Protein AF-A0A7X7Y2Z8-F1 (afdb_monomer)

pLDDT: mean 96.84, std 2.65, range [80.06, 98.94]

Radius of gyration: 20.53 Å; Cα contacts (8 Å, |Δi|>4): 1031; chains: 1; bounding box: 58×46×58 Å

Nearest PDB structures (foldseek):
  6z03-assembly1_B  TM=3.316E-01  e=2.674E-01  Candidatus Caldarchaeum subterraneum
  2e7m-assembly1_A  TM=4.910E-01  e=2.285E+00  Homo sapiens
  6j1c-assembly1_A  TM=3.605E-01  e=3.267E+00  Olindias
  4s3n-assembly1_A  TM=3.400E-01  e=6.680E+00  Homo sapiens

Sequence (410 aa):
MKINISKAPKGVIGICGHIGVGHTHSHSGFVQDDGAGLAVAATILKGALPLDTTIIRAEADIANSLITIETKDGGVGEAWVRRGITPWEGEMIKKAEGMDTIYAQQIVLKTFGSIYGQGAMEVAVSLQAAVALALVDTFKQKYPGDITLVDEDIPSNIGKILGTAVDIDGIPVSMMLTVNASRGGVGPVEDLEGNVILGQKGKLMEDLGLDKIPSIIIESKNYVPGVCDSLSADTFLIRANRDSDNTVVAKALMDSAAELGIRFNHNFDTLERDTDDFVKASTALGERIVSYGEQFKKAETSQEKVRIISELASLVREDAGGVTFMSNSLQKSVGSAGMVKGTSAVLSLQVPTDYIEHYKIPFIVEADIDDYIEIIYNAIPKLHKELDAANQELTNRFEFDRVEYTDLLK

Solvent-accessible surface area (backbone atoms only — not comparable to full-atom values): 19589 Å² total; per-residue (Å²): 136,55,52,32,71,32,90,50,72,41,25,69,37,28,40,25,12,23,24,42,27,28,39,29,30,20,46,82,70,25,30,24,18,32,40,37,7,29,29,40,48,50,52,58,45,34,60,44,54,78,74,53,49,36,24,72,40,37,48,52,45,54,92,78,15,32,34,42,27,32,25,69,50,63,6,58,8,71,22,46,26,69,89,51,48,52,74,67,55,35,60,35,48,39,66,43,40,73,40,52,29,61,38,27,62,42,46,29,34,76,48,69,70,53,72,29,10,62,50,66,29,21,62,43,20,14,48,27,36,6,29,47,42,13,42,59,32,22,51,37,63,68,35,60,90,69,39,48,74,45,62,40,55,42,76,63,38,72,17,38,34,38,39,41,31,31,22,51,75,87,40,41,29,17,40,37,37,31,40,26,21,28,60,28,9,36,8,36,48,34,72,66,31,52,61,39,63,48,70,55,53,24,53,54,26,53,68,26,36,52,78,78,31,39,26,42,32,37,42,31,35,29,37,39,71,83,73,25,68,79,42,92,50,73,30,32,38,36,34,29,21,74,86,42,26,10,56,51,47,37,47,21,41,49,56,20,25,59,74,71,67,51,60,66,49,75,44,48,92,41,71,68,54,79,56,62,60,64,56,48,51,44,48,54,52,50,52,52,54,52,50,43,53,56,52,48,74,70,43,86,49,71,67,55,40,50,52,44,51,52,53,50,50,50,44,47,35,25,38,38,43,60,50,52,30,47,52,66,76,54,35,24,58,24,14,95,60,24,41,42,27,3,29,27,17,36,43,28,36,35,38,18,53,72,54,46,71,71,63,69,53,50,58,71,49,72,71,55,40,52,53,54,47,51,27,51,61,57,10,50,68,48,33,62,74,43,39,70,61,27,47,50,39,20,69,75,37,55,56,83,66,56,76,84,53,53,74,65,56,106

Structure (mmCIF, N/CA/C/O backbone):
data_AF-A0A7X7Y2Z8-F1
#
_entry.id   AF-A0A7X7Y2Z8-F1
#
loop_
_atom_site.group_PDB
_atom_site.id
_atom_site.type_symbol
_atom_site.label_atom_id
_atom_site.label_alt_id
_atom_site.label_comp_id
_atom_site.label_asym_id
_atom_site.label_entity_id
_atom_site.label_seq_id
_atom_site.pdbx_PDB_ins_code
_atom_site.Cartn_x
_atom_site.Cartn_y
_atom_site.Cartn_z
_atom_site.occupancy
_atom_site.B_iso_or_equiv
_atom_site.auth_seq_id
_atom_site.auth_comp_id
_atom_site.auth_asym_id
_atom_site.auth_atom_id
_atom_site.pdbx_PDB_model_num
ATOM 1 N N . MET A 1 1 ? -21.552 -8.340 12.265 1.00 80.06 1 MET A N 1
ATOM 2 C CA . MET A 1 1 ? -21.085 -7.066 12.843 1.00 80.06 1 MET A CA 1
ATOM 3 C C . MET A 1 1 ? -21.888 -5.930 12.226 1.00 80.06 1 MET A C 1
ATOM 5 O O . MET A 1 1 ? -22.162 -5.992 11.031 1.00 80.06 1 MET A O 1
ATOM 9 N N . LYS A 1 2 ? -22.347 -4.955 13.015 1.00 90.25 2 LYS A N 1
ATOM 10 C CA . LYS A 1 2 ? -23.058 -3.769 12.524 1.00 90.25 2 LYS A CA 1
ATOM 11 C C . LYS A 1 2 ? -22.053 -2.631 12.358 1.00 90.25 2 LYS A C 1
ATOM 13 O O . LYS A 1 2 ? -21.350 -2.292 13.301 1.00 90.25 2 LYS A O 1
ATOM 18 N N . ILE A 1 3 ? -22.038 -2.013 11.183 1.00 96.50 3 ILE A N 1
ATOM 19 C CA . ILE A 1 3 ? -21.154 -0.893 10.859 1.00 96.50 3 ILE A CA 1
ATOM 20 C C . ILE A 1 3 ? -21.976 0.273 10.298 1.00 96.50 3 ILE A C 1
ATOM 22 O O . ILE A 1 3 ? -22.918 0.055 9.540 1.00 96.50 3 ILE A O 1
ATOM 26 N N . ASN A 1 4 ? -21.702 1.501 10.743 1.00 96.31 4 ASN A N 1
ATOM 27 C CA . ASN A 1 4 ? -22.373 2.727 10.283 1.00 96.31 4 ASN A CA 1
ATOM 28 C C . ASN A 1 4 ? -21.392 3.901 10.330 1.00 96.31 4 ASN A C 1
ATOM 30 O O . ASN A 1 4 ? -20.332 3.795 10.938 1.00 96.31 4 ASN A O 1
ATOM 34 N N . ILE A 1 5 ? -21.770 5.051 9.776 1.00 96.56 5 ILE A N 1
ATOM 35 C CA . ILE A 1 5 ? -21.055 6.299 10.062 1.00 96.56 5 ILE A CA 1
ATOM 36 C C . ILE A 1 5 ? -21.105 6.614 11.558 1.00 96.56 5 ILE A C 1
ATOM 38 O O . ILE A 1 5 ? -22.156 6.513 12.204 1.00 96.56 5 ILE A O 1
ATOM 42 N N . SER A 1 6 ? -19.950 6.992 12.104 1.00 94.75 6 SER A N 1
ATOM 43 C CA . SER A 1 6 ? -19.826 7.366 13.505 1.00 94.75 6 SER A CA 1
ATOM 44 C C . SER A 1 6 ? -20.503 8.706 13.770 1.00 94.75 6 SER A C 1
ATOM 46 O O . SER A 1 6 ? -20.376 9.660 13.007 1.00 94.75 6 SER A O 1
ATOM 48 N N . LYS A 1 7 ? -21.177 8.817 14.918 1.00 93.06 7 LYS A N 1
ATOM 49 C CA . LYS A 1 7 ? -21.600 10.124 15.452 1.00 93.06 7 LYS A CA 1
ATOM 50 C C . LYS A 1 7 ? -20.449 10.871 16.124 1.00 93.06 7 LYS A C 1
ATOM 52 O O . LYS A 1 7 ? -20.527 12.086 16.288 1.00 93.06 7 LYS A O 1
ATOM 57 N N . ALA A 1 8 ? -19.425 10.145 16.570 1.00 93.62 8 ALA A N 1
ATOM 58 C CA . ALA A 1 8 ? -18.212 10.729 17.110 1.00 93.62 8 ALA A CA 1
ATOM 59 C C . ALA A 1 8 ? -17.274 11.092 15.947 1.00 93.62 8 ALA A C 1
ATOM 61 O O . ALA A 1 8 ? -17.007 10.231 15.109 1.00 93.62 8 ALA A O 1
ATOM 62 N N . PRO A 1 9 ? -16.736 12.322 15.904 1.00 91.31 9 PRO A N 1
ATOM 63 C CA . PRO A 1 9 ? -15.854 12.749 14.816 1.00 91.31 9 PRO A CA 1
ATOM 64 C C . PRO A 1 9 ? -14.492 12.037 14.831 1.00 91.31 9 PRO A C 1
ATOM 66 O O . PRO A 1 9 ? -13.753 12.112 13.857 1.00 91.31 9 PRO A O 1
ATOM 69 N N . LYS A 1 10 ? -14.152 11.375 15.944 1.00 96.88 10 LYS A N 1
ATOM 70 C CA . LYS A 1 10 ? -12.896 10.657 16.161 1.00 96.88 10 LYS A CA 1
ATOM 71 C C . LYS A 1 10 ? -13.187 9.267 16.710 1.00 96.88 10 LYS A C 1
ATOM 73 O O . LYS A 1 10 ? -14.096 9.099 17.529 1.00 96.88 10 LYS A O 1
ATOM 78 N N . GLY A 1 11 ? -12.399 8.301 16.267 1.00 97.38 11 GLY A N 1
ATOM 79 C CA . GLY A 1 11 ? -12.349 6.954 16.803 1.00 97.38 11 GLY A CA 1
ATOM 80 C C . GLY A 1 11 ? -11.520 6.853 18.078 1.00 97.38 11 GLY A C 1
ATOM 81 O O . GLY A 1 11 ? -10.782 7.766 18.446 1.00 97.38 11 GLY A O 1
ATOM 82 N N . VAL A 1 12 ? -11.640 5.705 18.736 1.00 98.38 12 VAL A N 1
ATOM 83 C CA . VAL A 1 12 ? -10.763 5.274 19.837 1.00 98.38 12 VAL A CA 1
ATOM 84 C C . VAL A 1 12 ? -9.780 4.185 19.397 1.00 98.38 12 VAL A C 1
ATOM 86 O O . VAL A 1 12 ? -8.826 3.894 20.108 1.00 98.38 12 VAL A O 1
ATOM 89 N N . ILE A 1 13 ? -10.008 3.603 18.218 1.00 98.56 13 ILE A N 1
ATOM 90 C CA . ILE A 1 13 ? -9.133 2.657 17.519 1.00 98.56 13 ILE A CA 1
ATOM 91 C C . ILE A 1 13 ? -8.988 3.143 16.073 1.00 98.56 13 ILE A C 1
ATOM 93 O O . ILE A 1 13 ? -9.940 3.678 15.502 1.00 98.56 13 ILE A O 1
ATOM 97 N N . GLY A 1 14 ? -7.810 2.968 15.484 1.00 98.56 14 GLY A N 1
ATOM 98 C CA . GLY A 1 14 ? -7.541 3.251 14.079 1.00 98.56 14 GLY A CA 1
ATOM 99 C C . GLY A 1 14 ? -7.507 2.000 13.201 1.00 98.56 14 GLY A C 1
ATOM 100 O O . GLY A 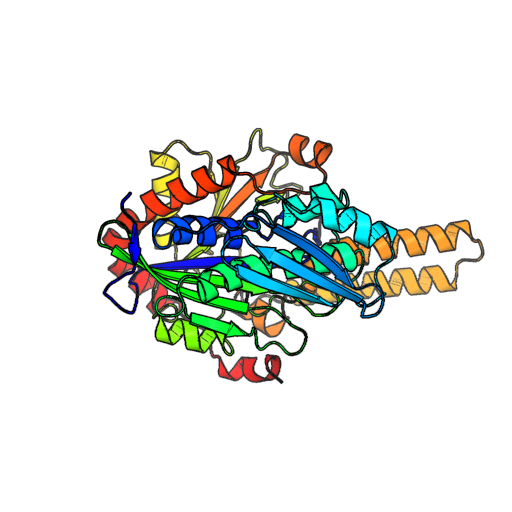1 14 ? -7.072 0.938 13.642 1.00 98.56 14 GLY A O 1
ATOM 101 N N . ILE A 1 15 ? -7.903 2.139 11.940 1.00 98.75 15 ILE A N 1
ATOM 102 C CA . ILE A 1 15 ? -7.623 1.175 10.870 1.00 98.75 15 ILE A CA 1
ATOM 103 C C . ILE A 1 15 ? -6.994 1.945 9.714 1.00 98.75 15 ILE A C 1
ATOM 105 O O . ILE A 1 15 ? -7.618 2.857 9.169 1.00 98.75 15 ILE A O 1
ATOM 109 N N . CYS A 1 16 ? -5.778 1.567 9.334 1.00 98.62 16 CYS A N 1
ATOM 110 C CA . CYS A 1 16 ? -5.071 2.160 8.208 1.00 98.62 16 CYS A CA 1
ATOM 111 C C . CYS A 1 16 ? -4.775 1.085 7.163 1.00 98.62 16 CYS A C 1
ATOM 113 O O . CYS A 1 16 ? -4.241 0.028 7.493 1.00 98.62 16 CYS A O 1
ATOM 115 N N . GLY A 1 17 ? -5.102 1.374 5.909 1.00 98.25 17 GLY A N 1
ATOM 116 C CA . GLY A 1 17 ? -4.714 0.565 4.760 1.00 98.25 17 GLY A CA 1
ATOM 117 C C . GLY A 1 17 ? -4.162 1.452 3.654 1.00 98.25 17 GLY A C 1
ATOM 118 O O . GLY A 1 17 ? -4.556 2.618 3.534 1.00 98.25 17 GLY A O 1
ATOM 119 N N . HIS A 1 18 ? -3.256 0.918 2.843 1.00 98.25 18 HIS A N 1
ATOM 120 C CA . HIS A 1 18 ? -2.697 1.652 1.714 1.00 98.25 18 HIS A CA 1
ATOM 121 C C . HIS A 1 18 ? -2.560 0.790 0.458 1.00 98.25 18 HIS A C 1
ATOM 123 O O . HIS A 1 18 ? -2.914 -0.392 0.445 1.00 98.25 18 HIS A O 1
ATOM 129 N N . ILE A 1 19 ? -2.125 1.444 -0.613 1.00 98.25 19 ILE A N 1
ATOM 130 C CA . ILE A 1 19 ? -1.572 0.815 -1.803 1.00 98.25 19 ILE A CA 1
ATOM 131 C C . ILE A 1 19 ? -0.320 1.579 -2.229 1.00 98.25 19 ILE A C 1
ATOM 133 O O . ILE A 1 19 ? -0.396 2.775 -2.527 1.00 98.25 19 ILE A O 1
ATOM 137 N N . GLY A 1 20 ? 0.798 0.874 -2.326 1.00 97.75 20 GLY A N 1
ATOM 138 C CA . GLY A 1 20 ? 1.986 1.280 -3.055 1.00 97.75 20 GLY A CA 1
ATOM 139 C C . GLY A 1 20 ? 1.844 0.978 -4.531 1.00 97.75 20 GLY A C 1
ATOM 140 O O . GLY A 1 20 ? 2.036 -0.149 -4.996 1.00 97.75 20 GLY A O 1
ATOM 141 N N . VAL A 1 21 ? 1.487 1.988 -5.322 1.00 98.06 21 VAL A N 1
ATOM 142 C CA . VAL A 1 21 ? 1.275 1.787 -6.755 1.00 98.06 21 VAL A CA 1
ATOM 143 C C . VAL A 1 21 ? 2.597 1.438 -7.447 1.00 98.06 21 VAL A C 1
ATOM 145 O O . VAL A 1 21 ? 3.536 2.234 -7.504 1.00 98.06 21 VAL A O 1
ATOM 148 N N . GLY A 1 22 ? 2.645 0.230 -8.012 1.00 96.94 22 GLY A N 1
ATOM 149 C CA . GLY A 1 22 ? 3.822 -0.383 -8.619 1.00 96.94 22 GLY A CA 1
ATOM 150 C C . GLY A 1 22 ? 4.736 -1.133 -7.645 1.00 96.94 22 GLY A C 1
ATOM 151 O O . GLY A 1 22 ? 5.723 -1.714 -8.104 1.00 96.94 22 GLY A O 1
ATOM 152 N N . HIS A 1 23 ? 4.432 -1.174 -6.341 1.00 96.69 23 HIS A N 1
ATOM 153 C CA . HIS A 1 23 ? 5.263 -1.842 -5.333 1.00 96.69 23 HIS A CA 1
ATOM 154 C C . HIS A 1 23 ? 5.044 -3.356 -5.277 1.00 96.69 23 HIS A C 1
ATOM 156 O O . HIS A 1 23 ? 4.568 -3.927 -4.302 1.00 96.69 23 HIS A O 1
ATOM 162 N N . THR A 1 24 ? 5.409 -4.043 -6.349 1.00 95.38 24 THR A N 1
ATOM 163 C CA . THR A 1 24 ? 5.161 -5.485 -6.458 1.00 95.38 24 THR A CA 1
ATOM 164 C C . THR A 1 24 ? 6.344 -6.328 -5.996 1.00 95.38 24 THR A C 1
ATOM 166 O O . THR A 1 24 ? 6.154 -7.464 -5.582 1.00 95.38 24 THR A O 1
ATOM 169 N N . HIS A 1 25 ? 7.565 -5.803 -6.076 1.00 95.19 25 HIS A N 1
ATOM 170 C CA . HIS A 1 25 ? 8.789 -6.544 -5.776 1.00 95.19 25 HIS A CA 1
ATOM 171 C C . HIS A 1 25 ? 9.674 -5.759 -4.816 1.00 95.19 25 HIS A C 1
ATOM 173 O O . HIS A 1 25 ? 9.651 -4.530 -4.803 1.00 95.19 25 HIS A O 1
ATOM 179 N N . SER A 1 26 ? 10.474 -6.488 -4.048 1.00 90.19 26 SER A N 1
ATOM 180 C CA . SER A 1 26 ? 11.502 -5.944 -3.170 1.00 90.19 26 SER A CA 1
ATOM 181 C C . SER A 1 26 ? 12.730 -6.859 -3.184 1.00 90.19 26 SER A C 1
ATOM 183 O O . SER A 1 26 ? 12.720 -7.953 -3.756 1.00 90.19 26 SER A O 1
ATOM 185 N N . HIS A 1 27 ? 13.816 -6.395 -2.570 1.00 83.62 27 HIS A N 1
ATOM 186 C CA . HIS A 1 27 ? 15.066 -7.136 -2.441 1.00 83.62 27 HIS A CA 1
ATOM 187 C C . HIS A 1 27 ? 14.871 -8.560 -1.888 1.00 83.62 27 HIS A C 1
ATOM 189 O O . HIS A 1 27 ? 13.943 -8.850 -1.135 1.00 83.62 27 HIS A O 1
ATOM 195 N N . SER A 1 28 ? 15.797 -9.455 -2.239 1.00 82.94 28 SER A N 1
ATOM 196 C CA . SER A 1 28 ? 15.801 -10.862 -1.796 1.00 82.94 28 SER A CA 1
ATOM 197 C C . SER A 1 28 ? 14.622 -11.700 -2.315 1.00 82.94 28 SER A C 1
ATOM 199 O O . SER A 1 28 ? 14.283 -12.714 -1.711 1.00 82.94 28 SER A O 1
ATOM 201 N N . GLY A 1 29 ? 14.017 -11.309 -3.442 1.00 87.75 29 GLY A N 1
ATOM 202 C CA . GLY A 1 29 ? 12.946 -12.071 -4.096 1.00 87.75 29 GLY A CA 1
ATOM 203 C C . GLY A 1 29 ? 11.582 -11.960 -3.412 1.00 87.75 29 GLY A C 1
ATOM 204 O O . GLY A 1 29 ? 10.713 -12.795 -3.653 1.00 87.75 29 GLY A O 1
ATOM 205 N N . PHE A 1 30 ? 11.400 -10.955 -2.556 1.00 94.50 30 PHE A N 1
ATOM 206 C CA . PHE A 1 30 ? 10.106 -10.606 -1.986 1.00 94.50 30 PHE A CA 1
ATOM 207 C C . PHE A 1 30 ? 9.156 -10.123 -3.093 1.00 94.50 30 PHE A C 1
ATOM 209 O O . PHE A 1 30 ? 9.531 -9.269 -3.901 1.00 94.50 30 PHE A O 1
ATOM 216 N N . VAL A 1 31 ? 7.926 -10.644 -3.115 1.00 97.25 31 VAL A N 1
ATOM 217 C CA . VAL A 1 31 ? 6.888 -10.266 -4.091 1.00 97.25 31 VAL A CA 1
ATOM 218 C C . VAL A 1 31 ? 5.545 -10.101 -3.389 1.00 97.25 31 VAL A C 1
ATOM 220 O O . VAL A 1 31 ? 5.207 -10.914 -2.530 1.00 97.25 31 VAL A O 1
ATOM 223 N N . GLN A 1 32 ? 4.757 -9.092 -3.760 1.00 97.25 32 GLN A N 1
ATOM 224 C CA . GLN A 1 32 ? 3.515 -8.766 -3.066 1.00 97.25 32 GLN A CA 1
ATOM 225 C C . GLN A 1 32 ? 2.405 -8.166 -3.937 1.00 97.25 32 GLN A C 1
ATOM 227 O O . GLN A 1 32 ? 2.644 -7.600 -5.003 1.00 97.25 32 GLN A O 1
ATOM 232 N N . ASP A 1 33 ? 1.177 -8.271 -3.431 1.00 98.12 33 ASP A N 1
ATOM 233 C CA . ASP A 1 33 ? 0.097 -7.316 -3.666 1.00 98.12 33 ASP A CA 1
ATOM 234 C C . ASP A 1 33 ? 0.028 -6.341 -2.505 1.00 98.12 33 ASP A C 1
ATOM 236 O O . ASP A 1 33 ? -0.539 -6.634 -1.448 1.00 98.12 33 ASP A O 1
ATOM 240 N N . ASP A 1 34 ? 0.627 -5.183 -2.734 1.00 96.81 34 ASP A N 1
ATOM 241 C CA . ASP A 1 34 ? 0.676 -4.082 -1.785 1.00 96.81 34 ASP A CA 1
ATOM 242 C C . ASP A 1 34 ? -0.669 -3.340 -1.668 1.00 96.81 34 ASP A C 1
ATOM 244 O O . ASP A 1 34 ? -0.900 -2.574 -0.744 1.00 96.81 34 ASP A O 1
ATOM 248 N N . GLY A 1 35 ? -1.624 -3.615 -2.567 1.00 97.38 35 GLY A N 1
ATOM 249 C CA . GLY A 1 35 ? -2.967 -3.035 -2.526 1.00 97.38 35 GLY A CA 1
ATOM 250 C C . GLY A 1 35 ? -3.933 -3.707 -1.550 1.00 97.38 35 GLY A C 1
ATOM 251 O O . GLY A 1 35 ? -5.081 -3.267 -1.445 1.00 97.38 35 GLY A O 1
ATOM 252 N N . ALA A 1 36 ? -3.503 -4.756 -0.840 1.00 97.81 36 ALA A N 1
ATOM 253 C CA . ALA A 1 36 ? -4.340 -5.487 0.113 1.00 97.81 36 ALA A CA 1
ATOM 254 C C . ALA A 1 36 ? -4.931 -4.566 1.192 1.00 97.81 36 ALA A C 1
ATOM 256 O O . ALA A 1 36 ? -6.128 -4.635 1.480 1.00 97.81 36 ALA A O 1
ATOM 257 N N . GLY A 1 37 ? -4.111 -3.667 1.748 1.00 98.19 37 GLY A N 1
ATOM 258 C CA . GLY A 1 37 ? -4.530 -2.744 2.797 1.00 98.19 37 GLY A CA 1
ATOM 259 C C . GLY A 1 37 ? -5.670 -1.835 2.350 1.00 98.19 37 GLY A C 1
ATOM 260 O O . GLY A 1 37 ? -6.697 -1.737 3.028 1.00 98.19 37 GLY A O 1
ATOM 261 N N . LEU A 1 38 ? -5.524 -1.213 1.177 1.00 98.69 38 LEU A N 1
ATOM 262 C CA . LEU A 1 38 ? -6.560 -0.378 0.579 1.00 98.69 38 LEU A CA 1
ATOM 263 C C . LEU A 1 38 ? -7.836 -1.183 0.306 1.00 98.69 38 LEU A C 1
ATOM 265 O O . LEU A 1 38 ? -8.924 -0.713 0.636 1.00 98.69 38 LEU A O 1
ATOM 269 N N . ALA A 1 39 ? -7.712 -2.384 -0.264 1.00 98.81 39 ALA A N 1
ATOM 270 C CA . ALA A 1 39 ? -8.848 -3.230 -0.621 1.00 98.81 39 ALA A CA 1
ATOM 271 C C . ALA A 1 39 ? -9.690 -3.617 0.607 1.00 98.81 39 ALA A C 1
ATOM 273 O O . ALA A 1 39 ? -10.918 -3.473 0.601 1.00 98.81 39 ALA A O 1
ATOM 274 N N . VAL A 1 40 ? -9.034 -4.044 1.689 1.00 98.81 40 VAL A N 1
ATOM 275 C CA . VAL A 1 40 ? -9.696 -4.417 2.947 1.00 98.81 40 VAL A CA 1
ATOM 276 C C . VAL A 1 40 ? -10.331 -3.196 3.607 1.00 98.81 40 VAL A C 1
ATOM 278 O O . VAL A 1 40 ? -11.518 -3.223 3.937 1.00 98.81 40 VAL A O 1
ATOM 281 N N . ALA A 1 41 ? -9.585 -2.098 3.766 1.00 98.62 41 ALA A N 1
ATOM 282 C CA . ALA A 1 41 ? -10.100 -0.891 4.407 1.00 98.62 41 ALA A CA 1
ATOM 283 C C . ALA A 1 41 ? -11.278 -0.281 3.622 1.00 98.62 41 ALA A C 1
ATOM 285 O O . ALA A 1 41 ? -12.276 0.130 4.217 1.00 98.62 41 ALA A O 1
ATOM 286 N N . ALA A 1 42 ? -11.222 -0.284 2.288 1.00 98.69 42 ALA A N 1
ATOM 287 C CA . ALA A 1 42 ? -12.332 0.148 1.444 1.00 98.69 42 ALA A CA 1
ATOM 288 C C . ALA A 1 42 ? -13.549 -0.774 1.573 1.00 98.69 42 ALA A C 1
ATOM 290 O O . ALA A 1 42 ? -14.676 -0.287 1.635 1.00 98.69 42 ALA A O 1
ATOM 291 N N . THR A 1 43 ? -13.349 -2.088 1.674 1.00 98.69 43 THR A N 1
ATOM 292 C CA . THR A 1 43 ? -14.453 -3.047 1.836 1.00 98.69 43 THR A CA 1
ATOM 293 C C . THR A 1 43 ? -15.129 -2.911 3.202 1.00 98.69 43 THR A C 1
ATOM 295 O O . THR A 1 43 ? -16.358 -2.880 3.271 1.00 98.69 43 THR A O 1
ATOM 298 N N . ILE A 1 44 ? -14.358 -2.700 4.277 1.00 98.56 44 ILE A N 1
ATOM 299 C CA . ILE A 1 44 ? -14.907 -2.321 5.590 1.00 98.56 44 ILE A CA 1
ATOM 300 C C . ILE A 1 44 ? -15.742 -1.043 5.451 1.00 98.56 44 ILE A C 1
ATOM 302 O O . ILE A 1 44 ? -16.885 -0.997 5.905 1.00 98.56 44 ILE A O 1
ATOM 306 N N . LEU A 1 45 ? -15.211 -0.017 4.780 1.00 98.25 45 LEU A N 1
ATOM 307 C CA . LEU A 1 45 ? -15.908 1.255 4.622 1.00 98.25 45 LEU A CA 1
ATOM 308 C C . LEU A 1 45 ? -17.194 1.133 3.784 1.00 98.25 45 LEU A C 1
ATOM 310 O O . LEU A 1 45 ? -18.192 1.762 4.138 1.00 98.25 45 LEU A O 1
ATOM 314 N N . LYS A 1 46 ? -17.232 0.274 2.751 1.00 97.88 46 LYS A N 1
ATOM 315 C CA . LYS A 1 46 ? -18.459 -0.061 1.990 1.00 97.88 46 LYS A CA 1
ATOM 316 C C . LYS A 1 46 ? -19.570 -0.603 2.894 1.00 97.88 46 LYS A C 1
ATOM 318 O O . LYS A 1 46 ? -20.744 -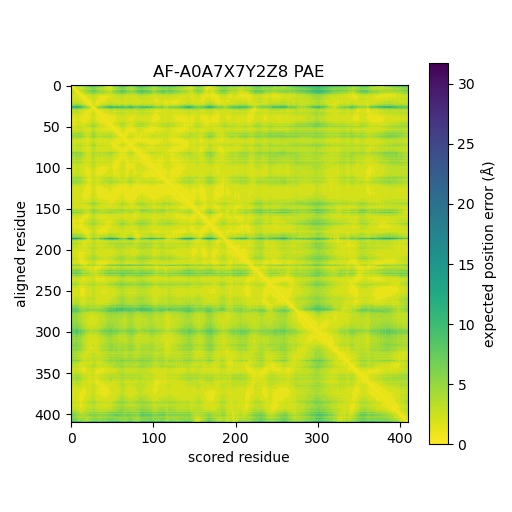0.415 2.584 1.00 97.88 46 LYS A O 1
ATOM 323 N N . GLY A 1 47 ? -19.225 -1.222 4.024 1.00 97.06 47 GLY A N 1
ATOM 324 C CA . GLY A 1 47 ? -20.191 -1.638 5.038 1.00 97.06 47 GLY A CA 1
ATOM 325 C C . GLY A 1 47 ? -20.937 -0.463 5.688 1.00 97.06 47 GLY A C 1
ATOM 326 O O . GLY A 1 47 ? -22.146 -0.554 5.893 1.00 97.06 47 GLY A O 1
ATOM 327 N N . ALA A 1 48 ? -20.247 0.648 5.984 1.00 97.00 48 ALA A N 1
ATOM 328 C CA . ALA A 1 48 ? -20.867 1.881 6.499 1.00 97.00 48 ALA A CA 1
ATOM 329 C C . ALA A 1 48 ? -21.502 2.733 5.390 1.00 97.00 48 ALA A C 1
ATOM 331 O O . ALA A 1 48 ? -22.521 3.389 5.615 1.00 97.00 48 ALA A O 1
ATOM 332 N N . LEU A 1 49 ? -20.867 2.751 4.218 1.00 97.50 49 LEU A N 1
ATOM 333 C CA . LEU A 1 49 ? -21.153 3.632 3.090 1.00 97.50 49 LEU A CA 1
ATOM 334 C C . LEU A 1 49 ? -21.309 2.811 1.796 1.00 97.50 49 LEU A C 1
ATOM 336 O O . LEU A 1 49 ? -20.379 2.749 0.987 1.00 97.50 49 LEU A O 1
ATOM 340 N N . PRO A 1 50 ? -22.468 2.159 1.579 1.00 97.56 50 PRO A N 1
ATOM 341 C CA . PRO A 1 50 ? -22.646 1.229 0.466 1.00 97.56 50 PRO A CA 1
ATOM 342 C C . PRO A 1 50 ? -22.520 1.884 -0.913 1.00 97.56 50 PRO A C 1
ATOM 344 O O . PRO A 1 50 ? -23.327 2.733 -1.305 1.00 97.56 50 PRO A O 1
ATOM 347 N N . LEU A 1 51 ? -21.556 1.429 -1.709 1.00 97.69 51 LEU A N 1
ATOM 348 C CA . LEU A 1 51 ? -21.320 1.934 -3.059 1.00 97.69 51 LEU A CA 1
ATOM 349 C C . LEU A 1 51 ? -20.903 0.853 -4.055 1.00 97.69 51 LEU A C 1
ATOM 351 O O . LEU A 1 51 ? -20.498 -0.243 -3.671 1.00 97.69 51 LEU A O 1
ATOM 355 N N . ASP A 1 52 ? -21.043 1.173 -5.335 1.00 98.44 52 ASP A N 1
ATOM 356 C CA . ASP A 1 52 ? -20.695 0.336 -6.472 1.00 98.44 52 ASP A CA 1
ATOM 357 C C . ASP A 1 52 ? -19.452 0.905 -7.171 1.00 98.44 52 ASP A C 1
ATOM 359 O O . ASP A 1 52 ? -19.489 1.924 -7.863 1.00 98.44 52 ASP A O 1
ATOM 363 N N . THR A 1 53 ? -18.338 0.213 -6.951 1.00 98.56 53 THR A N 1
ATOM 364 C CA . THR A 1 53 ? -17.002 0.505 -7.480 1.00 98.56 53 THR A CA 1
ATOM 365 C C . THR A 1 53 ? -16.711 -0.201 -8.801 1.00 98.56 53 THR A C 1
ATOM 367 O O . THR A 1 53 ? -15.564 -0.253 -9.238 1.00 98.56 53 THR A O 1
ATOM 370 N N . THR A 1 54 ? -17.731 -0.743 -9.469 1.00 98.88 54 THR A N 1
ATOM 371 C CA . THR A 1 54 ? -17.558 -1.340 -10.795 1.00 98.88 54 THR A CA 1
ATOM 372 C C . THR A 1 54 ? -17.111 -0.276 -11.794 1.00 98.88 54 THR A C 1
ATOM 374 O O . THR A 1 54 ? -17.747 0.774 -11.918 1.00 98.88 54 THR A O 1
ATOM 377 N N . ILE A 1 55 ? -16.047 -0.566 -12.539 1.00 98.94 55 ILE A N 1
ATOM 378 C CA . ILE A 1 55 ? -15.555 0.271 -13.632 1.00 98.94 55 ILE A CA 1
ATOM 379 C C . ILE A 1 55 ? -16.567 0.222 -14.777 1.00 98.94 55 ILE A C 1
ATOM 381 O O . ILE A 1 55 ? -16.817 -0.840 -15.347 1.00 98.94 55 ILE A O 1
ATOM 385 N N . ILE A 1 56 ? -17.141 1.370 -15.131 1.00 98.75 56 ILE A N 1
ATOM 386 C CA . ILE A 1 56 ? -18.064 1.500 -16.270 1.00 98.75 56 ILE A CA 1
ATOM 387 C C . ILE A 1 56 ? -17.364 1.982 -17.538 1.00 98.75 56 ILE A C 1
ATOM 389 O O . ILE A 1 56 ? -17.912 1.826 -18.627 1.00 98.75 56 ILE A O 1
ATOM 393 N N . ARG A 1 57 ? -16.173 2.570 -17.395 1.00 98.69 57 ARG A N 1
ATOM 394 C CA . ARG A 1 57 ? -15.380 3.100 -18.501 1.00 98.69 57 ARG A CA 1
ATOM 395 C C . ARG A 1 57 ? -13.900 3.024 -18.158 1.00 98.69 57 ARG A C 1
ATOM 397 O O . ARG A 1 57 ? -13.491 3.497 -17.096 1.00 98.69 57 ARG A O 1
ATOM 404 N N . ALA A 1 58 ? -13.112 2.454 -19.063 1.00 98.75 58 ALA A N 1
ATOM 405 C CA . ALA A 1 58 ? -11.657 2.454 -18.977 1.00 98.75 58 ALA A CA 1
ATOM 406 C C . ALA A 1 58 ? -11.065 2.927 -20.304 1.00 98.75 58 ALA A C 1
ATOM 408 O O . ALA A 1 58 ? -11.122 2.230 -21.319 1.00 98.75 58 ALA A O 1
ATOM 409 N N . GLU A 1 59 ? -10.495 4.128 -20.303 1.00 97.88 59 GLU A N 1
ATOM 410 C CA . GLU A 1 59 ? -10.013 4.775 -21.518 1.00 97.88 59 GLU A CA 1
ATOM 411 C C . GLU A 1 59 ? -8.550 5.177 -21.438 1.00 97.88 59 GLU A C 1
ATOM 413 O O . GLU A 1 59 ? -8.020 5.514 -20.381 1.00 97.88 59 GLU A O 1
ATOM 418 N N . ALA A 1 60 ? -7.911 5.157 -22.605 1.00 98.25 60 ALA A N 1
ATOM 419 C CA . ALA A 1 60 ? -6.576 5.680 -22.812 1.00 98.25 60 ALA A CA 1
ATOM 420 C C . ALA A 1 60 ? -6.623 6.779 -23.878 1.00 98.25 60 ALA A C 1
ATOM 422 O O . ALA A 1 60 ? -6.91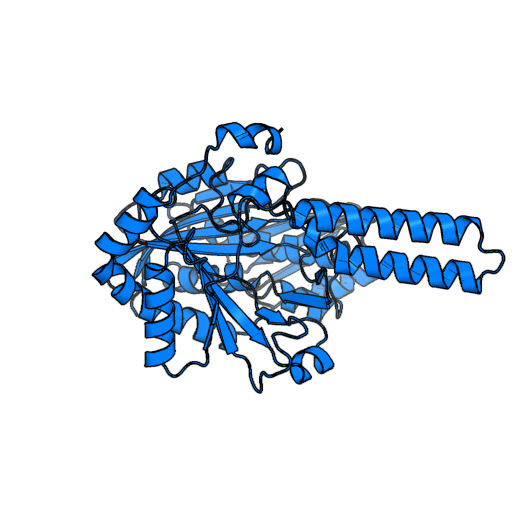6 6.514 -25.048 1.00 98.25 60 ALA A O 1
ATOM 423 N N . ASP A 1 61 ? -6.292 8.004 -23.485 1.00 98.19 61 ASP A N 1
ATOM 424 C CA . ASP A 1 61 ? -5.990 9.084 -24.412 1.00 98.19 61 ASP A CA 1
ATOM 425 C C . ASP A 1 61 ? -4.538 8.942 -24.879 1.00 98.19 61 ASP A C 1
ATOM 427 O O . ASP A 1 61 ? -3.586 9.323 -24.195 1.00 98.19 61 ASP A O 1
ATOM 431 N N . ILE A 1 62 ? -4.376 8.382 -26.075 1.00 97.69 62 ILE A N 1
ATOM 432 C CA . ILE A 1 62 ? -3.076 8.137 -26.711 1.00 97.69 62 ILE A CA 1
ATOM 433 C C . ILE A 1 62 ? -2.329 9.447 -26.994 1.00 97.69 62 ILE A C 1
ATOM 435 O O . ILE A 1 62 ? -1.103 9.482 -26.914 1.00 97.69 62 ILE A O 1
ATOM 439 N N . ALA A 1 63 ? -3.045 10.526 -27.329 1.00 97.31 63 ALA A N 1
ATOM 440 C CA . ALA A 1 63 ? -2.424 11.795 -27.695 1.00 97.31 63 ALA A CA 1
ATOM 441 C C . ALA A 1 63 ? -1.834 12.504 -26.471 1.00 97.31 63 ALA A C 1
ATOM 443 O O . ALA A 1 63 ? -0.761 13.099 -26.564 1.00 97.31 63 ALA A O 1
ATOM 444 N N . ASN A 1 64 ? -2.516 12.406 -25.328 1.00 97.81 64 ASN A N 1
ATOM 445 C CA . ASN A 1 64 ? -2.092 13.033 -24.077 1.00 97.81 64 ASN A CA 1
ATOM 446 C C . ASN A 1 64 ? -1.397 12.067 -23.103 1.00 97.81 64 ASN A C 1
ATOM 448 O O . ASN A 1 64 ? -0.900 12.502 -22.063 1.00 97.81 64 ASN A O 1
ATOM 452 N N . SER A 1 65 ? -1.300 10.780 -23.450 1.00 98.12 65 SER A N 1
ATOM 453 C CA . SER A 1 65 ? -0.709 9.731 -22.612 1.00 98.12 65 SER A CA 1
ATOM 454 C C . SER A 1 65 ? -1.388 9.624 -21.240 1.00 98.12 65 SER A C 1
ATOM 456 O O . SER A 1 65 ? -0.726 9.603 -20.200 1.00 98.12 65 SER A O 1
ATOM 458 N N . LEU A 1 66 ? -2.721 9.617 -21.234 1.00 98.69 66 LEU A N 1
ATOM 459 C CA . LEU A 1 66 ? -3.542 9.627 -20.022 1.00 98.69 66 LEU A CA 1
ATOM 460 C C . LEU A 1 66 ? -4.435 8.388 -19.970 1.00 98.69 66 LEU A C 1
ATOM 462 O O . LEU A 1 66 ? -5.069 8.047 -20.965 1.00 98.69 66 LEU A O 1
ATOM 466 N N . ILE A 1 67 ? -4.493 7.735 -18.812 1.00 98.88 67 ILE A N 1
ATOM 467 C CA . ILE A 1 67 ? -5.470 6.686 -18.507 1.00 98.88 67 ILE A CA 1
ATOM 468 C C . ILE A 1 67 ? -6.548 7.293 -17.615 1.00 98.88 67 ILE A C 1
ATOM 470 O O . ILE A 1 67 ? -6.204 7.928 -16.617 1.00 98.88 67 ILE A O 1
ATOM 474 N N . THR A 1 68 ? -7.816 7.050 -17.941 1.00 98.88 68 THR A N 1
ATOM 475 C CA . THR A 1 68 ? -8.980 7.485 -17.158 1.00 98.88 68 THR A CA 1
ATOM 476 C C . THR A 1 68 ? -9.864 6.283 -16.833 1.00 98.88 68 THR A C 1
ATOM 478 O O . THR A 1 68 ? -10.232 5.509 -17.721 1.00 98.88 68 THR A O 1
ATOM 481 N N . ILE A 1 69 ? -10.207 6.136 -15.555 1.00 98.94 69 ILE A N 1
ATOM 482 C CA . ILE A 1 69 ? -11.124 5.122 -15.029 1.00 98.94 69 ILE A CA 1
ATOM 483 C C . ILE A 1 69 ? -12.330 5.831 -14.422 1.00 98.94 69 ILE A C 1
ATOM 485 O O . ILE A 1 69 ? -12.156 6.700 -13.570 1.00 98.94 69 ILE A O 1
ATOM 489 N N . GLU A 1 70 ? -13.536 5.437 -14.829 1.00 98.88 70 GLU A N 1
ATOM 490 C CA . GLU A 1 70 ? -14.790 5.914 -14.237 1.00 98.88 70 GLU A CA 1
ATOM 491 C C . GLU A 1 70 ? -15.550 4.744 -13.601 1.00 98.88 70 GLU A C 1
ATOM 493 O O . GLU A 1 70 ? -15.720 3.684 -14.217 1.00 98.88 70 GLU A O 1
ATOM 498 N N . THR A 1 71 ? -16.029 4.935 -12.372 1.00 98.88 71 THR A N 1
ATOM 499 C CA . THR A 1 71 ? -16.847 3.950 -11.653 1.00 98.88 71 THR A CA 1
ATOM 500 C C . THR A 1 71 ? -18.336 4.257 -11.767 1.00 98.88 71 THR A C 1
ATOM 502 O O . THR A 1 71 ? -18.757 5.371 -12.086 1.00 98.88 71 THR A O 1
ATOM 505 N N . LYS A 1 72 ? -19.167 3.253 -11.487 1.00 98.69 72 LYS A N 1
ATOM 506 C CA . LYS A 1 72 ? -20.625 3.357 -11.593 1.00 98.69 72 LYS A CA 1
ATOM 507 C C . LYS A 1 72 ? -21.237 4.427 -10.689 1.00 98.69 72 LYS A C 1
ATOM 509 O O . LYS A 1 72 ? -22.187 5.088 -11.100 1.00 98.69 72 LYS A O 1
ATOM 514 N N . ASP A 1 73 ? -20.690 4.604 -9.490 1.00 98.56 73 ASP A N 1
ATOM 515 C CA . ASP A 1 73 ? -21.117 5.646 -8.551 1.00 98.56 73 ASP A CA 1
ATOM 516 C C . ASP A 1 73 ? -20.350 6.974 -8.729 1.00 98.56 73 ASP A C 1
ATOM 518 O O . ASP A 1 73 ? -20.402 7.848 -7.864 1.00 98.56 73 ASP A O 1
ATOM 522 N N . GLY A 1 74 ? -19.695 7.156 -9.881 1.00 98.00 74 GLY A N 1
ATOM 523 C CA . GLY A 1 74 ? -19.222 8.451 -10.369 1.00 98.00 74 GLY A CA 1
ATOM 524 C C . GLY A 1 74 ? -17.800 8.835 -9.974 1.00 98.00 74 GLY A C 1
ATOM 525 O O . GLY A 1 74 ? -17.405 9.963 -10.251 1.00 98.00 74 GLY A O 1
ATOM 526 N N . GLY A 1 75 ? -17.036 7.939 -9.346 1.00 98.69 75 GLY A N 1
ATOM 527 C CA . GLY A 1 75 ? -15.629 8.194 -9.051 1.00 98.69 75 GLY A CA 1
ATOM 528 C C . GLY A 1 75 ? -14.779 8.197 -10.314 1.00 98.69 75 GLY A C 1
ATOM 529 O O . GLY A 1 75 ? -14.984 7.366 -11.202 1.00 98.69 75 GLY A O 1
ATOM 530 N N . VAL A 1 76 ? -13.811 9.109 -10.378 1.00 98.81 76 VAL A N 1
ATOM 531 C CA . VAL A 1 76 ? -12.891 9.250 -11.509 1.00 98.81 76 VAL A CA 1
ATOM 532 C C . VAL A 1 76 ? -11.450 9.206 -11.022 1.00 98.81 76 VAL A C 1
ATOM 534 O O . VAL A 1 76 ? -11.057 9.923 -10.104 1.00 98.81 76 VAL A O 1
ATOM 537 N N . GLY A 1 77 ? -10.644 8.368 -11.665 1.00 98.81 77 GLY A N 1
ATOM 538 C CA . GLY A 1 77 ? -9.208 8.303 -11.439 1.00 98.81 77 GLY A CA 1
ATOM 539 C C . GLY A 1 77 ? -8.447 8.485 -12.738 1.00 98.81 77 GLY A C 1
ATOM 540 O O . GLY A 1 77 ? -8.775 7.870 -13.752 1.00 98.81 77 GLY A O 1
ATOM 541 N N . GLU A 1 78 ? -7.419 9.327 -12.698 1.00 98.69 78 GLU A N 1
ATOM 542 C CA . GLU A 1 78 ? -6.605 9.662 -13.860 1.00 98.69 78 GLU A CA 1
ATOM 543 C C . GLU A 1 78 ? -5.123 9.478 -13.556 1.00 98.69 78 GLU A C 1
ATOM 545 O O . GLU A 1 78 ? -4.633 9.885 -12.502 1.00 98.69 78 GLU A O 1
ATOM 550 N N . ALA A 1 79 ? -4.391 8.895 -14.501 1.00 98.62 79 ALA A N 1
ATOM 551 C CA . ALA A 1 79 ? -2.953 8.722 -14.376 1.00 98.62 79 ALA A CA 1
ATOM 552 C C . ALA A 1 79 ? -2.251 8.937 -15.715 1.00 98.62 79 ALA A C 1
ATOM 554 O O . ALA A 1 79 ? -2.539 8.284 -16.719 1.00 98.62 79 ALA A O 1
ATOM 555 N N . TRP A 1 80 ? -1.285 9.853 -15.717 1.00 98.44 80 TRP A N 1
ATOM 556 C CA . TRP A 1 80 ? -0.417 10.080 -16.866 1.00 98.44 80 TRP A CA 1
ATOM 557 C C . TRP A 1 80 ? 0.658 8.991 -16.959 1.00 98.44 80 TRP A C 1
ATOM 559 O O . TRP A 1 80 ? 1.193 8.551 -15.937 1.00 98.44 80 TRP A O 1
ATOM 569 N N . VAL A 1 81 ? 1.003 8.582 -18.180 1.00 98.44 81 VAL A N 1
ATOM 570 C CA . VAL A 1 81 ? 2.053 7.595 -18.468 1.00 98.44 81 VAL A CA 1
ATOM 571 C C . VAL A 1 81 ? 3.270 8.295 -19.059 1.00 98.44 81 VAL A C 1
ATOM 573 O O . VAL A 1 81 ? 3.152 9.031 -20.040 1.00 98.44 81 VAL A O 1
ATOM 576 N N . ARG A 1 82 ? 4.460 8.056 -18.495 1.00 97.56 82 ARG A N 1
ATOM 577 C CA . ARG A 1 82 ? 5.663 8.820 -18.856 1.00 97.56 82 ARG A CA 1
ATOM 578 C C . ARG A 1 82 ? 6.136 8.611 -20.294 1.00 97.56 82 ARG A C 1
ATOM 580 O O . ARG A 1 82 ? 6.543 9.579 -20.935 1.00 97.56 82 ARG A O 1
ATOM 587 N N . ARG A 1 83 ? 6.104 7.376 -20.802 1.00 96.38 83 ARG A N 1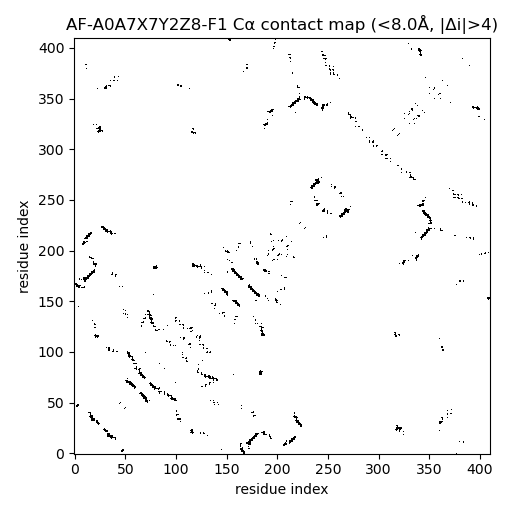
ATOM 588 C CA . ARG A 1 83 ? 6.606 7.022 -22.147 1.00 96.38 83 ARG A CA 1
ATOM 589 C C . ARG A 1 83 ? 5.535 6.875 -23.229 1.00 96.38 83 ARG A C 1
ATOM 591 O O . ARG A 1 83 ? 5.848 6.380 -24.310 1.00 96.38 83 ARG A O 1
ATOM 598 N N . GLY A 1 84 ? 4.318 7.356 -22.992 1.00 97.50 84 GLY A N 1
ATOM 599 C CA . GLY A 1 84 ? 3.228 7.205 -23.955 1.00 97.50 84 GLY A CA 1
ATOM 600 C C . GLY A 1 84 ? 2.373 5.971 -23.691 1.00 97.50 84 GLY A C 1
ATOM 601 O O . GLY A 1 84 ? 2.716 5.114 -22.877 1.00 97.50 84 GLY A O 1
ATOM 602 N N . ILE A 1 85 ? 1.271 5.885 -24.431 1.00 98.38 85 ILE A N 1
ATOM 603 C CA . ILE A 1 85 ? 0.400 4.713 -24.502 1.00 98.38 85 ILE A CA 1
ATOM 604 C C . ILE A 1 85 ? 0.226 4.381 -25.980 1.00 98.38 85 ILE A C 1
ATOM 606 O O . ILE A 1 85 ? -0.044 5.262 -26.795 1.00 98.38 85 ILE A O 1
ATOM 610 N N . THR A 1 86 ? 0.391 3.121 -26.354 1.00 98.12 86 THR A N 1
ATOM 611 C CA . THR A 1 86 ? 0.119 2.656 -27.716 1.00 98.12 86 THR A CA 1
ATOM 612 C C . THR A 1 86 ? -1.373 2.359 -27.914 1.00 98.12 86 THR A C 1
ATOM 614 O O . THR A 1 86 ? -2.083 2.071 -26.950 1.00 98.12 86 THR A O 1
ATOM 617 N N . PRO A 1 87 ? -1.879 2.339 -29.164 1.00 98.06 87 PRO A N 1
ATOM 618 C CA . PRO A 1 87 ? -3.256 1.918 -29.429 1.00 98.06 87 PRO A CA 1
ATOM 619 C C . PRO A 1 87 ? -3.601 0.531 -28.866 1.00 98.06 87 PRO A C 1
ATOM 621 O O . PRO A 1 87 ? -4.689 0.341 -28.336 1.00 98.06 87 PRO A O 1
ATOM 624 N N . TRP A 1 88 ? -2.659 -0.414 -28.921 1.00 98.19 88 TRP A N 1
ATOM 625 C CA . TRP A 1 88 ? -2.852 -1.776 -28.416 1.00 98.19 88 TRP A CA 1
ATOM 626 C C . TRP A 1 88 ? -2.930 -1.831 -26.892 1.00 98.19 88 TRP A C 1
ATOM 628 O O . TRP A 1 88 ? -3.753 -2.558 -26.346 1.00 98.19 88 TRP A O 1
ATOM 638 N N . GLU A 1 89 ? -2.115 -1.039 -26.195 1.00 98.38 89 GLU A N 1
ATOM 639 C CA . GLU A 1 89 ? -2.234 -0.885 -24.743 1.00 98.38 89 GLU A CA 1
ATOM 640 C C . GLU A 1 89 ? -3.572 -0.239 -24.369 1.00 98.38 89 GLU A C 1
ATOM 642 O O . GLU A 1 89 ? -4.221 -0.693 -23.431 1.00 98.38 89 GLU A O 1
ATOM 647 N N . GLY A 1 90 ? -4.039 0.744 -25.147 1.00 98.06 90 GLY A N 1
ATOM 648 C CA . GL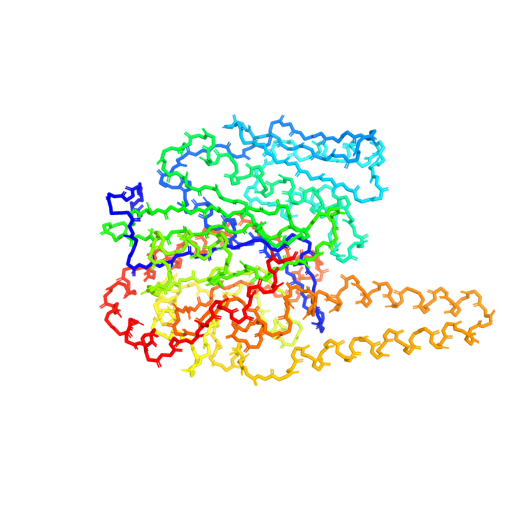Y A 1 90 ? -5.377 1.318 -24.991 1.00 98.06 90 GLY A CA 1
ATOM 649 C C . GLY A 1 90 ? -6.501 0.291 -25.169 1.00 98.06 90 GLY A C 1
ATOM 650 O O . GLY A 1 90 ? -7.461 0.288 -24.401 1.00 98.06 90 GLY A O 1
ATOM 651 N N . GLU A 1 91 ? -6.379 -0.627 -26.132 1.00 98.12 91 GLU A N 1
ATOM 652 C CA . GLU A 1 91 ? -7.315 -1.750 -26.288 1.00 98.12 91 GLU A CA 1
ATOM 653 C C . GLU A 1 91 ? -7.247 -2.742 -25.121 1.00 98.12 91 GLU A C 1
ATOM 655 O O . GLU A 1 91 ? -8.280 -3.265 -24.703 1.00 98.12 91 GLU A O 1
ATOM 660 N N . MET A 1 92 ? -6.055 -2.996 -24.570 1.00 98.50 92 MET A N 1
ATOM 661 C CA . MET A 1 92 ? -5.903 -3.839 -23.383 1.00 98.50 92 MET A CA 1
ATOM 662 C C . MET A 1 92 ? -6.579 -3.207 -22.165 1.00 98.50 92 MET A C 1
ATOM 664 O O . MET A 1 92 ? -7.328 -3.906 -21.490 1.00 98.50 92 MET A O 1
ATOM 668 N N . ILE A 1 93 ? -6.384 -1.906 -21.924 1.00 98.75 93 ILE A N 1
ATOM 669 C CA . ILE A 1 93 ? -6.952 -1.171 -20.778 1.00 98.75 93 ILE A CA 1
ATOM 670 C C . ILE A 1 93 ? -8.476 -1.314 -20.696 1.00 98.75 93 ILE A C 1
ATOM 672 O O . ILE A 1 93 ? -9.010 -1.478 -19.602 1.00 98.75 93 ILE A O 1
ATOM 676 N N . LYS A 1 94 ? -9.178 -1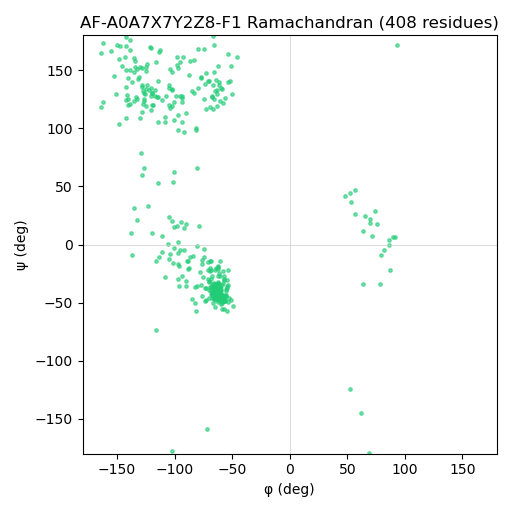.369 -21.836 1.00 98.25 94 LYS A N 1
ATOM 677 C CA . LYS A 1 94 ? -10.637 -1.588 -21.875 1.00 98.25 94 LYS A CA 1
ATOM 678 C C . LYS A 1 94 ? -11.091 -2.881 -21.201 1.00 98.25 94 LYS A C 1
ATOM 680 O O . LYS A 1 94 ? -12.234 -2.973 -20.773 1.00 98.25 94 LYS A O 1
ATOM 685 N N . LYS A 1 95 ? -10.214 -3.882 -21.063 1.00 97.44 95 LYS A N 1
ATOM 686 C CA . LYS A 1 95 ? -10.529 -5.117 -20.327 1.00 97.44 95 LYS A CA 1
ATOM 687 C C . LYS A 1 95 ? -10.826 -4.867 -18.849 1.00 97.44 95 LYS A C 1
ATOM 689 O O . LYS A 1 95 ? -11.414 -5.744 -18.231 1.00 97.44 95 LYS A O 1
ATOM 694 N N . ALA A 1 96 ? -10.427 -3.722 -18.292 1.00 98.56 96 ALA A N 1
ATOM 695 C CA . ALA A 1 96 ? -10.762 -3.343 -16.925 1.00 98.56 96 ALA A CA 1
ATOM 696 C C . ALA A 1 96 ? -12.260 -3.022 -16.743 1.00 98.56 96 ALA A C 1
ATOM 698 O O . ALA A 1 96 ? -12.753 -3.077 -15.618 1.00 98.56 96 ALA A O 1
ATOM 699 N N . GLU A 1 97 ? -13.001 -2.713 -17.816 1.00 98.75 97 GLU A N 1
ATOM 700 C CA . GLU A 1 97 ? -14.445 -2.463 -17.738 1.00 98.75 97 GLU A CA 1
ATOM 701 C C . GLU A 1 97 ? -15.194 -3.680 -17.171 1.00 98.75 97 GLU A C 1
ATOM 703 O O . GLU A 1 97 ? -14.969 -4.827 -17.561 1.00 98.75 97 GLU A O 1
ATOM 708 N N . GLY A 1 98 ? -16.098 -3.426 -16.225 1.00 98.69 98 GLY A N 1
ATOM 709 C CA . GLY A 1 98 ? -16.842 -4.451 -15.494 1.00 98.69 98 GLY A CA 1
ATOM 710 C C . GLY A 1 98 ? -16.094 -5.076 -14.312 1.00 98.69 98 GLY A C 1
ATOM 711 O O . GLY A 1 98 ? -16.690 -5.879 -13.595 1.00 98.69 98 GLY A O 1
ATOM 712 N N . MET A 1 99 ? -14.824 -4.729 -14.079 1.00 98.75 99 MET A N 1
ATOM 713 C CA . MET A 1 99 ? -14.089 -5.137 -12.876 1.00 98.75 99 MET A CA 1
ATOM 714 C C . MET A 1 99 ? -14.331 -4.154 -11.719 1.00 98.75 99 MET A C 1
ATOM 716 O O . MET A 1 99 ? -14.706 -3.004 -11.942 1.00 98.75 99 MET A O 1
ATOM 720 N N . ASP A 1 100 ? -14.123 -4.598 -10.479 1.00 98.69 100 ASP A N 1
ATOM 721 C CA . ASP A 1 100 ? -14.289 -3.770 -9.276 1.00 98.69 100 ASP A CA 1
ATOM 722 C C . ASP A 1 100 ? -12.948 -3.128 -8.878 1.00 98.69 100 ASP A C 1
ATOM 724 O O . ASP A 1 100 ? -11.956 -3.839 -8.687 1.00 98.69 100 ASP A O 1
ATOM 728 N N . THR A 1 101 ? -12.917 -1.796 -8.726 1.00 98.75 101 THR A N 1
ATOM 729 C CA . THR A 1 101 ? -11.699 -1.045 -8.371 1.00 98.75 101 THR A CA 1
ATOM 730 C C . THR A 1 101 ? -11.092 -1.433 -7.020 1.00 98.75 101 THR A C 1
ATOM 732 O O . THR A 1 101 ? -9.942 -1.084 -6.767 1.00 98.75 101 THR A O 1
ATOM 735 N N . ILE A 1 102 ? -11.815 -2.170 -6.164 1.00 98.62 102 ILE A N 1
ATOM 736 C CA . ILE A 1 102 ? -11.269 -2.783 -4.939 1.00 98.62 102 ILE A CA 1
ATOM 737 C C . ILE A 1 102 ? -10.031 -3.647 -5.241 1.00 98.62 102 ILE A C 1
ATOM 739 O O . ILE A 1 102 ? -9.084 -3.650 -4.460 1.00 98.62 102 ILE A O 1
ATOM 743 N N . TYR A 1 103 ? -9.988 -4.330 -6.391 1.00 98.62 103 TYR A N 1
ATOM 744 C CA . TYR A 1 103 ? -8.924 -5.279 -6.744 1.00 98.62 103 TYR A CA 1
ATOM 745 C C . TYR A 1 103 ? -7.896 -4.681 -7.720 1.00 98.62 103 TYR A C 1
ATOM 747 O O . TYR A 1 103 ? -7.627 -5.247 -8.784 1.00 98.62 103 TYR A O 1
ATOM 755 N N . ALA A 1 104 ? -7.320 -3.524 -7.379 1.00 98.44 104 ALA A N 1
ATOM 756 C CA . ALA A 1 104 ? -6.491 -2.727 -8.290 1.00 98.44 104 ALA A CA 1
ATOM 757 C C . ALA A 1 104 ? -5.331 -3.505 -8.947 1.00 98.44 104 ALA A C 1
ATOM 759 O O . ALA A 1 104 ? -5.197 -3.481 -10.171 1.00 98.44 104 ALA A O 1
ATOM 760 N N . GLN A 1 105 ? -4.518 -4.240 -8.176 1.00 98.50 105 GLN A N 1
ATOM 761 C CA . GLN A 1 105 ? -3.423 -5.041 -8.744 1.00 98.50 105 GLN A CA 1
ATOM 762 C C . GLN A 1 105 ? -3.947 -6.200 -9.604 1.00 98.50 105 GLN A C 1
ATOM 764 O O . GLN A 1 105 ? -3.438 -6.443 -10.699 1.00 98.50 105 GLN A O 1
ATOM 769 N N . GLN A 1 106 ? -5.008 -6.883 -9.165 1.00 98.25 106 GLN A N 1
ATOM 770 C CA . GLN A 1 106 ? -5.617 -7.974 -9.928 1.00 98.25 106 GLN A CA 1
ATOM 771 C C . GLN A 1 106 ? -6.136 -7.500 -11.296 1.00 98.25 106 GLN A C 1
ATOM 773 O O . GLN A 1 106 ? -5.973 -8.213 -12.288 1.00 98.25 106 GLN A O 1
ATOM 778 N N . ILE A 1 107 ? -6.732 -6.303 -11.370 1.00 98.75 107 ILE A N 1
ATOM 779 C CA . ILE A 1 107 ? -7.166 -5.688 -12.635 1.00 98.75 107 ILE A CA 1
ATOM 780 C C . ILE A 1 107 ? -5.978 -5.551 -13.590 1.00 98.75 107 ILE A C 1
ATOM 782 O O . ILE A 1 107 ? -6.069 -5.936 -14.759 1.00 98.75 107 ILE A O 1
ATOM 786 N N . VAL A 1 108 ? -4.839 -5.067 -13.094 1.00 98.44 108 VAL A N 1
ATOM 787 C CA . VAL A 1 108 ? -3.620 -4.920 -13.897 1.00 98.44 108 VAL A CA 1
ATOM 788 C C . VAL A 1 108 ? -3.094 -6.275 -14.363 1.00 98.44 108 VAL A C 1
ATOM 790 O O . VAL A 1 108 ? -2.803 -6.434 -15.549 1.00 98.44 108 VAL A O 1
ATOM 793 N N . LEU A 1 109 ? -3.042 -7.279 -13.484 1.00 98.38 109 LEU A N 1
ATOM 794 C CA . LEU A 1 109 ? -2.610 -8.632 -13.848 1.00 98.38 109 LEU A CA 1
ATOM 795 C C . LEU A 1 109 ? -3.538 -9.276 -14.888 1.00 98.38 109 LEU A C 1
ATOM 797 O O . LEU A 1 109 ? -3.062 -9.884 -15.842 1.00 98.38 109 LEU A O 1
ATOM 801 N N . LYS A 1 110 ? -4.859 -9.095 -14.780 1.00 98.00 110 LYS A N 1
ATOM 802 C CA . LYS A 1 110 ? -5.821 -9.568 -15.794 1.00 98.00 110 LYS A CA 1
ATOM 803 C C . LYS A 1 110 ? -5.700 -8.817 -17.123 1.00 98.00 110 LYS A C 1
ATOM 805 O O . LYS A 1 110 ? -6.025 -9.371 -18.175 1.00 98.00 110 LYS A O 1
ATOM 810 N N . THR A 1 111 ? -5.229 -7.573 -17.083 1.00 98.25 111 THR A N 1
ATOM 811 C CA . THR A 1 111 ? -5.078 -6.717 -18.264 1.00 98.25 111 THR A CA 1
ATOM 812 C C . THR A 1 111 ? -3.778 -7.002 -19.020 1.00 98.25 111 THR A C 1
ATOM 814 O O . THR A 1 111 ? -3.818 -7.229 -20.233 1.00 98.25 111 THR A O 1
ATOM 817 N N . PHE A 1 112 ? -2.645 -7.036 -18.308 1.00 97.81 112 PHE A N 1
ATOM 818 C CA . PHE A 1 112 ? -1.290 -7.090 -18.874 1.00 97.81 112 PHE A CA 1
ATOM 819 C C . PHE A 1 112 ? -0.502 -8.366 -18.540 1.00 97.81 112 PHE A C 1
ATOM 821 O O . PHE A 1 112 ? 0.523 -8.623 -19.164 1.00 97.81 112 PHE A O 1
ATOM 828 N N . GLY A 1 113 ? -0.951 -9.171 -17.574 1.00 96.50 113 GLY A N 1
ATOM 829 C CA . GLY A 1 113 ? -0.285 -10.401 -17.127 1.00 96.50 113 GLY A CA 1
ATOM 830 C C . GLY A 1 113 ? 0.773 -10.204 -16.037 1.00 96.50 113 GLY A C 1
ATOM 831 O O . GLY A 1 113 ? 1.067 -11.144 -15.306 1.00 96.50 113 GLY A O 1
ATOM 832 N N . SER A 1 114 ? 1.327 -8.999 -15.895 1.00 95.69 114 SER A N 1
ATOM 833 C CA . SER A 1 114 ? 2.323 -8.663 -14.872 1.00 95.69 114 SER A CA 1
ATOM 834 C C . SER A 1 114 ? 2.315 -7.170 -14.549 1.00 95.69 114 SER A C 1
ATOM 836 O O . SER A 1 114 ? 1.770 -6.361 -15.303 1.00 95.69 114 SER A O 1
ATOM 838 N N . ILE A 1 115 ? 2.976 -6.804 -13.454 1.00 96.88 115 ILE A N 1
ATOM 839 C CA . ILE A 1 115 ? 3.248 -5.422 -13.065 1.00 96.88 115 ILE A CA 1
ATOM 840 C C . ILE A 1 115 ? 4.647 -5.348 -12.438 1.00 96.88 115 ILE A C 1
ATOM 842 O O . ILE A 1 115 ? 5.031 -6.213 -11.654 1.00 96.88 115 ILE A O 1
ATOM 846 N N . TYR A 1 116 ? 5.414 -4.328 -12.825 1.00 96.12 116 TYR A N 1
ATOM 847 C CA . TYR A 1 116 ? 6.724 -4.014 -12.255 1.00 96.12 116 TYR A CA 1
ATOM 848 C C . TYR A 1 116 ? 6.878 -2.495 -12.140 1.00 96.12 116 TYR A C 1
ATOM 850 O O . TYR A 1 116 ? 6.673 -1.776 -13.128 1.00 96.12 116 TYR A O 1
ATOM 858 N N . GLY A 1 117 ? 7.250 -2.035 -10.946 1.00 95.31 117 GLY A N 1
ATOM 859 C CA . GLY A 1 117 ? 7.519 -0.637 -10.623 1.00 95.31 117 GLY A CA 1
ATOM 860 C C . GLY A 1 117 ? 8.819 -0.101 -11.227 1.00 95.31 117 GLY A C 1
ATOM 861 O O . GLY A 1 117 ? 9.328 -0.614 -12.227 1.00 95.31 117 GLY A O 1
ATOM 862 N N . GLN A 1 118 ? 9.343 0.982 -10.649 1.00 94.31 118 GLN A N 1
ATOM 863 C CA . GLN A 1 118 ? 10.620 1.621 -11.010 1.00 94.31 118 GLN A CA 1
ATOM 864 C C . GLN A 1 118 ? 10.697 2.041 -12.485 1.00 94.31 118 GLN A C 1
ATOM 866 O O . GLN A 1 118 ? 11.765 2.135 -13.096 1.00 94.31 118 GLN A O 1
ATOM 871 N N . GLY A 1 119 ? 9.533 2.291 -13.087 1.00 94.62 119 GLY A N 1
ATOM 872 C CA . GLY A 1 119 ? 9.406 2.599 -14.503 1.00 94.62 119 GLY A CA 1
ATOM 873 C C . GLY A 1 119 ? 9.692 1.406 -15.419 1.00 94.62 119 GLY A C 1
ATOM 874 O O . GLY A 1 119 ? 10.021 1.615 -16.584 1.00 94.62 119 GLY A O 1
ATOM 875 N N . ALA A 1 120 ? 9.582 0.163 -14.953 1.00 95.88 120 ALA A N 1
ATOM 876 C CA . ALA A 1 120 ? 9.687 -1.014 -15.812 1.00 95.88 120 ALA A CA 1
ATOM 877 C C . ALA A 1 120 ? 8.405 -1.233 -16.634 1.00 95.88 120 ALA A C 1
ATOM 879 O O . ALA A 1 120 ? 8.496 -1.445 -17.843 1.00 95.88 120 ALA A O 1
ATOM 880 N N . MET A 1 121 ? 7.222 -1.105 -16.020 1.00 97.19 121 MET A N 1
ATOM 881 C CA . MET A 1 121 ? 5.919 -1.231 -16.692 1.00 97.19 121 MET A CA 1
ATOM 882 C C . MET A 1 121 ? 5.007 -0.021 -16.440 1.00 97.19 121 MET A C 1
ATOM 884 O O . MET A 1 121 ? 3.947 -0.137 -15.832 1.00 97.19 121 MET A O 1
ATOM 888 N N . GLU A 1 122 ? 5.395 1.149 -16.951 1.00 98.12 122 GLU A N 1
ATOM 889 C CA . GLU A 1 122 ? 4.709 2.426 -16.674 1.00 98.12 122 GLU A CA 1
ATOM 890 C C . GLU A 1 122 ? 3.210 2.428 -16.999 1.00 98.12 122 GLU A C 1
ATOM 892 O O . GLU A 1 122 ? 2.430 2.961 -16.222 1.00 98.12 122 GLU A O 1
ATOM 897 N N . VAL A 1 123 ? 2.781 1.805 -18.103 1.00 98.44 123 VAL A N 1
ATOM 898 C CA . VAL A 1 123 ? 1.351 1.730 -18.459 1.00 98.44 123 VAL A CA 1
ATOM 899 C C . VAL A 1 123 ? 0.567 0.903 -17.433 1.00 98.44 123 VAL A C 1
ATOM 901 O O . VAL A 1 123 ? -0.515 1.306 -17.013 1.00 98.44 123 VAL A O 1
ATOM 904 N N . ALA A 1 124 ? 1.120 -0.231 -16.995 1.00 98.38 124 ALA A N 1
ATOM 905 C CA . ALA A 1 124 ? 0.490 -1.108 -16.010 1.00 98.38 124 ALA A CA 1
ATOM 906 C C . ALA A 1 124 ? 0.400 -0.435 -14.631 1.00 98.38 124 ALA A C 1
ATOM 908 O O . ALA A 1 124 ? -0.650 -0.470 -13.992 1.00 98.38 124 ALA A O 1
ATOM 909 N N . VAL A 1 125 ? 1.476 0.236 -14.210 1.00 98.56 125 VAL A N 1
ATOM 910 C CA . VAL A 1 125 ? 1.526 0.992 -12.950 1.00 98.56 125 VAL A CA 1
ATOM 911 C C . VAL A 1 125 ? 0.568 2.188 -12.993 1.00 98.56 125 VAL A C 1
ATOM 913 O O . VAL A 1 125 ? -0.182 2.408 -12.047 1.00 98.56 125 VAL A O 1
ATOM 916 N N . SER A 1 126 ? 0.509 2.932 -14.100 1.00 98.75 126 SER A N 1
ATOM 917 C CA . SER A 1 126 ? -0.457 4.027 -14.250 1.00 98.75 126 SER A CA 1
ATOM 918 C C . SER A 1 126 ? -1.907 3.532 -14.288 1.00 98.75 126 SER A C 1
ATOM 920 O O . SER A 1 126 ? -2.776 4.207 -13.743 1.00 98.75 126 SER A O 1
ATOM 922 N N . LEU A 1 127 ? -2.195 2.353 -14.856 1.00 98.81 127 LEU A N 1
ATOM 923 C CA . LEU A 1 127 ? -3.530 1.754 -14.744 1.00 98.81 127 LEU A CA 1
ATOM 924 C C . LEU A 1 127 ? -3.877 1.464 -13.277 1.00 98.81 127 LEU A C 1
ATOM 926 O O . LEU A 1 127 ? -4.972 1.811 -12.842 1.00 98.81 127 LEU A O 1
ATOM 930 N N . GLN A 1 128 ? -2.948 0.894 -12.499 1.00 98.81 128 GLN A N 1
ATOM 931 C CA . GLN A 1 128 ? -3.150 0.675 -11.061 1.00 98.81 128 GLN A CA 1
ATOM 932 C C . GLN A 1 128 ? -3.454 1.991 -10.329 1.00 98.81 128 GLN A C 1
ATOM 934 O O . GLN A 1 128 ? -4.391 2.039 -9.534 1.00 98.81 128 GLN A O 1
ATOM 939 N N . ALA A 1 129 ? -2.704 3.060 -10.633 1.00 98.81 129 ALA A N 1
ATOM 940 C CA . ALA A 1 129 ? -2.925 4.388 -10.060 1.00 98.81 129 ALA A CA 1
ATOM 941 C C . ALA A 1 129 ? -4.330 4.905 -10.380 1.00 98.81 129 ALA A C 1
ATOM 943 O O . ALA A 1 129 ? -5.062 5.284 -9.470 1.00 98.81 129 ALA A O 1
ATOM 944 N N . ALA A 1 130 ? -4.733 4.886 -11.654 1.00 98.88 130 ALA A N 1
ATOM 945 C CA . ALA A 1 130 ? -6.048 5.365 -12.070 1.00 98.88 130 ALA A CA 1
ATOM 946 C C . ALA A 1 130 ? -7.180 4.565 -11.400 1.00 98.88 130 ALA A C 1
ATOM 948 O O . ALA A 1 130 ? -8.147 5.151 -10.924 1.00 98.88 130 ALA A O 1
ATOM 949 N N . VAL A 1 131 ? -7.038 3.242 -11.279 1.00 98.94 131 VAL A N 1
ATOM 950 C CA . VAL A 1 131 ? -8.013 2.390 -10.581 1.00 98.94 131 VAL A CA 1
ATOM 951 C C . VAL A 1 131 ? -8.107 2.734 -9.088 1.00 98.94 131 VAL A C 1
ATOM 953 O O . VAL A 1 131 ? -9.209 2.918 -8.571 1.00 98.94 131 VAL A O 1
ATOM 956 N N . ALA A 1 132 ? -6.973 2.862 -8.395 1.00 98.81 132 ALA A N 1
ATOM 957 C CA . ALA A 1 132 ? -6.944 3.182 -6.967 1.00 98.81 132 ALA A CA 1
ATOM 958 C C . ALA A 1 132 ? -7.479 4.594 -6.668 1.00 98.81 132 ALA A C 1
ATOM 960 O O . ALA A 1 132 ? -8.212 4.795 -5.699 1.00 98.81 132 ALA A O 1
ATOM 961 N N . LEU A 1 133 ? -7.164 5.570 -7.524 1.00 98.94 133 LEU A N 1
ATOM 962 C CA . LEU A 1 133 ? -7.686 6.932 -7.419 1.00 98.94 133 LEU A CA 1
ATOM 963 C C . LEU A 1 133 ? -9.200 6.974 -7.654 1.00 98.94 133 LEU A C 1
ATOM 965 O O . LEU A 1 133 ? -9.911 7.625 -6.890 1.00 98.94 133 LEU A O 1
ATOM 969 N N . ALA A 1 134 ? -9.701 6.227 -8.644 1.00 98.94 134 ALA A N 1
ATOM 970 C CA . ALA A 1 134 ? -11.133 6.124 -8.906 1.00 98.94 134 ALA A CA 1
ATOM 971 C C . ALA A 1 134 ? -11.884 5.512 -7.712 1.00 98.94 134 ALA A C 1
ATOM 973 O O . ALA A 1 134 ? -12.966 5.985 -7.363 1.00 98.94 134 ALA A O 1
ATOM 974 N N . LEU A 1 135 ? -11.303 4.512 -7.034 1.00 98.88 135 LEU A N 1
ATOM 975 C CA . LEU A 1 135 ? -11.878 3.910 -5.825 1.00 98.88 135 LEU A CA 1
ATOM 976 C C . LEU A 1 135 ? -12.117 4.954 -4.724 1.00 98.88 135 LEU A C 1
ATOM 978 O O . LEU A 1 135 ? -13.243 5.094 -4.243 1.00 98.88 135 LEU A O 1
ATOM 982 N N . VAL A 1 136 ? -11.079 5.695 -4.325 1.00 98.81 136 VAL A N 1
ATOM 983 C CA . VAL A 1 136 ? -11.207 6.680 -3.235 1.00 98.81 136 VAL A CA 1
ATOM 984 C C . VAL A 1 136 ? -12.045 7.894 -3.642 1.00 98.81 136 VAL A C 1
ATOM 986 O O . VAL A 1 136 ? -12.781 8.431 -2.812 1.00 98.81 136 VAL A O 1
ATOM 989 N N . ASP A 1 137 ? -12.014 8.292 -4.918 1.00 98.88 137 ASP A N 1
ATOM 990 C CA . ASP A 1 137 ? -12.890 9.349 -5.428 1.00 98.88 137 ASP A CA 1
ATOM 991 C C . ASP A 1 137 ? -14.364 8.912 -5.430 1.00 98.88 137 ASP A C 1
ATOM 993 O O . ASP A 1 137 ? -15.227 9.695 -5.047 1.00 98.88 137 ASP A O 1
ATOM 997 N N . THR A 1 138 ? -14.670 7.638 -5.715 1.00 98.88 138 THR A N 1
ATOM 998 C CA . THR A 1 138 ? -16.051 7.107 -5.673 1.00 98.88 138 THR A CA 1
ATOM 999 C C . THR A 1 138 ? -16.709 7.347 -4.311 1.00 98.88 138 THR A C 1
ATOM 1001 O O . THR A 1 138 ? -17.855 7.798 -4.235 1.00 98.88 138 THR A O 1
ATOM 1004 N N . PHE A 1 139 ? -15.974 7.111 -3.219 1.00 98.75 139 PHE A N 1
ATOM 1005 C CA . PHE A 1 139 ? -16.448 7.433 -1.872 1.00 98.75 139 PHE A CA 1
ATOM 1006 C C . PHE A 1 139 ? -16.732 8.925 -1.708 1.00 98.75 139 PHE A C 1
ATOM 1008 O O . PHE A 1 139 ? -17.781 9.296 -1.177 1.00 98.75 139 PHE A O 1
ATOM 1015 N N . LYS A 1 140 ? -15.820 9.787 -2.173 1.00 98.50 140 LYS A N 1
ATOM 1016 C CA . LYS A 1 140 ? -15.973 11.237 -2.040 1.00 98.50 140 LYS A CA 1
ATOM 1017 C C . LYS A 1 140 ? -17.148 11.779 -2.854 1.00 98.50 140 LYS A C 1
ATOM 1019 O O . LYS A 1 140 ? -17.866 12.638 -2.344 1.00 98.50 140 LYS A O 1
ATOM 1024 N N . GLN A 1 141 ? -17.366 11.280 -4.071 1.00 98.44 141 GLN A N 1
ATOM 1025 C CA . GLN A 1 141 ? -18.476 11.707 -4.926 1.00 98.44 141 GLN A CA 1
ATOM 1026 C C . GLN A 1 141 ? -19.828 11.284 -4.350 1.00 98.44 141 GLN A C 1
ATOM 1028 O O . GLN A 1 141 ? -20.764 12.085 -4.311 1.00 98.44 141 GLN A O 1
ATOM 1033 N N . LYS A 1 142 ? -19.933 10.046 -3.851 1.00 98.31 142 LYS A N 1
ATOM 1034 C CA . LYS A 1 142 ? -21.197 9.527 -3.320 1.00 98.31 142 LYS A CA 1
ATOM 1035 C C . LYS A 1 142 ? -21.531 10.055 -1.923 1.00 98.31 142 LYS A C 1
ATOM 1037 O O . LYS A 1 142 ? -22.702 10.291 -1.626 1.00 98.31 142 LYS A O 1
ATOM 1042 N N . TYR A 1 143 ? -20.517 10.269 -1.084 1.00 97.94 143 TYR A N 1
ATOM 1043 C CA . TYR A 1 143 ? -20.668 10.671 0.318 1.00 97.94 143 TYR A CA 1
ATOM 1044 C C . TYR A 1 143 ? -19.824 11.908 0.669 1.00 97.94 143 TYR A C 1
ATOM 1046 O O . TYR A 1 143 ? -18.974 11.866 1.563 1.00 97.94 143 TYR A O 1
ATOM 1054 N N . PRO A 1 144 ? -20.051 13.059 0.009 1.00 97.06 144 PRO A N 1
ATOM 1055 C CA . PRO A 1 144 ? -19.183 14.226 0.142 1.00 97.06 144 PRO A CA 1
ATOM 1056 C C . PRO A 1 144 ? -19.166 14.842 1.546 1.00 97.06 144 PRO A C 1
ATOM 1058 O O . PRO A 1 144 ? -18.208 15.551 1.859 1.00 97.06 144 PRO A O 1
ATOM 1061 N N . GLY A 1 145 ? -20.202 14.598 2.359 1.00 96.44 145 GLY A N 1
ATOM 1062 C CA . GLY A 1 145 ? -20.312 15.079 3.740 1.00 96.44 145 GLY A CA 1
ATOM 1063 C C . GLY A 1 145 ? -19.706 14.148 4.795 1.00 96.44 145 GLY A C 1
ATOM 1064 O O . GLY A 1 145 ? -19.369 14.625 5.873 1.00 96.44 145 GLY A O 1
ATOM 1065 N N . ASP A 1 146 ? -19.540 12.861 4.481 1.00 97.00 146 ASP A N 1
ATOM 1066 C CA . ASP A 1 146 ? -19.024 11.848 5.416 1.00 97.00 146 ASP A CA 1
ATOM 1067 C C . ASP A 1 146 ? -17.543 11.517 5.162 1.00 97.00 146 ASP A C 1
ATOM 1069 O O . ASP A 1 146 ? -16.872 10.925 6.008 1.00 97.00 146 ASP A O 1
ATOM 1073 N N . ILE A 1 147 ? -17.029 11.901 3.988 1.00 97.94 147 ILE A N 1
ATOM 1074 C CA . ILE A 1 147 ? -15.678 11.589 3.523 1.00 97.94 147 ILE A CA 1
ATOM 1075 C C . ILE A 1 147 ? -14.833 12.852 3.383 1.00 97.94 147 ILE A C 1
ATOM 1077 O O . ILE A 1 147 ? -15.172 13.778 2.632 1.00 97.94 147 ILE A O 1
ATOM 1081 N N . THR A 1 148 ? -13.660 12.832 4.012 1.00 98.44 148 THR A N 1
ATOM 1082 C CA . THR A 1 148 ? -12.579 13.771 3.714 1.00 98.44 148 THR A CA 1
ATOM 1083 C C . THR A 1 148 ? -11.579 13.095 2.788 1.00 98.44 148 THR A C 1
ATOM 1085 O O . THR A 1 148 ? -11.104 12.000 3.075 1.00 98.44 148 THR A O 1
ATOM 1088 N N . LEU A 1 149 ? -11.270 13.752 1.671 1.00 98.56 149 LEU A N 1
ATOM 1089 C CA . LEU A 1 149 ? -10.288 13.308 0.687 1.00 98.56 149 LEU A CA 1
ATOM 1090 C C . LEU A 1 149 ? -9.308 14.460 0.470 1.00 98.56 149 LEU A C 1
ATOM 1092 O O . LEU A 1 149 ? -9.737 15.570 0.146 1.00 98.56 149 LEU A O 1
ATOM 1096 N N . VAL A 1 150 ? -8.022 14.207 0.678 1.00 98.50 150 VAL A N 1
ATOM 1097 C CA . VAL A 1 150 ? -6.941 15.178 0.464 1.00 98.50 150 VAL A CA 1
ATOM 1098 C C . VAL A 1 150 ? -5.914 14.600 -0.499 1.00 98.50 150 VAL A C 1
ATOM 1100 O O . VAL A 1 150 ? -5.808 13.382 -0.638 1.00 98.50 150 VAL A O 1
ATOM 1103 N N . ASP A 1 151 ? -5.175 15.467 -1.180 1.00 97.62 151 ASP A N 1
ATOM 1104 C CA . ASP A 1 151 ? -4.072 15.030 -2.033 1.00 97.62 151 ASP A CA 1
ATOM 1105 C C . ASP A 1 151 ? -2.888 14.557 -1.181 1.00 97.62 151 ASP A C 1
ATOM 1107 O O . ASP A 1 151 ? -2.648 15.070 -0.084 1.00 97.62 151 ASP A O 1
ATOM 1111 N N . GLU A 1 152 ? -2.160 13.573 -1.701 1.00 94.75 152 GLU A N 1
ATOM 1112 C CA . GLU A 1 152 ? -0.849 13.187 -1.195 1.00 94.75 152 GLU A CA 1
ATOM 1113 C C . GLU A 1 152 ? 0.167 14.268 -1.585 1.00 94.75 152 GLU A C 1
ATOM 1115 O O . GLU A 1 152 ? 0.394 14.519 -2.765 1.00 94.75 152 GLU A O 1
ATOM 1120 N N . ASP A 1 153 ? 0.760 14.942 -0.601 1.00 94.25 153 ASP A N 1
ATOM 1121 C CA . ASP A 1 153 ? 1.565 16.151 -0.805 1.00 94.25 153 ASP A CA 1
ATOM 1122 C C . ASP A 1 153 ? 3.075 15.893 -0.937 1.00 94.25 153 ASP A C 1
ATOM 1124 O O . ASP A 1 153 ? 3.880 16.814 -0.805 1.00 94.25 153 ASP A O 1
ATOM 1128 N N . ILE A 1 154 ? 3.463 14.655 -1.258 1.00 95.81 154 ILE A N 1
ATOM 1129 C CA . ILE A 1 154 ? 4.824 14.329 -1.699 1.00 95.81 154 ILE A CA 1
ATOM 1130 C C . ILE A 1 154 ? 4.993 14.820 -3.154 1.00 95.81 154 ILE A C 1
ATOM 1132 O O . ILE A 1 154 ? 4.205 14.419 -4.011 1.00 95.81 154 ILE A O 1
ATOM 1136 N N . PRO A 1 155 ? 6.000 15.657 -3.493 1.00 93.00 155 PRO A N 1
ATOM 1137 C CA . PRO A 1 155 ? 6.063 16.387 -4.771 1.00 93.00 155 PRO A CA 1
ATOM 1138 C C . PRO A 1 155 ? 5.960 15.554 -6.060 1.00 93.00 155 PRO A C 1
ATOM 1140 O O . PRO A 1 155 ? 5.488 16.053 -7.084 1.00 93.00 155 PRO A O 1
ATOM 1143 N N . SER A 1 156 ? 6.423 14.300 -6.053 1.00 91.38 156 SER A N 1
ATOM 1144 C CA . SER A 1 156 ? 6.345 13.408 -7.221 1.00 91.38 156 SER A CA 1
ATOM 1145 C C . SER A 1 156 ? 5.012 12.681 -7.357 1.00 91.38 156 SER A C 1
ATOM 1147 O O . SER A 1 156 ? 4.783 12.016 -8.376 1.00 91.38 156 SER A O 1
ATOM 1149 N N . ASN A 1 157 ? 4.162 12.761 -6.339 1.00 96.62 157 ASN A N 1
ATOM 1150 C CA . ASN A 1 157 ? 3.015 11.894 -6.200 1.00 96.62 157 ASN A CA 1
ATOM 1151 C C . ASN A 1 157 ? 1.724 12.540 -6.708 1.00 96.62 157 ASN A C 1
ATOM 1153 O O . ASN A 1 157 ? 1.571 13.754 -6.798 1.00 96.62 157 ASN A O 1
ATOM 1157 N N . ILE A 1 158 ? 0.819 11.671 -7.141 1.00 97.56 158 ILE A N 1
ATOM 1158 C CA . ILE A 1 158 ? -0.545 11.955 -7.598 1.00 97.56 158 ILE A CA 1
ATOM 1159 C C . ILE A 1 158 ? -1.570 11.219 -6.728 1.00 97.56 158 ILE A C 1
ATOM 1161 O O . ILE A 1 158 ? -2.740 11.125 -7.093 1.00 97.56 158 ILE A O 1
ATOM 1165 N N . GLY A 1 159 ? -1.106 10.637 -5.622 1.00 97.81 159 GLY A N 1
ATOM 1166 C CA . GLY A 1 159 ? -1.908 9.886 -4.684 1.00 97.81 159 GLY A CA 1
ATOM 1167 C C . GLY A 1 159 ? -2.933 10.737 -3.947 1.00 97.81 159 GLY A C 1
ATOM 1168 O O . GLY A 1 159 ? -2.964 11.969 -4.031 1.00 97.81 159 GLY A O 1
ATOM 1169 N N . LYS A 1 160 ? -3.796 10.055 -3.201 1.00 98.50 160 LYS A N 1
ATOM 1170 C CA . LYS A 1 160 ? -4.844 10.672 -2.387 1.00 98.50 160 LYS A CA 1
ATOM 1171 C C . LYS A 1 160 ? -5.006 9.920 -1.080 1.00 98.50 160 LYS A C 1
ATOM 1173 O O . LYS A 1 160 ? -4.811 8.708 -1.013 1.00 98.50 160 LYS A O 1
ATOM 1178 N N . ILE A 1 161 ? -5.414 10.649 -0.053 1.00 98.62 161 ILE A N 1
ATOM 1179 C CA . ILE A 1 161 ? -5.654 10.125 1.285 1.00 98.62 161 ILE A CA 1
ATOM 1180 C C . ILE A 1 161 ? -7.120 10.357 1.638 1.00 98.62 161 ILE A C 1
ATOM 1182 O O . ILE A 1 161 ? -7.590 11.497 1.674 1.00 98.62 161 ILE A O 1
ATOM 1186 N N . LEU A 1 162 ? -7.836 9.269 1.903 1.00 98.69 162 LEU A N 1
ATOM 1187 C CA . LEU A 1 162 ? -9.219 9.271 2.359 1.00 98.69 162 LEU A CA 1
ATOM 1188 C C . LEU A 1 162 ? -9.264 8.994 3.860 1.00 98.69 162 LEU A C 1
ATOM 1190 O O . LEU A 1 162 ? -8.652 8.040 4.336 1.00 98.69 162 LEU A O 1
ATOM 1194 N N . GLY A 1 163 ? -10.047 9.782 4.593 1.00 98.44 163 GLY A N 1
ATOM 1195 C CA . GLY A 1 163 ? -10.242 9.602 6.027 1.00 98.44 163 GLY A CA 1
ATOM 1196 C C . GLY A 1 163 ? -11.683 9.841 6.468 1.00 98.44 163 GLY A C 1
ATOM 1197 O O . GLY A 1 163 ? -12.377 10.716 5.942 1.00 98.44 163 GLY A O 1
ATOM 1198 N N . THR A 1 164 ? -12.131 9.048 7.441 1.00 98.50 164 THR A N 1
ATOM 1199 C CA . THR A 1 164 ? -13.460 9.157 8.064 1.00 98.50 164 THR A CA 1
ATOM 1200 C C . THR A 1 164 ? -13.503 8.411 9.404 1.00 98.50 164 THR A C 1
ATOM 1202 O O . THR A 1 164 ? -12.549 7.723 9.768 1.00 98.50 164 THR A O 1
ATOM 1205 N N . ALA A 1 165 ? -14.604 8.536 10.144 1.00 98.19 165 ALA A N 1
ATOM 1206 C CA . ALA A 1 165 ? -14.868 7.772 11.359 1.00 98.19 165 ALA A CA 1
ATOM 1207 C C . ALA A 1 165 ? -16.150 6.939 11.202 1.00 98.19 165 ALA A C 1
ATOM 1209 O O . ALA A 1 165 ? -17.216 7.450 10.852 1.00 98.19 165 ALA A O 1
ATOM 1210 N N . VAL A 1 166 ? -16.058 5.652 11.521 1.00 98.25 166 VAL A N 1
ATOM 1211 C CA . VAL A 1 166 ? -17.173 4.696 11.508 1.00 98.25 166 VAL A CA 1
ATOM 1212 C C . VAL A 1 166 ? -17.452 4.181 12.918 1.00 98.25 166 VAL A C 1
ATOM 1214 O O . VAL A 1 166 ? -16.605 4.251 13.802 1.00 98.25 166 VAL A O 1
ATOM 1217 N N . ASP A 1 167 ? -18.662 3.700 13.154 1.00 98.25 167 ASP A N 1
ATOM 1218 C CA . ASP A 1 167 ? -19.054 2.991 14.368 1.00 98.25 167 ASP A CA 1
ATOM 1219 C C . ASP A 1 167 ? -19.162 1.505 14.033 1.00 98.25 167 ASP A C 1
ATOM 1221 O O . ASP A 1 167 ? -19.941 1.127 13.152 1.00 98.25 167 ASP A O 1
ATOM 1225 N N . ILE A 1 168 ? -18.360 0.685 14.712 1.00 97.88 168 ILE A N 1
ATOM 1226 C CA . ILE A 1 168 ? -18.326 -0.768 14.556 1.00 97.88 168 ILE A CA 1
ATOM 1227 C C . ILE A 1 168 ? -18.815 -1.387 15.867 1.00 97.88 168 ILE A C 1
ATOM 1229 O O . ILE A 1 168 ? -18.116 -1.354 16.876 1.00 97.88 168 ILE A O 1
ATOM 1233 N N . ASP A 1 169 ? -20.044 -1.909 15.861 1.00 95.62 169 ASP A N 1
ATOM 1234 C CA . ASP A 1 169 ? -20.740 -2.459 17.035 1.00 95.62 169 ASP A CA 1
ATOM 1235 C C . ASP A 1 169 ? -20.681 -1.546 18.285 1.00 95.62 169 ASP A C 1
ATOM 1237 O O . ASP A 1 169 ? -20.520 -2.004 19.418 1.00 95.62 169 ASP A O 1
ATOM 1241 N N . GLY A 1 170 ? -20.858 -0.234 18.089 1.00 96.44 170 GLY A N 1
ATOM 1242 C CA . GLY A 1 170 ? -20.855 0.775 19.152 1.00 96.44 170 GLY A CA 1
ATOM 1243 C C . GLY A 1 170 ? -19.471 1.306 19.526 1.00 96.44 170 GLY A C 1
ATOM 1244 O O . GLY A 1 170 ? -19.364 2.083 20.477 1.00 96.44 170 GLY A O 1
ATOM 1245 N N . ILE A 1 171 ? -18.416 0.884 18.822 1.00 98.19 171 ILE A N 1
ATOM 1246 C CA . ILE A 1 171 ? -17.041 1.342 19.030 1.00 98.19 171 ILE A CA 1
ATOM 1247 C C . ILE A 1 171 ? -16.680 2.322 17.905 1.00 98.19 171 ILE A C 1
ATOM 1249 O O . ILE A 1 171 ? -16.657 1.922 16.739 1.00 98.19 171 ILE A O 1
ATOM 1253 N N . PRO A 1 172 ? -16.378 3.596 18.220 1.00 98.19 172 PRO A N 1
ATOM 1254 C CA . PRO A 1 172 ? -15.877 4.548 17.236 1.00 98.19 172 PRO A CA 1
ATOM 1255 C C . PRO A 1 172 ? -14.494 4.138 16.715 1.00 98.19 172 PRO A C 1
ATOM 1257 O O . PRO A 1 172 ? -13.548 3.992 17.492 1.00 98.19 172 PRO A O 1
ATOM 1260 N N . VAL A 1 173 ? -14.353 4.010 15.400 1.00 98.69 173 VAL A N 1
ATOM 1261 C CA . VAL A 1 173 ? -13.121 3.622 14.709 1.00 98.69 173 VAL A CA 1
ATOM 1262 C C . VAL A 1 173 ? -12.785 4.659 13.643 1.00 98.69 173 VAL A C 1
ATOM 1264 O O . VAL A 1 173 ? -13.601 4.951 12.771 1.00 98.69 173 VAL A O 1
ATOM 1267 N N . SER A 1 174 ? -11.578 5.214 13.704 1.00 98.69 174 SER A N 1
ATOM 1268 C CA . SER A 1 174 ? -11.065 6.108 12.665 1.00 98.69 174 SER A CA 1
ATOM 1269 C C . SER A 1 174 ? -10.445 5.283 11.550 1.00 98.69 174 SER A C 1
ATOM 1271 O O . SER A 1 174 ? -9.643 4.390 11.809 1.00 98.69 174 SER A O 1
ATOM 1273 N N . MET A 1 175 ? -10.796 5.589 10.309 1.00 98.44 175 MET A N 1
ATOM 1274 C CA . MET A 1 175 ? -10.297 4.892 9.131 1.00 98.44 175 MET A CA 1
ATOM 1275 C C . MET A 1 175 ? -9.449 5.818 8.273 1.00 98.44 175 MET A C 1
ATOM 1277 O O . MET A 1 175 ? -9.799 6.984 8.079 1.00 98.44 175 MET A O 1
ATOM 1281 N N . MET A 1 176 ? -8.361 5.270 7.738 1.00 98.56 176 MET A N 1
ATOM 1282 C CA . MET A 1 176 ? -7.470 5.938 6.800 1.00 98.56 176 MET A CA 1
ATOM 1283 C C . MET A 1 176 ? -7.148 5.010 5.632 1.00 98.56 176 MET A C 1
ATOM 1285 O O . MET A 1 176 ? -6.691 3.886 5.829 1.00 98.56 176 MET A O 1
ATOM 1289 N N . LEU A 1 177 ? -7.373 5.494 4.416 1.00 98.56 177 LEU A N 1
ATOM 1290 C CA . LEU A 1 177 ? -7.043 4.812 3.171 1.00 98.56 177 LEU A CA 1
ATOM 1291 C C . LEU A 1 177 ? -6.054 5.690 2.411 1.00 98.56 177 LEU A C 1
ATOM 1293 O O . LEU A 1 177 ? -6.371 6.837 2.096 1.00 98.56 177 LEU A O 1
ATOM 1297 N N . THR A 1 178 ? -4.857 5.183 2.134 1.00 98.56 178 THR A N 1
ATOM 1298 C CA . THR A 1 178 ? -3.816 5.942 1.426 1.00 98.56 178 THR A CA 1
ATOM 1299 C C . THR A 1 178 ? -3.521 5.324 0.066 1.00 98.56 178 THR A C 1
ATOM 1301 O O . THR A 1 178 ? -3.250 4.135 -0.046 1.00 98.56 178 THR A O 1
ATOM 1304 N N . VAL A 1 179 ? -3.579 6.133 -0.985 1.00 98.56 179 VAL A N 1
ATOM 1305 C CA . VAL A 1 179 ? -3.064 5.774 -2.306 1.00 98.56 179 VAL A CA 1
ATOM 1306 C C . VAL A 1 179 ? -1.713 6.448 -2.443 1.00 98.56 179 VAL A C 1
ATOM 1308 O O . VAL A 1 179 ? -1.685 7.663 -2.604 1.00 98.56 179 VAL A O 1
ATOM 1311 N N . ASN A 1 180 ? -0.625 5.683 -2.378 1.00 97.88 180 ASN A N 1
ATOM 1312 C CA . ASN A 1 180 ? 0.719 6.177 -2.647 1.00 97.88 180 ASN A CA 1
ATOM 1313 C C . ASN A 1 180 ? 1.044 5.916 -4.117 1.00 97.88 180 ASN A C 1
ATOM 1315 O O . ASN A 1 180 ? 1.261 4.778 -4.538 1.00 97.88 180 ASN A O 1
ATOM 1319 N N . ALA A 1 181 ? 1.017 6.966 -4.933 1.00 97.25 181 ALA A N 1
ATOM 1320 C CA . ALA A 1 181 ? 1.165 6.823 -6.378 1.00 97.25 181 ALA A CA 1
ATOM 1321 C C . ALA A 1 181 ? 2.051 7.915 -6.951 1.00 97.25 181 ALA A C 1
ATOM 1323 O O . ALA A 1 181 ? 1.705 9.088 -6.881 1.00 97.25 181 ALA A O 1
ATOM 1324 N N . SER A 1 182 ? 3.157 7.543 -7.594 1.00 95.75 182 SER A N 1
ATOM 1325 C CA . SER A 1 182 ? 4.014 8.514 -8.269 1.00 95.75 182 SER A CA 1
ATOM 1326 C C . SER A 1 182 ? 3.578 8.774 -9.711 1.00 95.75 182 SER A C 1
ATOM 1328 O O . SER A 1 182 ? 3.084 7.900 -10.436 1.00 95.75 182 SER A O 1
ATOM 1330 N N . ARG A 1 183 ? 3.768 10.016 -10.157 1.00 96.12 183 ARG A N 1
ATOM 1331 C CA . ARG A 1 183 ? 3.410 10.452 -11.506 1.00 96.12 183 ARG A CA 1
ATOM 1332 C C . ARG A 1 183 ? 4.191 9.671 -12.567 1.00 96.12 183 ARG A C 1
ATOM 1334 O O . ARG A 1 183 ? 5.409 9.537 -12.492 1.00 96.12 183 ARG A O 1
ATOM 1341 N N . GLY A 1 184 ? 3.509 9.258 -13.636 1.00 97.25 184 GLY A N 1
ATOM 1342 C CA . GLY A 1 184 ? 4.159 8.668 -14.811 1.00 97.25 184 GLY A CA 1
ATOM 1343 C C . GLY A 1 184 ? 4.340 7.154 -14.759 1.00 97.25 184 GLY A C 1
ATOM 1344 O O . GLY A 1 184 ? 4.992 6.617 -15.654 1.00 97.25 184 GLY A O 1
ATOM 1345 N N . GLY A 1 185 ? 3.793 6.484 -13.740 1.00 95.50 185 GLY A N 1
ATOM 1346 C CA . GLY A 1 185 ? 3.869 5.029 -13.604 1.00 95.50 185 GLY A CA 1
ATOM 1347 C C . GLY A 1 185 ? 5.254 4.535 -13.178 1.00 95.50 185 GLY A C 1
ATOM 1348 O O . GLY A 1 185 ? 5.672 3.445 -13.562 1.00 95.50 185 GLY A O 1
ATOM 1349 N N . VAL A 1 186 ? 6.009 5.356 -12.442 1.00 94.25 186 VAL A N 1
ATOM 1350 C CA . VAL A 1 186 ? 7.396 5.045 -12.050 1.00 94.25 186 VAL A CA 1
ATOM 1351 C C . VAL A 1 186 ? 7.526 4.462 -10.645 1.00 94.25 186 VAL A C 1
ATOM 1353 O O . VAL A 1 186 ? 8.632 4.078 -10.283 1.00 94.25 186 VAL A O 1
ATOM 1356 N N . GLY A 1 187 ? 6.430 4.433 -9.878 1.00 86.62 187 GLY A N 1
ATOM 1357 C CA . GLY A 1 187 ? 6.381 4.113 -8.450 1.00 86.62 187 GLY A CA 1
ATOM 1358 C C . GLY A 1 187 ? 7.038 2.790 -8.071 1.00 86.62 187 GLY A C 1
ATOM 1359 O O . GLY A 1 187 ? 7.335 1.972 -8.945 1.00 86.62 187 GLY A O 1
ATOM 1360 N N . PRO A 1 188 ? 7.312 2.602 -6.777 1.00 88.94 188 PRO A N 1
ATOM 1361 C CA . PRO A 1 188 ? 6.667 3.271 -5.652 1.00 88.94 188 PRO A CA 1
ATOM 1362 C C . PRO A 1 188 ? 7.423 4.473 -5.072 1.00 88.94 188 PRO A C 1
ATOM 1364 O O . PRO A 1 188 ? 8.644 4.569 -5.188 1.00 88.94 188 PRO A O 1
ATOM 1367 N N . VAL A 1 189 ? 6.659 5.374 -4.447 1.00 94.94 189 VAL A N 1
ATOM 1368 C CA . VAL A 1 189 ? 7.104 6.429 -3.519 1.00 94.94 189 VAL A CA 1
ATOM 1369 C C . VAL A 1 189 ? 6.027 6.510 -2.438 1.00 94.94 189 VAL A C 1
ATOM 1371 O O . VAL A 1 189 ? 4.910 6.937 -2.717 1.00 94.94 189 VAL A O 1
ATOM 1374 N N . GLU A 1 190 ? 6.351 6.052 -1.242 1.00 95.88 190 GLU A N 1
ATOM 1375 C CA . GLU A 1 190 ? 5.432 5.638 -0.176 1.00 95.88 190 GLU A CA 1
ATOM 1376 C C . GLU A 1 190 ? 5.855 6.188 1.184 1.00 95.88 190 GLU A C 1
ATOM 1378 O O . GLU A 1 190 ? 5.582 5.611 2.232 1.00 95.88 190 GLU A O 1
ATOM 1383 N N . ASP A 1 191 ? 6.480 7.366 1.190 1.00 96.62 191 ASP A N 1
ATOM 1384 C CA . ASP A 1 191 ? 6.810 8.077 2.428 1.00 96.62 191 ASP A CA 1
ATOM 1385 C C . ASP A 1 191 ? 5.582 8.270 3.342 1.00 96.62 191 ASP A C 1
ATOM 1387 O O . ASP A 1 191 ? 5.718 8.443 4.548 1.00 96.62 191 ASP A O 1
ATOM 1391 N N . LEU A 1 192 ? 4.366 8.221 2.791 1.00 96.19 192 LEU A N 1
ATOM 1392 C CA . LEU A 1 192 ? 3.120 8.323 3.544 1.00 96.19 192 LEU A CA 1
ATOM 1393 C C . LEU A 1 192 ? 2.383 6.982 3.711 1.00 96.19 192 LEU A C 1
ATOM 1395 O O . LEU A 1 192 ? 1.174 7.019 3.920 1.00 96.19 192 LEU A O 1
ATOM 1399 N N . GLU A 1 193 ? 3.035 5.818 3.640 1.00 95.19 193 GLU A N 1
ATOM 1400 C CA . GLU A 1 193 ? 2.397 4.524 3.962 1.00 95.19 193 GLU A CA 1
ATOM 1401 C C . GLU A 1 193 ? 2.029 4.402 5.460 1.00 95.19 193 GLU A C 1
ATOM 1403 O O . GLU A 1 193 ? 2.217 5.334 6.259 1.00 95.19 193 GLU A O 1
ATOM 1408 N N . GLY A 1 194 ? 1.427 3.273 5.847 1.00 95.25 194 GLY A N 1
ATOM 1409 C CA . GLY A 1 194 ? 1.121 2.952 7.242 1.00 95.25 194 GLY A CA 1
ATOM 1410 C C . GLY A 1 194 ? 0.344 4.056 7.965 1.00 95.25 194 GLY A C 1
ATOM 1411 O O . GLY A 1 194 ? -0.706 4.525 7.506 1.00 95.25 194 GLY A O 1
ATOM 1412 N N . ASN A 1 195 ? 0.876 4.527 9.089 1.00 96.44 195 ASN A N 1
ATOM 1413 C CA . ASN A 1 195 ? 0.332 5.647 9.853 1.00 96.44 195 ASN A CA 1
ATOM 1414 C C . ASN A 1 195 ? 1.343 6.787 10.058 1.00 96.44 195 ASN A C 1
ATOM 1416 O O . ASN A 1 195 ? 1.290 7.494 11.063 1.00 96.44 195 ASN A O 1
ATOM 1420 N N . VAL A 1 196 ? 2.224 7.009 9.076 1.00 97.31 196 VAL A N 1
ATOM 1421 C CA . VAL A 1 196 ? 3.117 8.175 9.055 1.00 97.31 196 VAL A CA 1
ATOM 1422 C C . VAL A 1 196 ? 2.312 9.469 9.147 1.00 97.31 196 VAL A C 1
ATOM 1424 O O . VAL A 1 196 ? 1.408 9.729 8.348 1.00 97.31 196 VAL A O 1
ATOM 1427 N N . ILE A 1 197 ? 2.670 10.308 10.119 1.00 96.38 197 ILE A N 1
ATOM 1428 C CA . ILE A 1 197 ? 1.903 11.500 10.469 1.00 96.38 197 ILE A CA 1
ATOM 1429 C C . ILE A 1 197 ? 2.544 12.747 9.850 1.00 96.38 197 ILE A C 1
ATOM 1431 O O . ILE A 1 197 ? 3.007 13.636 10.556 1.00 96.38 197 ILE A O 1
ATOM 1435 N N . LEU A 1 198 ? 2.601 12.817 8.520 1.00 96.88 198 LEU A N 1
ATOM 1436 C CA . LEU A 1 198 ? 3.280 13.889 7.779 1.00 96.88 198 LEU A CA 1
ATOM 1437 C C . LEU A 1 198 ? 2.363 14.516 6.716 1.00 96.88 198 LEU A C 1
ATOM 1439 O O . LEU A 1 198 ? 1.432 13.875 6.232 1.00 96.88 198 LEU A O 1
ATOM 1443 N N . GLY A 1 199 ? 2.599 15.789 6.388 1.00 96.25 199 GLY A N 1
ATOM 1444 C CA . GLY A 1 199 ? 1.892 16.483 5.309 1.00 96.25 199 GLY A CA 1
ATOM 1445 C C . GLY A 1 199 ? 0.382 16.605 5.525 1.00 96.25 199 GLY A C 1
ATOM 1446 O O . GLY A 1 199 ? -0.106 16.774 6.650 1.00 96.25 199 GLY A O 1
ATOM 1447 N N . GLN A 1 200 ? -0.377 16.522 4.437 1.00 97.31 200 GLN A N 1
ATOM 1448 C CA . GLN A 1 200 ? -1.839 16.560 4.455 1.00 97.31 200 GLN A CA 1
ATOM 1449 C C . GLN A 1 200 ? -2.434 15.317 5.129 1.00 97.31 200 GLN A C 1
ATOM 1451 O O . GLN A 1 200 ? -3.427 15.448 5.853 1.00 97.31 200 GLN A O 1
ATOM 1456 N N . LYS A 1 201 ? -1.789 14.146 4.992 1.00 97.62 201 LYS A N 1
ATOM 1457 C CA . LYS A 1 201 ? -2.149 12.929 5.742 1.00 97.62 201 LYS A CA 1
ATOM 1458 C C . LYS A 1 201 ? -2.084 13.187 7.244 1.00 97.62 201 LYS A C 1
ATOM 1460 O O . LYS A 1 201 ? -3.042 12.916 7.961 1.00 97.62 201 LYS A O 1
ATOM 1465 N N . GLY A 1 202 ? -0.988 13.777 7.717 1.00 97.56 202 GLY A N 1
ATOM 1466 C CA . GLY A 1 202 ? -0.764 14.055 9.132 1.00 97.56 202 GLY A CA 1
ATOM 1467 C C . GLY A 1 202 ? -1.779 15.022 9.746 1.00 97.56 202 GLY A C 1
ATOM 1468 O O . GLY A 1 202 ? -2.116 14.872 10.920 1.00 97.56 202 GLY A O 1
ATOM 1469 N N . LYS A 1 203 ? -2.294 15.988 8.976 1.00 97.81 203 LYS A N 1
ATOM 1470 C CA . LYS A 1 203 ? -3.391 16.873 9.418 1.00 97.81 203 LYS A CA 1
ATOM 1471 C C . LYS A 1 203 ? -4.711 16.112 9.514 1.00 97.81 203 LYS A C 1
ATOM 1473 O O . LYS A 1 203 ? -5.390 16.183 10.532 1.00 97.81 203 LYS A O 1
ATOM 1478 N N . LEU A 1 204 ? -5.035 15.316 8.495 1.00 98.25 204 LEU A N 1
ATOM 1479 C CA . LEU A 1 204 ? -6.241 14.489 8.503 1.00 98.25 204 LEU A CA 1
ATOM 1480 C C . LEU A 1 204 ? -6.220 13.452 9.639 1.00 98.25 204 LEU A C 1
ATOM 1482 O O . LEU A 1 204 ? -7.246 13.181 10.261 1.00 98.25 204 LEU A O 1
ATOM 1486 N N . MET A 1 205 ? -5.045 12.911 9.965 1.00 98.31 205 MET A N 1
ATOM 1487 C CA . MET A 1 205 ? -4.868 12.040 11.124 1.00 98.31 205 MET A CA 1
ATOM 1488 C C . MET A 1 205 ? -5.190 12.750 12.445 1.00 98.31 205 MET A C 1
ATOM 1490 O O . MET A 1 205 ? -5.875 12.159 13.275 1.00 98.31 205 MET A O 1
ATOM 1494 N N . GLU A 1 206 ? -4.770 14.005 12.640 1.00 97.81 206 GLU A N 1
ATOM 1495 C CA . GLU A 1 206 ? -5.122 14.791 13.839 1.00 97.81 206 GLU A CA 1
ATOM 1496 C C . GLU A 1 206 ? -6.628 15.038 13.948 1.00 97.81 206 GLU A C 1
ATOM 1498 O O . GLU A 1 206 ? -7.219 14.908 15.032 1.00 97.81 206 GLU A O 1
ATOM 1503 N N . ASP A 1 207 ? -7.263 15.365 12.823 1.00 97.88 207 ASP A N 1
ATOM 1504 C CA . ASP A 1 207 ? -8.705 15.596 12.744 1.00 97.88 207 ASP A CA 1
ATOM 1505 C C . ASP A 1 207 ? -9.494 14.344 13.138 1.00 97.88 207 ASP A C 1
ATOM 1507 O O . ASP A 1 207 ? -10.507 14.450 13.828 1.00 97.88 207 ASP A O 1
ATOM 1511 N N . LEU A 1 208 ? -8.973 13.159 12.807 1.00 97.81 208 LEU A N 1
ATOM 1512 C CA . LEU A 1 208 ? -9.556 11.860 13.151 1.00 97.81 208 LEU A CA 1
ATOM 1513 C C . LEU A 1 208 ? -9.037 11.280 14.478 1.00 97.81 208 LEU A C 1
ATOM 1515 O O . LEU A 1 208 ? -9.517 10.236 14.916 1.00 97.81 208 LEU A O 1
ATOM 1519 N N . GLY A 1 209 ? -8.067 11.927 15.130 1.00 97.31 209 GLY A N 1
ATOM 1520 C CA . GLY A 1 209 ? -7.409 11.427 16.345 1.00 97.31 209 GLY A CA 1
ATOM 1521 C C . GLY A 1 209 ? -6.474 10.231 16.130 1.00 97.31 209 GLY A C 1
ATOM 1522 O O . GLY A 1 209 ? -5.980 9.673 17.105 1.00 97.31 209 GLY A O 1
ATOM 1523 N N . LEU A 1 210 ? -6.214 9.846 14.877 1.00 97.00 210 LEU A N 1
ATOM 1524 C CA . LEU A 1 210 ? -5.315 8.748 14.500 1.00 97.00 210 LEU A CA 1
ATOM 1525 C C . LEU A 1 210 ? -3.863 8.986 14.925 1.00 97.00 210 LEU A C 1
ATOM 1527 O O . LEU A 1 210 ? -3.100 8.035 15.037 1.00 97.00 210 LEU A O 1
ATOM 1531 N N . ASP A 1 211 ? -3.485 10.236 15.193 1.00 96.31 211 ASP A N 1
ATOM 1532 C CA . ASP A 1 211 ? -2.173 10.600 15.731 1.00 96.31 211 ASP A CA 1
ATOM 1533 C C . ASP A 1 211 ? -1.958 10.134 17.183 1.00 96.31 211 ASP A C 1
ATOM 1535 O O . ASP A 1 211 ? -0.831 10.175 17.672 1.00 96.31 211 ASP A O 1
ATOM 1539 N N . LYS A 1 212 ? -3.028 9.740 17.890 1.00 95.69 212 LYS A N 1
ATOM 1540 C CA . LYS A 1 212 ? -3.038 9.537 19.352 1.00 95.69 212 LYS A CA 1
ATOM 1541 C C . LYS A 1 212 ? -3.787 8.291 19.821 1.00 95.69 212 LYS A C 1
ATOM 1543 O O . LYS A 1 212 ? -4.016 8.149 21.020 1.00 95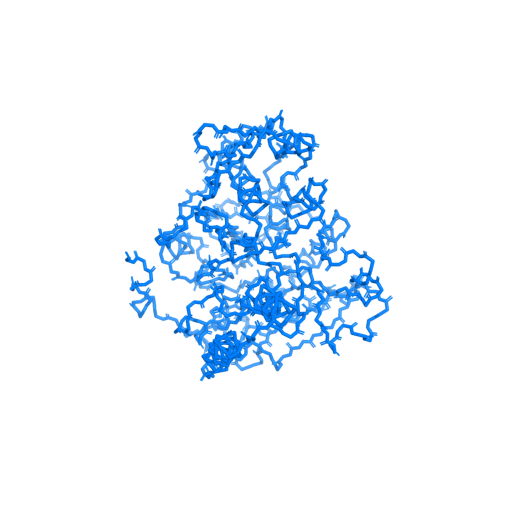.69 212 LYS A O 1
ATOM 1548 N N . ILE A 1 213 ? -4.186 7.410 18.911 1.00 98.06 213 ILE A N 1
ATOM 1549 C CA . ILE A 1 213 ? -4.927 6.186 19.240 1.00 98.06 213 ILE A CA 1
ATOM 1550 C C . ILE A 1 213 ? -4.208 4.955 18.688 1.00 98.06 213 ILE A C 1
ATOM 1552 O O . ILE A 1 213 ? -3.507 5.056 17.676 1.00 98.06 213 ILE A O 1
ATOM 1556 N N . PRO A 1 214 ? -4.379 3.781 19.318 1.00 98.56 214 PRO A N 1
ATOM 1557 C CA . PRO A 1 214 ? -3.854 2.542 18.777 1.00 98.56 214 PRO A CA 1
ATOM 1558 C C . PRO A 1 214 ? -4.528 2.212 17.445 1.00 98.56 214 PRO A C 1
ATOM 1560 O O . PRO A 1 214 ? -5.733 2.416 17.283 1.00 98.56 214 PRO A O 1
ATOM 1563 N N . SER A 1 215 ? -3.767 1.686 16.490 1.00 98.38 215 SER A N 1
ATOM 1564 C CA . SER A 1 215 ? -4.251 1.403 15.138 1.00 98.38 215 SER A CA 1
ATOM 1565 C C . SER A 1 215 ? -3.813 0.037 14.622 1.00 98.38 215 SER A C 1
ATOM 1567 O O . SER A 1 215 ? -2.748 -0.468 14.963 1.00 98.38 215 SER A O 1
ATOM 1569 N N . ILE A 1 216 ? -4.656 -0.564 13.791 1.00 98.81 216 ILE A N 1
ATOM 1570 C CA . ILE A 1 216 ? -4.328 -1.746 12.998 1.00 98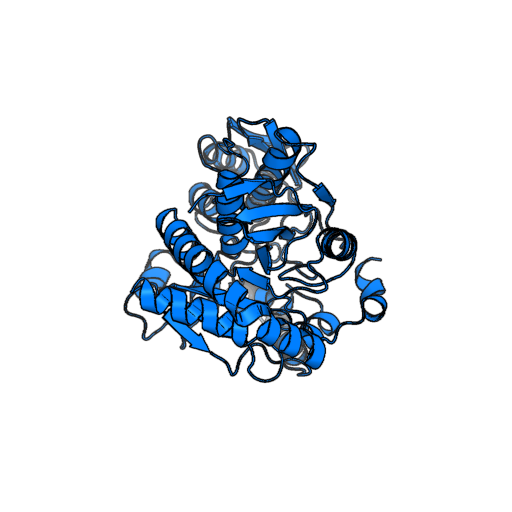.81 216 ILE A CA 1
ATOM 1571 C C . ILE A 1 216 ? -3.842 -1.250 11.637 1.00 98.81 216 ILE A C 1
ATOM 1573 O O . ILE A 1 216 ? -4.580 -0.536 10.954 1.00 98.81 216 ILE A O 1
ATOM 1577 N N . ILE A 1 217 ? -2.623 -1.628 11.250 1.00 98.62 217 ILE A N 1
ATOM 1578 C CA . ILE A 1 217 ? -2.131 -1.439 9.883 1.00 98.62 217 ILE A CA 1
ATOM 1579 C C . ILE A 1 217 ? -2.407 -2.718 9.101 1.00 98.62 217 ILE A C 1
ATOM 1581 O O . ILE A 1 217 ? -2.073 -3.819 9.547 1.00 98.62 217 ILE A O 1
ATOM 1585 N N . ILE A 1 218 ? -3.049 -2.573 7.950 1.00 98.56 218 ILE A N 1
ATOM 1586 C CA . ILE A 1 218 ? -3.342 -3.678 7.047 1.00 98.56 218 ILE A CA 1
ATOM 1587 C C . ILE A 1 218 ? -2.332 -3.619 5.912 1.00 98.56 218 ILE A C 1
ATOM 1589 O O . ILE A 1 218 ? -2.294 -2.645 5.165 1.00 98.56 218 ILE A O 1
ATOM 1593 N N . GLU A 1 219 ? -1.553 -4.684 5.800 1.00 94.69 219 GLU A N 1
ATOM 1594 C CA . GLU A 1 219 ? -0.450 -4.832 4.863 1.00 94.69 219 GLU A CA 1
ATOM 1595 C C . GLU A 1 219 ? -0.667 -6.020 3.930 1.00 94.69 219 GLU A C 1
ATOM 1597 O O . GLU A 1 219 ? -1.548 -6.864 4.126 1.00 94.69 219 GLU A O 1
ATOM 1602 N N . SER A 1 220 ? 0.186 -6.052 2.917 1.00 94.44 220 SER A N 1
ATOM 1603 C CA . SER A 1 220 ? 0.131 -6.854 1.701 1.00 94.44 220 SER A CA 1
ATOM 1604 C C . SER A 1 220 ? -0.209 -8.349 1.808 1.00 94.44 220 SER A C 1
ATOM 1606 O O . SER A 1 220 ? -0.027 -9.010 2.838 1.00 94.44 220 SER A O 1
ATOM 1608 N N . LYS A 1 221 ? -0.616 -8.911 0.658 1.00 98.25 221 LYS A N 1
ATOM 1609 C CA . LYS A 1 221 ? -0.536 -10.352 0.373 1.00 98.25 221 LYS A CA 1
ATOM 1610 C C . LYS A 1 221 ? 0.816 -10.638 -0.282 1.00 98.25 221 LYS A C 1
ATOM 1612 O O . LYS A 1 221 ? 1.051 -10.174 -1.393 1.00 98.25 221 LYS A O 1
ATOM 1617 N N . ASN A 1 222 ? 1.713 -11.370 0.371 1.00 97.69 222 ASN A N 1
ATOM 1618 C CA . ASN A 1 222 ? 3.116 -11.468 -0.039 1.00 97.69 222 ASN A CA 1
ATOM 1619 C C . ASN A 1 222 ? 3.692 -12.889 -0.021 1.00 97.69 222 ASN A C 1
ATOM 1621 O O . ASN A 1 222 ? 3.182 -13.801 0.625 1.00 97.69 222 ASN A O 1
ATOM 1625 N N . TYR A 1 223 ? 4.794 -13.053 -0.747 1.00 98.06 223 TYR A N 1
ATOM 1626 C CA . TYR A 1 223 ? 5.707 -14.182 -0.661 1.00 98.06 223 TYR A CA 1
ATOM 1627 C C . TYR A 1 223 ? 7.104 -13.663 -0.332 1.00 98.06 223 TYR A C 1
ATOM 1629 O O . TYR A 1 223 ? 7.601 -12.729 -0.965 1.00 98.06 223 TYR A O 1
ATOM 1637 N N . VAL A 1 224 ? 7.751 -14.302 0.640 1.00 95.81 224 VAL A N 1
ATOM 1638 C CA . VAL A 1 224 ? 9.119 -13.991 1.058 1.00 95.81 224 VAL A CA 1
ATOM 1639 C C . VAL A 1 224 ? 9.933 -15.286 1.062 1.00 95.81 224 VAL A C 1
ATOM 1641 O O . VAL A 1 224 ? 9.647 -16.158 1.895 1.00 95.81 224 VAL A O 1
ATOM 1644 N N . PRO A 1 225 ? 10.939 -15.431 0.178 1.00 94.69 225 PRO A N 1
ATOM 1645 C CA . PRO A 1 225 ? 11.814 -16.600 0.164 1.00 94.69 225 PRO A CA 1
ATOM 1646 C C . PRO A 1 225 ? 12.425 -16.885 1.541 1.00 94.69 225 PRO A C 1
ATOM 1648 O O . PRO A 1 225 ? 12.781 -15.969 2.284 1.00 94.69 225 PRO A O 1
ATOM 1651 N N . GLY A 1 226 ? 12.529 -18.160 1.910 1.00 92.69 226 GLY A N 1
ATOM 1652 C CA . GLY A 1 226 ? 13.023 -18.614 3.213 1.00 92.69 226 GLY A CA 1
ATOM 1653 C C . GLY A 1 226 ? 12.006 -18.513 4.356 1.00 92.69 226 GLY A C 1
ATOM 1654 O O . GLY A 1 226 ? 11.996 -19.379 5.229 1.00 92.69 226 GLY A O 1
ATOM 1655 N N . VAL A 1 227 ? 11.123 -17.509 4.351 1.00 92.06 227 VAL A N 1
ATOM 1656 C CA . VAL A 1 227 ? 10.052 -17.371 5.358 1.00 92.06 227 VAL A CA 1
ATOM 1657 C C . VAL A 1 227 ? 8.828 -18.189 4.955 1.00 92.06 227 VAL A C 1
ATOM 1659 O O . VAL A 1 227 ? 8.275 -18.932 5.764 1.00 92.06 227 VAL A O 1
ATOM 1662 N N . CYS A 1 228 ? 8.418 -18.075 3.691 1.00 96.38 228 CYS A N 1
ATOM 1663 C CA . CYS A 1 228 ? 7.192 -18.686 3.182 1.00 96.38 228 CYS A CA 1
ATOM 1664 C C . CYS A 1 228 ? 7.388 -20.133 2.698 1.00 96.38 228 CYS A C 1
ATOM 1666 O O . CYS A 1 228 ? 6.410 -20.843 2.483 1.00 96.38 228 CYS A O 1
ATOM 1668 N N . ASP A 1 229 ? 8.634 -20.600 2.578 1.00 93.69 229 ASP A N 1
ATOM 1669 C CA . ASP A 1 229 ? 8.974 -21.900 1.971 1.00 93.69 229 ASP A CA 1
ATOM 1670 C C . ASP A 1 229 ? 8.422 -23.109 2.739 1.00 93.69 229 ASP A C 1
ATOM 1672 O O . ASP A 1 229 ? 8.304 -24.207 2.199 1.00 93.69 229 ASP A O 1
ATOM 1676 N N . SER A 1 230 ? 8.095 -22.916 4.018 1.00 94.06 230 SER A N 1
ATOM 1677 C CA . SER A 1 230 ? 7.517 -23.953 4.880 1.00 94.06 230 SER A CA 1
ATOM 1678 C C . SER A 1 230 ? 5.987 -23.914 4.954 1.00 94.06 230 SER A C 1
ATOM 1680 O O . SER A 1 230 ? 5.383 -24.783 5.590 1.00 94.06 230 SER A O 1
ATOM 1682 N N . LEU A 1 231 ? 5.348 -22.922 4.328 1.00 97.06 231 LEU A N 1
ATOM 1683 C CA . LEU A 1 231 ? 3.898 -22.783 4.346 1.00 97.06 231 LEU A CA 1
ATOM 1684 C C . LEU A 1 231 ? 3.255 -23.833 3.437 1.00 97.06 231 LEU A C 1
ATOM 1686 O O . LEU A 1 231 ? 3.711 -24.095 2.329 1.00 97.06 231 LEU A O 1
ATOM 1690 N N . SER A 1 232 ? 2.162 -24.427 3.915 1.00 95.44 232 SER A N 1
ATOM 1691 C CA . SER A 1 232 ? 1.356 -25.398 3.153 1.00 95.44 232 SER A CA 1
ATOM 1692 C C . SER A 1 232 ? 0.047 -24.813 2.619 1.00 95.44 232 SER A C 1
ATOM 1694 O O . SER A 1 232 ? -0.675 -25.485 1.888 1.00 95.44 232 SER A O 1
ATOM 1696 N N . ALA A 1 233 ? -0.279 -23.589 3.028 1.00 96.69 233 ALA A N 1
ATOM 1697 C CA . ALA A 1 233 ? -1.458 -22.833 2.638 1.00 96.69 233 ALA A CA 1
ATOM 1698 C C . ALA A 1 233 ? -1.241 -21.359 3.000 1.00 96.69 233 ALA A C 1
ATOM 1700 O O . ALA A 1 233 ? -0.376 -21.047 3.829 1.00 96.69 233 ALA A O 1
ATOM 1701 N N . ASP A 1 234 ? -2.073 -20.487 2.434 1.00 97.81 234 ASP A N 1
ATOM 1702 C CA . ASP A 1 234 ? -2.134 -19.075 2.801 1.00 97.81 234 ASP A CA 1
ATOM 1703 C C . ASP A 1 234 ? -2.260 -18.936 4.332 1.00 97.81 234 ASP A C 1
ATOM 1705 O O . ASP A 1 234 ? -3.035 -19.644 4.990 1.00 97.81 234 ASP A O 1
ATOM 1709 N N . THR A 1 235 ? -1.404 -18.098 4.915 1.00 98.56 235 THR A N 1
ATOM 1710 C CA . THR A 1 235 ? -1.230 -17.962 6.366 1.00 98.56 235 THR A CA 1
ATOM 1711 C C . THR A 1 235 ? -1.041 -16.495 6.718 1.00 98.56 235 THR A C 1
ATOM 1713 O O . THR A 1 235 ? -0.140 -15.843 6.196 1.00 98.56 235 THR A O 1
ATOM 1716 N N . PHE A 1 236 ? -1.862 -15.963 7.621 1.00 98.75 236 PHE A N 1
ATOM 1717 C CA . PHE A 1 236 ? -1.700 -14.588 8.084 1.00 98.75 236 PHE A CA 1
ATOM 1718 C C . PHE A 1 236 ? -0.395 -14.414 8.861 1.00 98.75 236 PHE A C 1
ATOM 1720 O O . PHE A 1 236 ? 0.062 -15.314 9.561 1.00 98.75 236 PHE A O 1
ATOM 1727 N N . LEU A 1 237 ? 0.199 -13.233 8.784 1.00 98.56 237 LEU A N 1
ATOM 1728 C CA . LEU A 1 237 ? 1.353 -12.847 9.574 1.00 98.56 237 LEU A CA 1
ATOM 1729 C C . LEU A 1 237 ? 1.035 -11.563 10.335 1.00 98.56 237 LEU A C 1
ATOM 1731 O O . LEU A 1 237 ? 0.787 -10.515 9.732 1.00 98.56 237 LEU A O 1
ATOM 1735 N N . ILE A 1 238 ? 1.089 -11.661 11.663 1.00 98.69 238 ILE A N 1
ATOM 1736 C CA . ILE A 1 238 ? 0.907 -10.540 12.585 1.00 98.69 238 ILE A CA 1
ATOM 1737 C C . ILE A 1 238 ? 2.281 -10.064 13.062 1.00 98.69 238 ILE A C 1
ATOM 1739 O O . ILE A 1 238 ? 3.061 -10.843 13.616 1.00 98.69 238 ILE A O 1
ATOM 1743 N N . ARG A 1 239 ? 2.601 -8.788 12.848 1.00 98.12 239 ARG A N 1
ATOM 1744 C CA . ARG A 1 239 ? 3.917 -8.217 13.178 1.00 98.12 239 ARG A CA 1
ATOM 1745 C C . ARG A 1 239 ? 3.788 -7.019 14.106 1.00 98.12 239 ARG A C 1
ATOM 1747 O O . ARG A 1 239 ? 2.930 -6.168 13.901 1.00 98.12 239 ARG A O 1
ATOM 1754 N N . ALA A 1 240 ? 4.663 -6.955 15.102 1.00 97.62 240 ALA A N 1
ATOM 1755 C CA . ALA A 1 240 ? 4.859 -5.787 15.958 1.00 97.62 240 ALA A CA 1
ATOM 1756 C C . ALA A 1 240 ? 6.207 -5.916 16.665 1.00 97.62 240 ALA A C 1
ATOM 1758 O O . ALA A 1 240 ? 6.423 -6.882 17.383 1.00 97.62 240 ALA A O 1
ATOM 1759 N N . ASN A 1 241 ? 7.116 -4.965 16.516 1.00 97.38 241 ASN A N 1
ATOM 1760 C CA . ASN A 1 241 ? 8.353 -4.961 17.280 1.00 97.38 241 ASN A CA 1
ATOM 1761 C C . ASN A 1 241 ? 8.064 -4.881 18.792 1.00 97.38 241 ASN A C 1
ATOM 1763 O O . ASN A 1 241 ? 7.424 -3.937 19.260 1.00 97.38 241 ASN A O 1
ATOM 1767 N N . ARG A 1 242 ? 8.560 -5.845 19.574 1.00 96.25 242 ARG A N 1
ATOM 1768 C CA . ARG A 1 242 ? 8.275 -5.928 21.020 1.00 96.25 242 ARG A CA 1
ATOM 1769 C C . ARG A 1 242 ? 8.657 -4.674 21.808 1.00 96.25 242 ARG A C 1
ATOM 1771 O O . ARG A 1 242 ? 8.004 -4.390 22.812 1.00 96.25 242 ARG A O 1
ATOM 1778 N N . ASP A 1 243 ? 9.671 -3.943 21.353 1.00 95.25 243 ASP A N 1
ATOM 1779 C CA . ASP A 1 243 ? 10.234 -2.783 22.045 1.00 95.25 243 ASP A CA 1
ATOM 1780 C C . ASP A 1 243 ? 9.661 -1.464 21.512 1.00 95.25 243 ASP A C 1
ATOM 1782 O O . ASP A 1 243 ? 9.529 -0.500 22.264 1.00 95.25 243 ASP A O 1
ATOM 1786 N N . SER A 1 244 ? 9.286 -1.426 20.230 1.00 95.94 244 SER A N 1
ATOM 1787 C CA . SER A 1 244 ? 8.885 -0.189 19.548 1.00 95.94 244 SER A CA 1
ATOM 1788 C C . SER A 1 244 ? 7.394 -0.086 19.239 1.00 95.94 244 SER A C 1
ATOM 1790 O O . SER A 1 244 ? 6.896 1.028 19.169 1.00 95.94 244 SER A O 1
ATOM 1792 N N . ASP A 1 245 ? 6.665 -1.188 19.058 1.00 97.50 245 ASP A N 1
ATOM 1793 C CA . ASP A 1 245 ? 5.277 -1.189 18.558 1.00 97.50 245 ASP A CA 1
ATOM 1794 C C . ASP A 1 245 ? 4.226 -1.393 19.649 1.00 97.50 245 ASP A C 1
ATOM 1796 O O . ASP A 1 245 ? 4.556 -1.471 20.829 1.00 97.50 245 ASP A O 1
ATOM 1800 N N . ASN A 1 246 ? 2.948 -1.451 19.263 1.00 98.44 246 ASN A N 1
ATOM 1801 C CA . ASN A 1 246 ? 1.852 -1.749 20.176 1.00 98.44 246 ASN A CA 1
ATOM 1802 C C . ASN A 1 246 ? 1.559 -3.256 20.197 1.00 98.44 246 ASN A C 1
ATOM 1804 O O . ASN A 1 246 ? 0.836 -3.799 19.357 1.00 98.44 246 ASN A O 1
ATOM 1808 N N . THR A 1 247 ? 2.119 -3.950 21.181 1.00 98.44 247 THR A N 1
ATOM 1809 C CA . THR A 1 247 ? 1.959 -5.400 21.332 1.00 98.44 247 THR A CA 1
ATOM 1810 C C . THR A 1 247 ? 0.549 -5.785 21.782 1.00 98.44 247 THR A C 1
ATOM 1812 O O . THR A 1 247 ? 0.101 -6.901 21.510 1.00 98.44 247 THR A O 1
ATOM 1815 N N . VAL A 1 248 ? -0.197 -4.856 22.393 1.00 98.75 248 VAL A N 1
ATOM 1816 C CA . VAL A 1 248 ? -1.609 -5.059 22.759 1.00 98.75 248 VAL A CA 1
ATOM 1817 C C . VAL A 1 248 ? -2.490 -5.161 21.511 1.00 98.75 248 VAL A C 1
ATOM 1819 O O . VAL A 1 248 ? -3.340 -6.051 21.439 1.00 98.75 248 VAL A O 1
ATOM 1822 N N . VAL A 1 249 ? -2.250 -4.322 20.494 1.00 98.81 249 VAL A N 1
ATOM 1823 C CA . VAL A 1 249 ? -2.928 -4.435 19.188 1.00 98.81 249 VAL A CA 1
ATOM 1824 C C . VAL A 1 249 ? -2.610 -5.781 18.535 1.00 98.81 249 VAL A C 1
ATOM 1826 O O . VAL A 1 249 ? -3.526 -6.484 18.105 1.00 98.81 249 VAL A O 1
ATOM 1829 N N . ALA A 1 250 ? -1.334 -6.181 18.512 1.00 98.75 250 ALA A N 1
ATOM 1830 C CA . ALA A 1 250 ? -0.929 -7.463 17.937 1.00 98.75 250 ALA A CA 1
ATOM 1831 C C . ALA A 1 250 ? -1.613 -8.645 18.636 1.00 98.75 250 ALA A C 1
ATOM 1833 O O . ALA A 1 250 ? -2.145 -9.537 17.978 1.00 98.75 250 ALA A O 1
ATOM 1834 N N . LYS A 1 251 ? -1.666 -8.623 19.972 1.00 98.81 251 LYS A N 1
ATOM 1835 C CA . LYS A 1 251 ? -2.347 -9.652 20.758 1.00 98.81 251 LYS A CA 1
ATOM 1836 C C . LYS A 1 251 ? -3.840 -9.729 20.430 1.00 98.81 251 LYS A C 1
ATOM 1838 O O . LYS A 1 251 ? -4.352 -10.830 20.266 1.00 98.81 251 LYS A O 1
ATOM 1843 N N . ALA A 1 252 ? -4.528 -8.596 20.279 1.00 98.88 252 ALA A N 1
ATOM 1844 C CA . ALA A 1 252 ? -5.944 -8.589 19.908 1.00 98.88 252 ALA A CA 1
ATOM 1845 C C . ALA A 1 252 ? -6.193 -9.254 18.540 1.00 98.88 252 ALA A C 1
ATOM 1847 O O . ALA A 1 252 ? -7.169 -9.991 18.391 1.00 98.88 252 ALA A O 1
ATOM 1848 N N . LEU A 1 253 ? -5.299 -9.039 17.567 1.00 98.88 253 LEU A N 1
ATOM 1849 C CA . LEU A 1 253 ? -5.335 -9.708 16.261 1.00 98.88 253 LEU A CA 1
ATOM 1850 C C . LEU A 1 253 ? -5.054 -11.214 16.381 1.00 98.88 253 LEU A C 1
ATOM 1852 O O . LEU A 1 253 ? -5.755 -12.015 15.768 1.00 98.88 253 LEU A O 1
ATOM 1856 N N . MET A 1 254 ? -4.072 -11.612 17.195 1.00 98.88 254 MET A N 1
ATOM 1857 C CA . MET A 1 254 ? -3.715 -13.023 17.403 1.00 98.88 254 MET A CA 1
ATOM 1858 C C . MET A 1 254 ? -4.838 -13.795 18.097 1.00 98.88 254 MET A C 1
ATOM 1860 O O . MET A 1 254 ? -5.221 -14.870 17.642 1.00 98.88 254 MET A O 1
ATOM 1864 N N . ASP A 1 255 ? -5.395 -13.233 19.172 1.00 98.81 255 ASP A N 1
ATOM 1865 C CA . ASP A 1 255 ? -6.530 -13.810 19.895 1.00 98.81 255 ASP A CA 1
ATOM 1866 C C . ASP A 1 255 ? -7.751 -13.925 18.969 1.00 98.81 255 ASP A C 1
ATOM 1868 O O . ASP A 1 255 ? -8.501 -14.898 19.040 1.00 98.81 255 ASP A O 1
ATOM 1872 N N . SER A 1 256 ? -7.933 -12.950 18.072 1.00 98.81 256 SER A N 1
ATOM 1873 C CA . SER A 1 256 ? -8.990 -12.964 17.065 1.00 98.81 256 SER A CA 1
ATOM 1874 C C . SER A 1 256 ? -8.819 -14.097 16.048 1.00 98.81 256 SER A C 1
ATOM 1876 O O . SER A 1 256 ? -9.727 -14.914 15.892 1.00 98.81 256 SER A O 1
ATOM 1878 N N . ALA A 1 257 ? -7.649 -14.194 15.410 1.00 98.75 257 ALA A N 1
ATOM 1879 C CA . ALA A 1 257 ? -7.354 -15.241 14.434 1.00 98.75 257 ALA A CA 1
ATOM 1880 C C . ALA A 1 257 ? -7.426 -16.645 15.061 1.00 98.75 257 ALA A C 1
ATOM 1882 O O . ALA A 1 257 ? -7.991 -17.564 14.465 1.00 98.75 257 ALA A O 1
ATOM 1883 N N . ALA A 1 258 ? -6.931 -16.802 16.295 1.00 98.69 258 ALA A N 1
ATOM 1884 C CA . ALA A 1 258 ? -7.007 -18.055 17.040 1.00 98.69 258 ALA A CA 1
ATOM 1885 C C . ALA A 1 258 ? -8.454 -18.488 17.331 1.00 98.69 258 ALA A C 1
ATOM 1887 O O . ALA A 1 258 ? -8.778 -19.664 17.171 1.00 98.69 258 ALA A O 1
ATOM 1888 N N . GLU A 1 259 ? -9.327 -17.561 17.741 1.00 98.62 259 GLU A N 1
ATOM 1889 C CA . GLU A 1 259 ? -10.745 -17.844 18.010 1.00 98.62 259 GLU A CA 1
ATOM 1890 C C . GLU A 1 259 ? -11.511 -18.236 16.739 1.00 98.62 259 GLU A C 1
ATOM 1892 O O . GLU A 1 259 ? -12.356 -19.130 16.783 1.00 98.62 259 GLU A O 1
ATOM 1897 N N . LEU A 1 260 ? -11.185 -17.604 15.609 1.00 98.38 260 LEU A N 1
ATOM 1898 C CA . LEU A 1 260 ? -11.780 -17.899 14.303 1.00 98.38 260 LEU A CA 1
ATOM 1899 C C . LEU A 1 260 ? -11.228 -19.188 13.670 1.00 98.38 260 LEU A C 1
ATOM 1901 O O . LEU A 1 260 ? -11.796 -19.703 12.712 1.00 98.38 260 LEU A O 1
ATOM 1905 N N . GLY A 1 261 ? -10.124 -19.729 14.197 1.00 98.31 261 GLY A N 1
ATOM 1906 C CA . GLY A 1 261 ? -9.433 -20.874 13.601 1.00 98.31 261 GLY A CA 1
ATOM 1907 C C . GLY A 1 261 ? -8.723 -20.542 12.283 1.00 98.31 261 GLY A C 1
ATOM 1908 O O . GLY A 1 261 ? -8.404 -21.455 11.518 1.00 98.31 261 GLY A O 1
ATOM 1909 N N . ILE A 1 262 ? -8.466 -19.257 12.018 1.00 98.38 262 ILE A N 1
ATOM 1910 C CA . ILE A 1 262 ? -7.737 -18.792 10.837 1.00 98.38 262 ILE A CA 1
ATOM 1911 C C . ILE A 1 262 ? -6.237 -18.985 11.080 1.00 98.38 262 ILE A C 1
ATOM 1913 O O . ILE A 1 262 ? -5.718 -18.688 12.157 1.00 98.38 262 ILE A O 1
ATOM 1917 N N . ARG A 1 263 ? -5.519 -19.519 10.083 1.00 98.12 263 ARG A N 1
ATOM 1918 C CA . ARG A 1 263 ? -4.079 -19.793 10.202 1.00 98.12 263 ARG A CA 1
ATOM 1919 C C . ARG A 1 263 ? -3.304 -18.489 10.301 1.00 98.12 263 ARG A C 1
ATOM 1921 O O . ARG A 1 263 ? -3.412 -17.645 9.415 1.00 98.12 263 ARG A O 1
ATOM 1928 N N . PHE A 1 264 ? -2.460 -18.374 11.320 1.00 98.50 264 PHE A N 1
ATOM 1929 C CA . PHE A 1 264 ? -1.560 -17.240 11.451 1.00 98.50 264 PHE A CA 1
ATOM 1930 C C . PHE A 1 264 ? -0.218 -17.623 12.082 1.00 98.50 264 PHE A C 1
ATOM 1932 O O . PHE A 1 264 ? -0.124 -18.550 12.886 1.00 98.50 264 PHE A O 1
ATOM 1939 N N . ASN A 1 265 ? 0.799 -16.841 11.743 1.00 97.88 265 ASN A N 1
ATOM 1940 C CA . ASN A 1 265 ? 2.078 -16.734 12.424 1.00 97.88 265 ASN A CA 1
ATOM 1941 C C . ASN A 1 265 ? 2.205 -15.337 13.045 1.00 97.88 265 ASN A C 1
ATOM 1943 O O . ASN A 1 265 ? 1.465 -14.410 12.707 1.00 97.88 265 ASN A O 1
ATOM 1947 N N . HIS A 1 266 ? 3.175 -15.169 13.940 1.00 97.44 266 HIS A N 1
ATOM 1948 C CA . HIS A 1 266 ? 3.529 -13.860 14.477 1.00 97.44 266 HIS A CA 1
ATOM 1949 C C . HIS A 1 266 ? 5.043 -13.661 14.477 1.00 97.44 266 HIS A C 1
ATOM 1951 O O . HIS A 1 266 ? 5.802 -14.626 14.568 1.00 97.44 266 HIS A O 1
ATOM 1957 N N . ASN A 1 267 ? 5.481 -12.407 14.392 1.00 96.62 267 ASN A N 1
ATOM 1958 C CA . ASN A 1 267 ? 6.882 -12.043 14.561 1.00 96.62 267 ASN A CA 1
ATOM 1959 C C . ASN A 1 267 ? 6.992 -10.734 15.352 1.00 96.62 267 ASN A C 1
ATOM 1961 O O . ASN A 1 267 ? 6.481 -9.702 14.912 1.00 96.62 267 ASN A O 1
ATOM 1965 N N . PHE A 1 268 ? 7.664 -10.791 16.507 1.00 97.12 268 PHE A N 1
ATOM 1966 C CA . PHE A 1 268 ? 7.921 -9.624 17.354 1.00 97.12 268 PHE A CA 1
ATOM 1967 C C . PHE A 1 268 ? 9.362 -9.099 17.316 1.00 97.12 268 PHE A C 1
ATOM 1969 O O . PHE A 1 268 ? 9.674 -8.104 17.968 1.00 97.12 268 PHE A O 1
ATOM 1976 N N . ASP A 1 269 ? 10.214 -9.742 16.520 1.00 94.06 269 ASP A N 1
ATOM 1977 C CA . ASP A 1 269 ? 11.624 -9.411 16.299 1.00 94.06 269 ASP A CA 1
ATOM 1978 C C . ASP A 1 269 ? 11.803 -8.966 14.840 1.00 94.06 269 ASP A C 1
ATOM 1980 O O . ASP A 1 269 ? 12.550 -9.537 14.049 1.00 94.06 269 ASP A O 1
ATOM 1984 N N . THR A 1 270 ? 10.991 -7.989 14.446 1.00 91.69 270 THR A N 1
ATOM 1985 C CA . THR A 1 270 ? 10.902 -7.451 13.085 1.00 91.69 270 THR A CA 1
ATOM 1986 C C . THR A 1 270 ? 10.677 -5.943 13.148 1.00 91.69 270 THR A C 1
ATOM 1988 O O . THR A 1 270 ? 10.556 -5.394 14.244 1.00 91.69 270 THR A O 1
ATOM 1991 N N . LEU A 1 271 ? 10.606 -5.278 11.990 1.00 90.88 271 LEU A N 1
ATOM 1992 C CA . LEU A 1 271 ? 10.315 -3.842 11.880 1.00 90.88 271 LEU A CA 1
ATOM 1993 C C . LEU A 1 271 ? 11.243 -2.999 12.774 1.00 90.88 271 LEU A C 1
ATOM 1995 O O . LEU A 1 271 ? 10.799 -2.120 13.519 1.00 90.88 271 LEU A O 1
ATOM 1999 N N . GLU A 1 272 ? 12.534 -3.337 12.747 1.00 90.50 272 GLU A N 1
ATOM 2000 C CA . GLU A 1 272 ? 13.559 -2.622 13.503 1.00 90.50 272 GLU A CA 1
ATOM 2001 C C . GLU A 1 272 ? 13.634 -1.158 13.046 1.00 90.50 272 GLU A C 1
ATOM 2003 O O . GLU A 1 272 ? 13.527 -0.854 11.856 1.00 90.50 272 GLU A O 1
ATOM 2008 N N . ARG A 1 273 ? 13.804 -0.259 14.018 1.00 91.31 273 ARG A N 1
ATOM 2009 C CA . ARG A 1 273 ? 14.048 1.173 13.814 1.00 91.31 273 ARG A CA 1
ATOM 2010 C C . ARG A 1 273 ? 15.443 1.530 14.275 1.00 91.31 273 ARG A C 1
ATOM 2012 O O . ARG A 1 273 ? 16.103 0.750 14.956 1.00 91.31 273 ARG A O 1
ATOM 2019 N N . ASP A 1 274 ? 15.876 2.726 13.905 1.00 88.94 274 ASP A N 1
ATOM 2020 C CA . ASP A 1 274 ? 17.161 3.292 14.307 1.00 88.94 274 ASP A CA 1
ATOM 2021 C C . ASP A 1 274 ? 18.382 2.513 13.783 1.00 88.94 274 ASP A C 1
ATOM 2023 O O . ASP A 1 274 ? 19.521 2.812 14.152 1.00 88.94 274 ASP A O 1
ATOM 2027 N N . THR A 1 275 ? 18.171 1.577 12.850 1.00 89.12 275 THR A N 1
ATOM 2028 C CA . THR A 1 275 ? 19.237 0.861 12.144 1.00 89.12 275 THR A CA 1
ATOM 2029 C C . THR A 1 275 ? 19.600 1.568 10.841 1.00 89.12 275 THR A C 1
ATOM 2031 O O . THR A 1 275 ? 18.855 2.390 10.309 1.00 89.12 275 THR A O 1
ATOM 2034 N N . ASP A 1 276 ? 20.781 1.248 10.315 1.00 91.81 276 ASP A N 1
ATOM 2035 C CA . ASP A 1 276 ? 21.220 1.732 9.003 1.00 91.81 276 ASP A CA 1
ATOM 2036 C C . ASP A 1 276 ? 20.985 0.678 7.908 1.00 91.81 276 ASP A C 1
ATOM 2038 O O . ASP A 1 276 ? 21.584 0.758 6.838 1.00 91.81 276 ASP A O 1
ATOM 2042 N N . ASP A 1 277 ? 20.166 -0.349 8.152 1.00 90.19 277 ASP A N 1
ATOM 2043 C CA . ASP A 1 277 ? 20.060 -1.491 7.235 1.00 90.19 277 ASP A CA 1
ATOM 2044 C C . ASP A 1 277 ? 19.444 -1.108 5.893 1.00 90.19 277 ASP A C 1
ATOM 2046 O O . ASP A 1 277 ? 19.924 -1.550 4.850 1.00 90.19 277 ASP A O 1
ATOM 2050 N N . PHE A 1 278 ? 18.480 -0.192 5.899 1.00 91.44 278 PHE A N 1
ATOM 2051 C CA . PHE A 1 278 ? 17.898 0.361 4.680 1.00 91.44 278 PHE A CA 1
ATOM 2052 C C . PHE A 1 278 ? 18.908 1.199 3.870 1.00 91.44 278 PHE A C 1
ATOM 2054 O O . PHE A 1 278 ? 19.019 1.065 2.648 1.00 91.44 278 PHE A O 1
ATOM 2061 N N . VAL A 1 279 ? 19.749 1.989 4.551 1.00 94.06 279 VAL A N 1
ATOM 2062 C CA . VAL A 1 279 ? 20.848 2.752 3.925 1.00 94.06 279 VAL A CA 1
ATOM 2063 C C . VAL A 1 279 ? 21.926 1.817 3.368 1.00 94.06 279 VAL A C 1
ATOM 2065 O O . VAL A 1 279 ? 22.445 2.037 2.268 1.00 94.06 279 VAL A O 1
ATOM 2068 N N . LYS A 1 280 ? 22.267 0.751 4.100 1.00 94.69 280 LYS A N 1
ATOM 2069 C CA . LYS A 1 280 ? 23.203 -0.284 3.642 1.00 94.69 280 LYS A CA 1
ATOM 2070 C C . LYS A 1 280 ? 22.649 -1.014 2.423 1.00 94.69 280 LYS A C 1
ATOM 2072 O O . LYS A 1 280 ? 23.392 -1.192 1.464 1.00 94.69 280 LYS A O 1
ATOM 2077 N N . ALA A 1 281 ? 21.368 -1.384 2.425 1.00 93.50 281 ALA A N 1
ATOM 2078 C CA . ALA A 1 281 ? 20.707 -2.012 1.284 1.00 93.50 281 ALA A CA 1
ATOM 2079 C C . ALA A 1 281 ? 20.720 -1.090 0.054 1.00 93.50 281 ALA A C 1
ATOM 2081 O O . ALA A 1 281 ? 21.104 -1.522 -1.033 1.00 93.50 281 ALA A O 1
ATOM 2082 N N . SER A 1 282 ? 20.412 0.198 0.242 1.00 94.44 282 SER A N 1
ATOM 2083 C CA . SER A 1 282 ? 20.475 1.217 -0.816 1.00 94.44 282 SER A CA 1
ATOM 2084 C C . SER A 1 282 ? 21.883 1.342 -1.406 1.00 94.44 282 SER A C 1
ATOM 2086 O O . SER A 1 282 ? 22.067 1.389 -2.624 1.00 94.44 282 SER A O 1
ATOM 2088 N N . THR A 1 283 ? 22.897 1.351 -0.539 1.00 96.25 283 THR A N 1
ATOM 2089 C CA . THR A 1 283 ? 24.306 1.449 -0.934 1.00 96.25 283 THR A CA 1
ATOM 2090 C C . THR A 1 283 ? 24.756 0.187 -1.671 1.00 96.25 283 THR A C 1
ATOM 2092 O O . THR A 1 283 ? 25.338 0.287 -2.748 1.00 96.25 283 THR A O 1
ATOM 2095 N N . ALA A 1 284 ? 24.421 -0.999 -1.155 1.00 95.75 284 ALA A N 1
ATOM 2096 C CA . ALA A 1 284 ? 24.732 -2.282 -1.781 1.00 95.75 284 ALA A CA 1
ATOM 2097 C C . ALA A 1 284 ? 24.086 -2.414 -3.171 1.00 95.75 284 ALA A C 1
ATOM 2099 O O . ALA A 1 284 ? 24.720 -2.896 -4.113 1.00 95.75 284 ALA A O 1
ATOM 2100 N N . LEU A 1 285 ? 22.846 -1.940 -3.336 1.00 95.56 285 LEU A N 1
ATOM 2101 C CA . LEU A 1 285 ? 22.195 -1.859 -4.643 1.00 95.56 285 LEU A CA 1
ATOM 2102 C C . LEU A 1 285 ? 22.976 -0.941 -5.596 1.00 95.56 285 LEU A C 1
ATOM 2104 O O . LEU A 1 285 ? 23.276 -1.335 -6.725 1.00 95.56 285 LEU A O 1
ATOM 2108 N N . GLY A 1 286 ? 23.351 0.256 -5.135 1.00 97.06 286 GLY A N 1
ATOM 2109 C CA . GLY A 1 286 ? 24.154 1.206 -5.907 1.00 97.06 286 GLY A CA 1
ATOM 2110 C C . GLY A 1 286 ? 25.503 0.629 -6.348 1.00 97.06 286 GLY A C 1
ATOM 2111 O O . GLY A 1 286 ? 25.883 0.749 -7.513 1.00 97.06 286 GLY A O 1
ATOM 2112 N N . GLU A 1 287 ? 26.201 -0.073 -5.457 1.00 97.94 287 GLU A N 1
ATOM 2113 C CA . GLU A 1 287 ? 27.461 -0.757 -5.764 1.00 97.94 287 GLU A CA 1
ATOM 2114 C C . GLU A 1 287 ? 27.282 -1.856 -6.823 1.00 97.94 287 GLU A C 1
ATOM 2116 O O . GLU A 1 287 ? 28.107 -1.979 -7.736 1.00 97.94 287 GLU A O 1
ATOM 2121 N N . ARG A 1 288 ? 26.182 -2.621 -6.771 1.00 97.31 288 ARG A N 1
ATOM 2122 C CA . ARG A 1 288 ? 25.847 -3.611 -7.812 1.00 97.31 288 ARG A CA 1
ATOM 2123 C C . ARG A 1 288 ? 25.593 -2.946 -9.165 1.00 97.31 288 ARG A C 1
ATOM 2125 O O . ARG A 1 288 ? 26.095 -3.440 -10.177 1.00 97.31 288 ARG A O 1
ATOM 2132 N N . ILE A 1 289 ? 24.892 -1.810 -9.195 1.00 97.75 289 ILE A N 1
ATOM 2133 C CA . ILE A 1 289 ? 24.681 -1.021 -10.421 1.00 97.75 289 ILE A CA 1
ATOM 2134 C C . ILE A 1 289 ? 26.025 -0.551 -10.998 1.00 97.75 289 ILE A C 1
ATOM 2136 O O . ILE A 1 289 ? 26.281 -0.734 -12.191 1.00 97.75 289 ILE A O 1
ATOM 2140 N N . VAL A 1 290 ? 26.918 -0.007 -10.162 1.00 98.38 290 VAL A N 1
ATOM 2141 C CA . VAL A 1 290 ? 28.269 0.413 -10.578 1.00 98.38 290 VAL A CA 1
ATOM 2142 C C . VAL A 1 290 ? 29.060 -0.767 -11.142 1.00 98.38 290 VAL A C 1
ATOM 2144 O O . VAL A 1 290 ? 29.667 -0.648 -12.208 1.00 98.38 290 VAL A O 1
ATOM 2147 N N . SER A 1 291 ? 29.012 -1.924 -10.479 1.00 98.31 291 SER A N 1
ATOM 2148 C CA . SER A 1 291 ? 29.674 -3.147 -10.940 1.00 98.31 291 SER A CA 1
ATOM 2149 C C . SER A 1 291 ? 29.190 -3.578 -12.327 1.00 98.31 291 SER A C 1
ATOM 2151 O O . SER A 1 291 ? 30.016 -3.846 -13.204 1.00 98.31 291 SER A O 1
ATOM 2153 N N . TYR A 1 292 ? 27.876 -3.594 -12.576 1.00 98.25 292 TYR A N 1
ATOM 2154 C CA . TYR A 1 292 ? 27.342 -3.891 -13.909 1.00 98.25 292 TYR A CA 1
ATOM 2155 C C . TYR A 1 292 ? 27.755 -2.842 -14.945 1.00 98.25 292 TYR A C 1
ATOM 2157 O O . TYR A 1 292 ? 28.113 -3.205 -16.066 1.00 98.25 292 TYR A O 1
ATOM 2165 N N . GLY A 1 293 ? 27.800 -1.560 -14.572 1.00 98.25 293 GLY A N 1
ATOM 2166 C CA . GLY A 1 293 ? 28.312 -0.493 -15.433 1.00 98.25 293 GLY A CA 1
ATOM 2167 C C . GLY A 1 293 ? 29.771 -0.710 -15.853 1.00 98.25 293 GLY A C 1
ATOM 2168 O O . GLY A 1 293 ? 30.106 -0.589 -17.033 1.00 98.25 293 GLY A O 1
ATOM 2169 N N . GLU A 1 294 ? 30.642 -1.094 -14.918 1.00 98.56 294 GLU A N 1
ATOM 2170 C CA . GLU A 1 294 ? 32.051 -1.396 -15.203 1.00 98.56 294 GLU A CA 1
ATOM 2171 C C . GLU A 1 294 ? 32.235 -2.674 -16.028 1.00 98.56 294 GLU A C 1
ATOM 2173 O O . GLU A 1 294 ? 33.092 -2.724 -16.914 1.00 98.56 294 GLU A O 1
ATOM 2178 N N . GLN A 1 295 ? 31.416 -3.701 -15.789 1.00 98.44 295 GLN A N 1
ATOM 2179 C CA . GLN A 1 295 ? 31.389 -4.896 -16.635 1.00 98.44 295 GLN A CA 1
ATOM 2180 C C . GLN A 1 295 ? 30.959 -4.545 -18.064 1.00 98.44 295 GLN A C 1
ATOM 2182 O O . GLN A 1 295 ? 31.582 -5.003 -19.021 1.00 98.44 295 GLN A O 1
ATOM 2187 N N . PHE A 1 296 ? 29.945 -3.688 -18.225 1.00 98.38 296 PHE A N 1
ATOM 2188 C CA . PHE A 1 296 ? 29.439 -3.294 -19.538 1.00 98.38 296 PHE A CA 1
ATOM 2189 C C . PHE A 1 296 ? 30.485 -2.528 -20.355 1.00 98.38 296 PHE A C 1
ATOM 2191 O O . PHE A 1 296 ? 30.636 -2.785 -21.548 1.00 98.38 296 PHE A O 1
ATOM 2198 N N . LYS A 1 297 ? 31.261 -1.639 -19.718 1.00 98.38 297 LYS A N 1
ATOM 2199 C CA . LYS A 1 297 ? 32.367 -0.911 -20.373 1.00 98.38 297 LYS A CA 1
ATOM 2200 C C . LYS A 1 297 ? 33.426 -1.841 -20.971 1.00 98.38 297 LYS A C 1
ATOM 2202 O O . LYS A 1 297 ? 34.030 -1.494 -21.980 1.00 98.38 297 LYS A O 1
ATOM 2207 N N . LYS A 1 298 ? 33.667 -2.990 -20.334 1.00 98.44 298 LYS A N 1
ATOM 2208 C CA . LYS A 1 298 ? 34.677 -3.979 -20.745 1.00 98.44 298 LYS A CA 1
ATOM 2209 C C . LYS A 1 298 ? 34.138 -5.020 -21.725 1.00 98.44 298 LYS A C 1
ATOM 2211 O O . LYS A 1 298 ? 34.931 -5.746 -22.310 1.00 98.44 298 LYS A O 1
ATOM 2216 N N . ALA A 1 299 ? 32.818 -5.119 -21.880 1.00 98.31 299 ALA A N 1
ATOM 2217 C CA . ALA A 1 299 ? 32.197 -6.123 -22.730 1.00 98.31 299 ALA A CA 1
ATOM 2218 C C . ALA A 1 299 ? 32.512 -5.862 -24.211 1.00 98.31 299 ALA A C 1
ATOM 2220 O O . ALA A 1 299 ? 32.243 -4.781 -24.746 1.00 98.31 299 ALA A O 1
ATOM 2221 N N . GLU A 1 300 ? 33.026 -6.875 -24.902 1.00 98.44 300 GLU A N 1
ATOM 2222 C CA . GLU A 1 300 ? 33.401 -6.767 -26.315 1.00 98.44 300 GLU A CA 1
ATOM 2223 C C . GLU A 1 300 ? 32.277 -7.289 -27.213 1.00 98.44 300 GLU A C 1
ATOM 2225 O O . GLU A 1 300 ? 31.976 -6.707 -28.261 1.00 98.44 300 GLU A O 1
ATOM 2230 N N . THR A 1 301 ? 31.574 -8.328 -26.762 1.00 98.56 301 THR A N 1
ATOM 2231 C CA . THR A 1 301 ? 30.547 -9.016 -27.547 1.00 98.56 301 THR A CA 1
ATOM 2232 C C . THR A 1 301 ? 29.136 -8.501 -27.260 1.00 98.56 301 THR A C 1
ATOM 2234 O O . THR A 1 301 ? 28.836 -7.951 -26.198 1.00 98.56 301 THR A O 1
ATOM 2237 N N . SER A 1 302 ? 28.222 -8.696 -28.213 1.00 98.38 302 SER A N 1
ATOM 2238 C CA . SER A 1 302 ? 26.797 -8.403 -28.012 1.00 98.38 302 SER A CA 1
ATOM 2239 C C . SER A 1 302 ? 26.171 -9.297 -26.939 1.00 98.38 302 SER A C 1
ATOM 2241 O O . SER A 1 302 ? 25.355 -8.816 -26.160 1.00 98.38 302 SER A O 1
ATOM 2243 N N . GLN A 1 303 ? 26.576 -10.567 -26.858 1.00 98.38 303 GLN A N 1
ATOM 2244 C CA . GLN A 1 303 ? 26.077 -11.514 -25.861 1.00 98.38 303 GLN A CA 1
ATOM 2245 C C . GLN A 1 303 ? 26.378 -11.049 -24.429 1.00 98.38 303 GLN A C 1
ATOM 2247 O O . GLN A 1 303 ? 25.485 -11.054 -23.584 1.00 98.38 303 GLN A O 1
ATOM 2252 N N . GLU A 1 304 ? 27.610 -10.610 -24.156 1.00 98.31 304 GLU A N 1
ATOM 2253 C CA . GLU A 1 304 ? 27.993 -10.077 -22.842 1.00 98.31 304 GLU A CA 1
ATOM 2254 C C . GLU A 1 304 ? 27.195 -8.821 -22.494 1.00 98.31 304 GLU A C 1
ATOM 2256 O O . GLU A 1 304 ? 26.641 -8.730 -21.399 1.00 98.31 304 GLU A O 1
ATOM 2261 N N . LYS A 1 305 ? 27.096 -7.884 -23.446 1.00 98.62 305 LYS A N 1
ATOM 2262 C CA . LYS A 1 305 ? 26.347 -6.630 -23.287 1.00 98.62 305 LYS A CA 1
ATOM 2263 C C . LYS A 1 305 ? 24.882 -6.895 -22.958 1.00 98.62 305 LYS A C 1
ATOM 2265 O O . LYS A 1 305 ? 24.366 -6.324 -22.004 1.00 98.62 305 LYS A O 1
ATOM 2270 N N . VAL A 1 306 ? 24.231 -7.783 -23.709 1.00 98.44 306 VAL A N 1
ATOM 2271 C CA . VAL A 1 306 ? 22.824 -8.146 -23.488 1.00 98.44 306 VAL A CA 1
ATOM 2272 C C . VAL A 1 306 ? 22.636 -8.791 -22.119 1.00 98.44 306 VAL A C 1
ATOM 2274 O O . VAL A 1 306 ? 21.744 -8.368 -21.393 1.00 98.44 306 VAL A O 1
ATOM 2277 N N . ARG A 1 307 ? 23.497 -9.741 -21.728 1.00 98.38 307 ARG A N 1
ATOM 2278 C CA . ARG A 1 307 ? 23.423 -10.383 -20.406 1.00 98.38 307 ARG A CA 1
ATOM 2279 C C . ARG A 1 307 ? 23.547 -9.366 -19.270 1.00 98.38 307 ARG A C 1
ATOM 2281 O O . ARG A 1 307 ? 22.787 -9.411 -18.316 1.00 98.38 307 ARG A O 1
ATOM 2288 N N . ILE A 1 308 ? 24.502 -8.442 -19.355 1.00 98.44 308 ILE A N 1
ATOM 2289 C CA . ILE A 1 308 ? 24.706 -7.435 -18.302 1.00 98.44 308 ILE A CA 1
ATOM 2290 C C . ILE A 1 308 ? 23.486 -6.516 -18.186 1.00 98.44 308 ILE A C 1
ATOM 2292 O O . ILE A 1 308 ? 23.030 -6.229 -17.083 1.00 98.44 308 ILE A O 1
ATOM 2296 N N . ILE A 1 309 ? 22.936 -6.077 -19.320 1.00 97.94 309 ILE A N 1
ATOM 2297 C CA . ILE A 1 309 ? 21.759 -5.206 -19.329 1.00 97.94 309 ILE A CA 1
ATOM 2298 C C . ILE A 1 309 ? 20.512 -5.943 -18.835 1.00 97.94 309 ILE A C 1
ATOM 2300 O O . ILE A 1 309 ? 19.717 -5.334 -18.126 1.00 97.94 309 ILE A O 1
ATOM 2304 N N . SER A 1 310 ? 20.339 -7.234 -19.145 1.00 97.69 310 SER A N 1
ATOM 2305 C CA . SER A 1 310 ? 19.208 -8.005 -18.615 1.00 97.69 310 SER A CA 1
ATOM 2306 C C . SER A 1 310 ? 19.279 -8.158 -17.097 1.00 97.69 310 SER A C 1
ATOM 2308 O O . SER A 1 310 ? 18.269 -7.968 -16.431 1.00 97.69 310 SER A O 1
ATOM 2310 N N . GLU A 1 311 ? 20.463 -8.424 -16.541 1.00 97.19 311 GLU A N 1
ATOM 2311 C CA . GLU A 1 311 ? 20.652 -8.498 -15.085 1.00 97.19 311 GLU A CA 1
ATOM 2312 C C . GLU A 1 311 ? 20.416 -7.144 -14.404 1.00 97.19 311 GLU A C 1
ATOM 2314 O O . GLU A 1 311 ? 19.782 -7.074 -13.353 1.00 97.19 311 GLU A O 1
ATOM 2319 N N . LEU A 1 312 ? 20.880 -6.050 -15.019 1.00 96.81 312 LEU A N 1
ATOM 2320 C CA . LEU A 1 312 ? 20.607 -4.702 -14.526 1.00 96.81 312 LEU A CA 1
ATOM 2321 C C . LEU A 1 312 ? 19.106 -4.374 -14.580 1.00 96.81 312 LEU A C 1
ATOM 2323 O O . LEU A 1 312 ? 18.591 -3.738 -13.667 1.00 96.81 312 LEU A O 1
ATOM 2327 N N . ALA A 1 313 ? 18.393 -4.817 -15.618 1.00 95.75 313 ALA A N 1
ATOM 2328 C CA . ALA A 1 313 ? 16.949 -4.628 -15.719 1.00 95.75 313 ALA A CA 1
ATOM 2329 C C . ALA A 1 313 ? 16.191 -5.386 -14.618 1.00 95.75 313 ALA A C 1
ATOM 2331 O O . ALA A 1 313 ? 15.287 -4.810 -14.014 1.00 95.75 313 ALA A O 1
ATOM 2332 N N . SER A 1 314 ? 16.576 -6.632 -14.316 1.00 94.38 314 SER A N 1
ATOM 2333 C CA . SER A 1 314 ? 16.017 -7.385 -13.183 1.00 94.38 314 SER A CA 1
ATOM 2334 C C . SER A 1 314 ? 16.313 -6.688 -11.855 1.00 94.38 314 SER A C 1
ATOM 2336 O O . SER A 1 314 ? 15.401 -6.454 -11.071 1.00 94.38 314 SER A O 1
ATOM 2338 N N . LEU A 1 315 ? 17.559 -6.249 -11.646 1.00 94.50 315 LEU A N 1
ATOM 2339 C CA . LEU A 1 315 ? 17.971 -5.509 -10.450 1.00 94.50 315 LEU A CA 1
ATOM 2340 C C . LEU A 1 315 ? 17.109 -4.257 -10.212 1.00 94.50 315 LEU A C 1
ATOM 2342 O O . LEU A 1 315 ? 16.692 -3.989 -9.090 1.00 94.50 315 LEU A O 1
ATOM 2346 N N . VAL A 1 316 ? 16.846 -3.487 -11.271 1.00 93.31 316 VAL A N 1
ATOM 2347 C CA . VAL A 1 316 ? 16.076 -2.237 -11.191 1.00 93.31 316 VAL A CA 1
ATOM 2348 C C . VAL A 1 316 ? 14.584 -2.486 -10.986 1.00 93.31 316 VAL A C 1
ATOM 2350 O O . VAL A 1 316 ? 13.951 -1.719 -10.275 1.00 93.31 316 VAL A O 1
ATOM 2353 N N . ARG A 1 317 ? 14.001 -3.516 -11.605 1.00 92.69 317 ARG A N 1
ATOM 2354 C CA . ARG A 1 317 ? 12.547 -3.748 -11.540 1.00 92.69 317 ARG A CA 1
ATOM 2355 C C . ARG A 1 317 ? 12.102 -4.601 -10.343 1.00 92.69 317 ARG A C 1
ATOM 2357 O O . ARG A 1 317 ? 10.905 -4.696 -10.095 1.00 92.69 317 ARG A O 1
ATOM 2364 N N . GLU A 1 318 ? 13.043 -5.276 -9.680 1.00 92.75 318 GLU A N 1
ATOM 2365 C CA . GLU A 1 318 ? 12.783 -6.180 -8.552 1.00 92.75 318 GLU A CA 1
ATOM 2366 C C . GLU A 1 318 ? 13.437 -5.646 -7.269 1.00 92.75 318 GLU A C 1
ATOM 2368 O O . GLU A 1 318 ? 12.756 -5.092 -6.408 1.00 92.75 318 GLU A O 1
ATOM 2373 N N . ASP A 1 319 ? 14.767 -5.732 -7.159 1.00 92.50 319 ASP A N 1
ATOM 2374 C CA . ASP A 1 319 ? 15.481 -5.418 -5.912 1.00 92.50 319 ASP A CA 1
ATOM 2375 C C . ASP A 1 319 ? 15.354 -3.948 -5.491 1.00 92.50 319 ASP A C 1
ATOM 2377 O O . ASP A 1 319 ? 15.295 -3.648 -4.296 1.00 92.50 319 ASP A O 1
ATOM 2381 N N . ALA A 1 320 ? 15.304 -3.024 -6.456 1.00 93.81 320 ALA A N 1
ATOM 2382 C CA . ALA A 1 320 ? 15.202 -1.598 -6.159 1.00 93.81 320 ALA A CA 1
ATOM 2383 C C . ALA A 1 320 ? 13.909 -1.230 -5.422 1.00 93.81 320 ALA A C 1
ATOM 2385 O O . ALA A 1 320 ? 13.925 -0.288 -4.631 1.00 93.81 320 ALA A O 1
ATOM 2386 N N . GLY A 1 321 ? 12.829 -2.000 -5.594 1.00 92.56 321 GLY A N 1
ATOM 2387 C CA . GLY A 1 321 ? 11.596 -1.786 -4.840 1.00 92.56 321 GLY A CA 1
ATOM 2388 C C . GLY A 1 321 ? 11.794 -1.832 -3.338 1.00 92.56 321 GLY A C 1
ATOM 2389 O O . GLY A 1 321 ? 11.190 -1.033 -2.642 1.00 92.56 321 GLY A O 1
ATOM 2390 N N . GLY A 1 322 ? 12.762 -2.611 -2.848 1.00 92.25 322 GLY A N 1
ATOM 2391 C CA . GLY A 1 322 ? 13.065 -2.686 -1.422 1.00 92.25 322 GLY A CA 1
ATOM 2392 C C . GLY A 1 322 ? 13.798 -1.498 -0.824 1.00 92.25 322 GLY A C 1
ATOM 2393 O O . GLY A 1 322 ? 14.039 -1.509 0.378 1.00 92.25 322 GLY A O 1
ATOM 2394 N N . VAL A 1 323 ? 14.190 -0.514 -1.637 1.00 93.19 323 VAL A N 1
ATOM 2395 C CA . VAL A 1 323 ? 14.963 0.650 -1.179 1.00 93.19 323 VAL A CA 1
ATOM 2396 C C . VAL A 1 323 ? 14.490 1.981 -1.762 1.00 93.19 323 VAL A C 1
ATOM 2398 O O . VAL A 1 323 ? 14.962 3.030 -1.338 1.00 93.19 323 VAL A O 1
ATOM 2401 N N . THR A 1 324 ? 13.582 1.971 -2.742 1.00 93.62 324 THR A N 1
ATOM 2402 C CA . THR A 1 324 ? 13.046 3.204 -3.342 1.00 93.62 324 THR A CA 1
ATOM 2403 C C . THR A 1 324 ? 11.711 3.635 -2.755 1.00 93.62 324 THR A C 1
ATOM 2405 O O . THR A 1 324 ? 11.318 4.773 -2.982 1.00 93.62 324 THR A O 1
ATOM 2408 N N . PHE A 1 325 ? 10.998 2.744 -2.058 1.00 94.38 325 PHE A N 1
ATOM 2409 C CA . PHE A 1 325 ? 9.639 3.024 -1.596 1.00 94.38 325 PHE A CA 1
ATOM 2410 C C . PHE A 1 325 ? 9.588 4.104 -0.508 1.00 94.38 325 PHE A C 1
ATOM 2412 O O . PHE A 1 325 ? 8.625 4.849 -0.465 1.00 94.38 325 PHE A O 1
ATOM 2419 N N . MET A 1 326 ? 10.617 4.262 0.326 1.00 94.75 326 MET A N 1
ATOM 2420 C CA . MET A 1 326 ? 10.619 5.251 1.409 1.00 94.75 326 MET A CA 1
ATOM 2421 C C . MET A 1 326 ? 11.973 5.948 1.540 1.00 94.75 326 MET A C 1
ATOM 2423 O O . MET A 1 326 ? 13.024 5.372 1.264 1.00 94.75 326 MET A O 1
ATOM 2427 N N . SER A 1 327 ? 11.959 7.197 1.996 1.00 95.25 327 SER A N 1
ATOM 2428 C CA . SER A 1 327 ? 13.154 7.979 2.298 1.00 95.25 327 SER A CA 1
ATOM 2429 C C . SER A 1 327 ? 13.930 7.402 3.483 1.00 95.25 327 SER A C 1
ATOM 2431 O O . SER A 1 327 ? 13.358 7.096 4.526 1.00 95.25 327 SER A O 1
ATOM 2433 N N . ASN A 1 328 ? 15.263 7.347 3.371 1.00 94.44 328 ASN A N 1
ATOM 2434 C CA . ASN A 1 328 ? 16.151 6.762 4.388 1.00 94.44 328 ASN A CA 1
ATOM 2435 C C . ASN A 1 328 ? 15.916 7.288 5.815 1.00 94.44 328 ASN A C 1
ATOM 2437 O O . ASN A 1 328 ? 15.870 6.505 6.760 1.00 94.44 328 ASN A O 1
ATOM 2441 N N . SER A 1 329 ? 15.814 8.612 5.985 1.00 93.88 329 SER A N 1
ATOM 2442 C CA . SER A 1 329 ? 15.622 9.221 7.307 1.00 93.88 329 SER A CA 1
ATOM 2443 C C . SER A 1 329 ? 14.269 8.861 7.903 1.00 93.88 329 SER A C 1
ATOM 2445 O O . SER A 1 329 ? 14.176 8.638 9.104 1.00 93.88 329 SER A O 1
ATOM 2447 N N . LEU A 1 330 ? 13.236 8.780 7.066 1.00 95.31 330 LEU A N 1
ATOM 2448 C CA . LEU A 1 330 ? 11.895 8.434 7.500 1.00 95.31 330 LEU A CA 1
ATOM 2449 C C . LEU A 1 330 ? 11.800 6.949 7.856 1.00 95.31 330 LEU A C 1
ATOM 2451 O O . LEU A 1 330 ? 11.358 6.627 8.956 1.00 95.31 330 LEU A O 1
ATOM 2455 N N . GLN A 1 331 ? 12.302 6.062 6.988 1.00 95.06 331 GLN A N 1
ATOM 2456 C CA . GLN A 1 331 ? 12.309 4.613 7.213 1.00 95.06 331 GLN A CA 1
ATOM 2457 C C . GLN A 1 331 ? 12.997 4.251 8.529 1.00 95.06 331 GLN A C 1
ATOM 2459 O O . GLN A 1 331 ? 12.507 3.399 9.267 1.00 95.06 331 GLN A O 1
ATOM 2464 N N . LYS A 1 332 ? 14.077 4.955 8.879 1.00 93.69 332 LYS A N 1
ATOM 2465 C CA . LYS A 1 332 ? 14.768 4.765 10.155 1.00 93.69 332 LYS A CA 1
ATOM 2466 C C . LYS A 1 332 ? 13.857 4.995 11.368 1.00 93.69 332 LYS A C 1
ATOM 2468 O O . LYS A 1 332 ? 13.996 4.290 12.364 1.00 93.69 332 LYS A O 1
ATOM 2473 N N . SER A 1 333 ? 12.917 5.931 11.269 1.00 93.56 333 SER A N 1
ATOM 2474 C CA . SER A 1 333 ? 12.033 6.342 12.365 1.00 93.56 333 SER A CA 1
ATOM 2475 C C . SER A 1 333 ? 10.739 5.533 12.438 1.00 93.56 333 SER A C 1
ATOM 2477 O O . SER A 1 333 ? 10.254 5.251 13.535 1.00 93.56 333 SER A O 1
ATOM 2479 N N . VAL A 1 334 ? 10.176 5.138 11.291 1.00 94.31 334 VAL A N 1
ATOM 2480 C CA . VAL A 1 334 ? 8.863 4.462 11.224 1.00 94.31 334 VAL A CA 1
ATOM 2481 C C . VAL A 1 334 ? 8.940 2.987 10.809 1.00 94.31 334 VAL A C 1
ATOM 2483 O O . VAL A 1 334 ? 7.951 2.262 10.896 1.00 94.31 334 VAL A O 1
ATOM 2486 N N . GLY A 1 335 ? 10.119 2.500 10.423 1.00 93.25 335 GLY A N 1
ATOM 2487 C CA . GLY A 1 335 ? 10.306 1.148 9.902 1.00 93.25 335 GLY A CA 1
ATOM 2488 C C . GLY A 1 335 ? 9.659 0.941 8.527 1.00 93.25 335 GLY A C 1
ATOM 2489 O O . GLY A 1 335 ? 9.052 1.840 7.955 1.00 93.25 335 GLY A O 1
ATOM 2490 N N . SER A 1 336 ? 9.779 -0.275 7.994 1.00 89.12 336 SER A N 1
ATOM 2491 C CA . SER A 1 336 ? 9.367 -0.625 6.620 1.00 89.12 336 SER A CA 1
ATOM 2492 C C . SER A 1 336 ? 7.862 -0.860 6.409 1.00 89.12 336 SER A C 1
ATOM 2494 O O . SER A 1 336 ? 7.503 -1.542 5.460 1.00 89.12 336 SER A O 1
ATOM 2496 N N . ALA A 1 337 ? 7.014 -0.429 7.341 1.00 93.06 337 ALA A N 1
ATOM 2497 C CA . ALA A 1 337 ? 5.550 -0.499 7.222 1.00 93.06 337 ALA A CA 1
ATOM 2498 C C . ALA A 1 337 ? 4.904 0.850 7.600 1.00 93.06 337 ALA A C 1
ATOM 2500 O O . ALA A 1 337 ? 3.767 0.910 8.067 1.00 93.06 337 ALA A O 1
ATOM 2501 N N . GLY A 1 338 ? 5.688 1.936 7.544 1.00 95.12 338 GLY A N 1
ATOM 2502 C CA . GLY A 1 338 ? 5.253 3.282 7.925 1.00 95.12 338 GLY A CA 1
ATOM 2503 C C . GLY A 1 338 ? 4.643 3.399 9.325 1.00 95.12 338 GLY A C 1
ATOM 2504 O O . GLY A 1 338 ? 3.675 4.137 9.504 1.00 95.12 338 GLY A O 1
ATOM 2505 N N . MET A 1 339 ? 5.155 2.660 10.313 1.00 96.00 339 MET A N 1
ATOM 2506 C CA . MET A 1 339 ? 4.572 2.569 11.653 1.00 96.00 339 MET A CA 1
ATOM 2507 C C . MET A 1 339 ? 5.239 3.523 12.644 1.00 96.00 339 MET A C 1
ATOM 2509 O O . MET A 1 339 ? 6.365 3.295 13.100 1.00 96.00 339 MET A O 1
ATOM 2513 N N . VAL A 1 340 ? 4.508 4.540 13.092 1.00 96.62 340 VAL A N 1
ATOM 2514 C CA . VAL A 1 340 ? 4.944 5.369 14.222 1.00 96.62 340 VAL A CA 1
ATOM 2515 C C . VAL A 1 340 ? 5.029 4.524 15.495 1.00 96.62 340 VAL A C 1
ATOM 2517 O O . VAL A 1 340 ? 4.101 3.778 15.822 1.00 96.62 340 VAL A O 1
ATOM 2520 N N . LYS A 1 341 ? 6.135 4.646 16.238 1.00 96.56 341 LYS A N 1
ATOM 2521 C CA . LYS A 1 341 ? 6.387 3.846 17.445 1.00 96.56 341 LYS A CA 1
ATOM 2522 C C . LYS A 1 341 ? 5.225 3.946 18.449 1.00 96.56 341 LYS A C 1
ATOM 2524 O O . LYS A 1 341 ? 4.621 4.998 18.640 1.00 96.56 341 LYS A O 1
ATOM 2529 N N . GLY A 1 342 ? 4.881 2.818 19.063 1.00 96.81 342 GLY A N 1
ATOM 2530 C CA . GLY A 1 342 ? 3.848 2.661 20.088 1.00 96.81 342 GLY A CA 1
ATOM 2531 C C . GLY A 1 342 ? 2.413 2.608 19.568 1.00 96.81 342 GLY A C 1
ATOM 2532 O O . GLY A 1 342 ? 1.497 2.306 20.331 1.00 96.81 342 GLY A O 1
ATOM 2533 N N . THR A 1 343 ? 2.179 2.888 18.289 1.00 97.25 343 THR A N 1
ATOM 2534 C CA . THR A 1 343 ? 0.814 3.103 17.791 1.00 97.25 343 THR A CA 1
ATOM 2535 C C . THR A 1 343 ? 0.124 1.838 17.308 1.00 97.25 343 THR A C 1
ATOM 2537 O O . THR A 1 343 ? -1.098 1.768 17.379 1.00 97.25 343 THR A O 1
ATOM 2540 N N . SER A 1 344 ? 0.847 0.859 16.768 1.00 97.88 344 SER A N 1
ATOM 2541 C CA . SER A 1 344 ? 0.195 -0.122 15.903 1.00 97.88 344 SER A CA 1
ATOM 2542 C C . SER A 1 344 ? 0.817 -1.509 15.900 1.00 97.88 344 SER A C 1
ATOM 2544 O O . SER A 1 344 ? 1.878 -1.740 16.476 1.00 97.88 344 SER A O 1
ATOM 2546 N N . ALA A 1 345 ? 0.104 -2.427 15.250 1.00 98.44 345 ALA A N 1
ATOM 2547 C CA . ALA A 1 345 ? 0.591 -3.712 14.774 1.00 98.44 345 ALA A CA 1
ATOM 2548 C C . ALA A 1 345 ? 0.108 -3.926 13.332 1.00 98.44 345 ALA A C 1
ATOM 2550 O O . ALA A 1 345 ? -0.888 -3.332 12.909 1.00 98.44 345 ALA A O 1
ATOM 2551 N N . VAL A 1 346 ? 0.804 -4.793 12.605 1.00 98.50 346 VAL A N 1
ATOM 2552 C CA . VAL A 1 346 ? 0.551 -5.091 11.194 1.00 98.50 346 VAL A CA 1
ATOM 2553 C C . VAL A 1 346 ? -0.125 -6.445 11.041 1.00 98.50 346 VAL A C 1
ATOM 2555 O O . VAL A 1 346 ? 0.333 -7.432 11.619 1.00 98.50 346 VAL A O 1
ATOM 2558 N N . LEU A 1 347 ? -1.159 -6.502 10.204 1.00 98.75 347 LEU A N 1
ATOM 2559 C CA . LEU A 1 347 ? -1.784 -7.726 9.709 1.00 98.75 347 LEU A CA 1
ATOM 2560 C C . LEU A 1 347 ? -1.489 -7.871 8.212 1.00 98.75 347 LEU A C 1
ATOM 2562 O O . LEU A 1 347 ? -1.812 -6.976 7.442 1.00 98.75 347 LEU A O 1
ATOM 2566 N N . SER A 1 348 ? -0.898 -8.992 7.803 1.00 98.31 348 SER A N 1
ATOM 2567 C CA . SER A 1 348 ? -0.569 -9.305 6.399 1.00 98.31 348 SER A CA 1
ATOM 2568 C C . SER A 1 348 ? -0.876 -10.767 6.072 1.00 98.31 348 SER A C 1
ATOM 2570 O O . SER A 1 348 ? -1.079 -11.554 6.996 1.00 98.31 348 SER A O 1
ATOM 2572 N N . LEU A 1 349 ? -0.879 -11.151 4.795 1.00 98.69 349 LEU A N 1
ATOM 2573 C CA . LEU A 1 349 ? -1.164 -12.516 4.344 1.00 98.69 349 LEU A CA 1
ATOM 2574 C C . LEU A 1 349 ? 0.024 -13.081 3.569 1.00 98.69 349 LEU A C 1
ATOM 2576 O O . LEU A 1 349 ? 0.495 -12.469 2.619 1.00 98.69 349 LEU A O 1
ATOM 2580 N N . GLN A 1 350 ? 0.504 -14.259 3.953 1.00 98.56 350 GLN A N 1
ATOM 2581 C CA . GLN A 1 350 ? 1.614 -14.931 3.283 1.00 98.56 350 GLN A CA 1
ATOM 2582 C C . GLN A 1 350 ? 1.116 -16.093 2.435 1.00 98.56 350 GLN A C 1
ATOM 2584 O O . GLN A 1 350 ? 0.279 -16.869 2.897 1.00 98.56 350 GLN A O 1
ATOM 2589 N N . VAL A 1 351 ? 1.659 -16.238 1.227 1.00 98.44 351 VAL A N 1
ATOM 2590 C CA . VAL A 1 351 ? 1.330 -17.342 0.312 1.00 98.44 351 VAL A CA 1
ATOM 2591 C C . VAL A 1 351 ? 2.437 -18.404 0.280 1.00 98.44 351 VAL A C 1
ATOM 2593 O O . VAL A 1 351 ? 3.606 -18.071 0.483 1.00 98.44 351 VAL A O 1
ATOM 2596 N N . PRO A 1 352 ? 2.110 -19.680 0.022 1.00 97.75 352 PRO A N 1
ATOM 2597 C CA . PRO A 1 352 ? 3.092 -20.758 -0.104 1.00 97.75 352 PRO A CA 1
ATOM 2598 C C . PRO A 1 352 ? 3.887 -20.711 -1.425 1.00 97.75 352 PRO A C 1
ATOM 2600 O O . PRO A 1 352 ? 3.557 -19.985 -2.365 1.00 97.75 352 PRO A O 1
ATOM 2603 N N . THR A 1 353 ? 4.956 -21.508 -1.513 1.00 97.44 353 THR A N 1
ATOM 2604 C CA . THR A 1 353 ? 5.834 -21.558 -2.698 1.00 97.44 353 THR A CA 1
ATOM 2605 C C . THR A 1 353 ? 5.112 -22.013 -3.970 1.00 97.44 353 THR A C 1
ATOM 2607 O O . THR A 1 353 ? 5.353 -21.465 -5.042 1.00 97.44 353 THR A O 1
ATOM 2610 N N . ASP A 1 354 ? 4.196 -22.977 -3.883 1.00 97.25 354 ASP A N 1
ATOM 2611 C CA . ASP A 1 354 ? 3.431 -23.450 -5.045 1.00 97.25 354 ASP A CA 1
ATOM 2612 C C . ASP A 1 354 ? 2.530 -22.350 -5.634 1.00 97.25 354 ASP A C 1
ATOM 2614 O O . ASP A 1 354 ? 2.395 -22.245 -6.858 1.00 97.25 354 ASP A O 1
ATOM 2618 N N . TYR A 1 355 ? 1.989 -21.470 -4.782 1.00 97.50 355 TYR A N 1
ATOM 2619 C CA . TYR A 1 355 ? 1.264 -20.276 -5.212 1.00 97.50 355 TYR A CA 1
ATOM 2620 C C . TYR 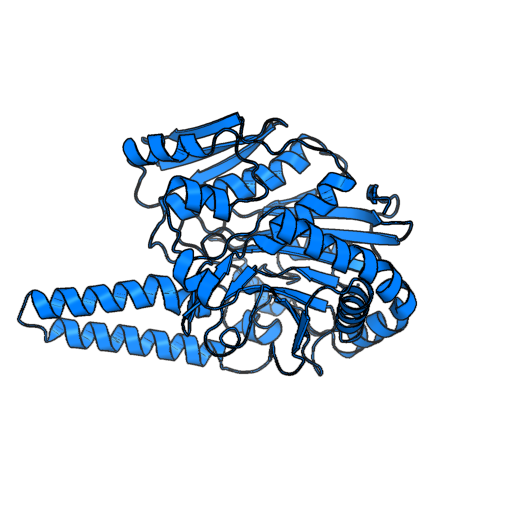A 1 355 ? 2.156 -19.381 -6.077 1.00 97.50 355 TYR A C 1
ATOM 2622 O O . TYR A 1 355 ? 1.786 -19.044 -7.206 1.00 97.50 355 TYR A O 1
ATOM 2630 N N . ILE A 1 356 ? 3.330 -18.979 -5.570 1.00 96.38 356 ILE A N 1
ATOM 2631 C CA . ILE A 1 356 ? 4.188 -18.028 -6.292 1.00 96.38 356 ILE A CA 1
ATOM 2632 C C . ILE A 1 356 ? 4.815 -18.668 -7.534 1.00 96.38 356 ILE A C 1
ATOM 2634 O O . ILE A 1 356 ? 5.004 -17.999 -8.549 1.00 96.38 356 ILE A O 1
ATOM 2638 N N . GLU A 1 357 ? 5.065 -19.978 -7.523 1.00 96.19 357 GLU A N 1
ATOM 2639 C CA . GLU A 1 357 ? 5.507 -20.712 -8.706 1.00 96.19 357 GLU A CA 1
ATOM 2640 C C . GLU A 1 357 ? 4.455 -20.707 -9.821 1.00 96.19 357 GLU A C 1
ATOM 2642 O O . GLU A 1 357 ? 4.830 -20.647 -10.997 1.00 96.19 357 GLU A O 1
ATOM 2647 N N . HIS A 1 358 ? 3.166 -20.719 -9.477 1.00 96.19 358 HIS A N 1
ATOM 2648 C CA . HIS A 1 358 ? 2.078 -20.650 -10.446 1.00 96.19 358 HIS A CA 1
ATOM 2649 C C . HIS A 1 358 ? 1.787 -19.215 -10.906 1.00 96.19 358 HIS A C 1
ATOM 2651 O O . HIS A 1 358 ? 1.847 -18.928 -12.102 1.00 96.19 358 HIS A O 1
ATOM 2657 N N . TYR A 1 359 ? 1.490 -18.314 -9.967 1.00 96.50 359 TYR A N 1
ATOM 2658 C CA . TYR A 1 359 ? 0.984 -16.971 -10.269 1.00 96.50 359 TYR A CA 1
ATOM 2659 C C . TYR A 1 359 ? 2.075 -15.927 -10.503 1.00 96.50 359 TYR A C 1
ATOM 2661 O O . TYR A 1 359 ? 1.801 -14.906 -11.129 1.00 96.50 359 TYR A O 1
ATOM 2669 N N . LYS A 1 360 ? 3.308 -16.169 -10.037 1.00 95.94 360 LYS A N 1
ATOM 2670 C CA . LYS A 1 360 ? 4.479 -15.265 -10.087 1.00 95.94 360 LYS A CA 1
ATOM 2671 C C . LYS A 1 360 ? 4.355 -13.966 -9.295 1.00 95.94 360 LYS A C 1
ATOM 2673 O O . LYS A 1 360 ? 5.356 -13.515 -8.757 1.00 95.94 360 LYS A O 1
ATOM 2678 N N . ILE A 1 361 ? 3.164 -13.385 -9.216 1.00 97.62 361 ILE A N 1
ATOM 2679 C CA . ILE A 1 361 ? 2.847 -12.169 -8.470 1.00 97.62 361 ILE A CA 1
ATOM 2680 C C . ILE A 1 361 ? 1.570 -12.441 -7.657 1.00 97.62 361 ILE A C 1
ATOM 2682 O O . ILE A 1 361 ? 0.567 -12.862 -8.243 1.00 97.62 361 ILE A O 1
ATOM 2686 N N . PRO A 1 362 ? 1.571 -12.237 -6.325 1.00 97.81 362 PRO A N 1
ATOM 2687 C CA . PRO A 1 362 ? 0.360 -12.326 -5.521 1.00 97.81 362 PRO A CA 1
ATOM 2688 C C . PRO A 1 362 ? -0.679 -11.288 -5.931 1.00 97.81 362 PRO A C 1
ATOM 2690 O O . PRO A 1 362 ? -0.357 -10.233 -6.473 1.00 97.81 362 PRO A O 1
ATOM 2693 N N . PHE A 1 363 ? -1.942 -11.597 -5.675 1.00 98.06 363 PHE A N 1
ATOM 2694 C CA . PHE A 1 363 ? -3.040 -10.651 -5.805 1.00 98.06 363 PHE A CA 1
ATOM 2695 C C . PHE A 1 363 ? -4.150 -11.040 -4.846 1.00 98.06 363 PHE A C 1
ATOM 2697 O O . PHE A 1 363 ? -4.380 -12.231 -4.623 1.00 98.06 363 PHE A O 1
ATOM 2704 N N . ILE A 1 364 ? -4.831 -10.045 -4.293 1.00 97.75 364 ILE A N 1
ATOM 2705 C CA . ILE A 1 364 ? -5.921 -10.290 -3.360 1.00 97.75 364 ILE A CA 1
ATOM 2706 C C . ILE A 1 364 ? -7.194 -10.731 -4.098 1.00 97.75 364 ILE A C 1
ATOM 2708 O O . ILE A 1 364 ? -7.484 -10.292 -5.221 1.00 97.75 364 ILE A O 1
ATOM 2712 N N . VAL A 1 365 ? -7.950 -11.629 -3.473 1.00 97.62 365 VAL A N 1
ATOM 2713 C CA . VAL A 1 365 ? -9.292 -12.053 -3.898 1.00 97.62 365 VAL A CA 1
ATOM 2714 C C . VAL A 1 365 ? -10.315 -11.783 -2.794 1.00 97.62 365 VAL A C 1
ATOM 2716 O O . VAL A 1 365 ? -9.952 -11.471 -1.666 1.00 97.62 365 VAL A O 1
ATOM 2719 N N . GLU A 1 366 ? -11.602 -11.917 -3.113 1.00 98.00 366 GLU A N 1
ATOM 2720 C CA . GLU A 1 366 ? -12.706 -11.691 -2.165 1.00 98.00 366 GLU A CA 1
ATOM 2721 C C . GLU A 1 366 ? -12.545 -12.500 -0.870 1.00 98.00 366 GLU A C 1
ATOM 2723 O O . GLU A 1 366 ? -12.600 -11.930 0.212 1.00 98.00 366 GLU A O 1
ATOM 2728 N N . ALA A 1 367 ? -12.216 -13.791 -0.983 1.00 97.94 367 ALA A N 1
ATOM 2729 C CA . ALA A 1 367 ? -12.012 -14.660 0.177 1.00 97.94 367 ALA A CA 1
ATOM 2730 C C . ALA A 1 367 ? -10.860 -14.199 1.090 1.00 97.94 367 ALA A C 1
ATOM 2732 O O . ALA A 1 367 ? -10.958 -14.339 2.303 1.00 97.94 367 ALA A O 1
ATOM 2733 N N . ASP A 1 368 ? -9.791 -13.621 0.526 1.00 98.38 368 ASP A N 1
ATOM 2734 C CA . ASP A 1 368 ? -8.713 -13.064 1.346 1.00 98.38 368 ASP A CA 1
ATOM 2735 C C . ASP A 1 368 ? -9.245 -11.868 2.153 1.00 98.38 368 ASP A C 1
ATOM 2737 O O . ASP A 1 368 ? -9.008 -11.773 3.355 1.00 98.38 368 ASP A O 1
ATOM 2741 N N . ILE A 1 369 ? -9.976 -10.956 1.493 1.00 98.62 369 ILE A N 1
ATOM 2742 C CA . ILE A 1 369 ? -10.555 -9.762 2.124 1.00 98.62 369 ILE A CA 1
ATOM 2743 C C . ILE A 1 369 ? -11.512 -10.158 3.249 1.00 98.62 369 ILE A C 1
ATOM 2745 O O . ILE A 1 369 ? -11.450 -9.555 4.320 1.00 98.62 369 ILE A O 1
ATOM 2749 N N . ASP A 1 370 ? -12.358 -11.163 3.026 1.00 98.44 370 ASP A N 1
ATOM 2750 C CA . ASP A 1 370 ? -13.283 -11.671 4.038 1.00 98.44 370 ASP A CA 1
ATOM 2751 C C . ASP A 1 370 ? -12.528 -12.127 5.296 1.00 98.44 370 ASP A C 1
ATOM 2753 O O . ASP A 1 370 ? -12.840 -11.655 6.390 1.00 98.44 370 ASP A O 1
ATOM 2757 N N . ASP A 1 371 ? -11.470 -12.933 5.151 1.00 98.56 371 ASP A N 1
ATOM 2758 C CA . ASP A 1 371 ? -10.657 -13.393 6.285 1.00 98.56 371 ASP A CA 1
ATOM 2759 C C . ASP A 1 371 ? -9.960 -12.224 7.016 1.00 98.56 371 ASP A C 1
ATOM 2761 O O . ASP A 1 371 ? -9.959 -12.169 8.251 1.00 98.56 371 ASP A O 1
ATOM 2765 N N . TYR A 1 372 ? -9.406 -11.245 6.282 1.00 98.81 372 TYR A N 1
ATOM 2766 C CA . TYR A 1 372 ? -8.853 -10.020 6.883 1.00 98.81 372 TYR A CA 1
ATOM 2767 C C . TYR A 1 372 ? -9.911 -9.295 7.725 1.00 98.81 372 TYR A C 1
ATOM 2769 O O . TYR A 1 372 ? -9.646 -8.898 8.865 1.00 98.81 372 TYR A O 1
ATOM 2777 N N . ILE A 1 373 ? -11.108 -9.108 7.163 1.00 98.62 373 ILE A N 1
ATOM 2778 C CA . ILE A 1 373 ? -12.212 -8.408 7.819 1.00 98.62 373 ILE A CA 1
ATOM 2779 C C . ILE A 1 373 ? -12.673 -9.175 9.052 1.00 98.62 373 ILE A C 1
ATOM 2781 O O . ILE A 1 373 ? -12.854 -8.545 10.092 1.00 98.62 373 ILE A O 1
ATOM 2785 N N . GLU A 1 374 ? -12.823 -10.499 8.985 1.00 98.56 374 GLU A N 1
ATOM 2786 C CA . GLU A 1 374 ? -13.217 -11.313 10.136 1.00 98.56 374 GLU A CA 1
ATOM 2787 C C . GLU A 1 374 ? -12.225 -11.163 11.295 1.00 98.56 374 GLU A C 1
ATOM 2789 O O . GLU A 1 374 ? -12.643 -10.893 12.429 1.00 98.56 374 GLU A O 1
ATOM 2794 N N . ILE A 1 375 ? -10.916 -11.234 11.014 1.00 98.88 375 ILE A N 1
ATOM 2795 C CA . ILE A 1 375 ? -9.873 -11.017 12.026 1.00 98.88 375 ILE A CA 1
ATOM 2796 C C . ILE A 1 375 ? -10.003 -9.618 12.634 1.00 98.88 375 ILE A C 1
ATOM 2798 O O . ILE A 1 375 ? -10.034 -9.488 13.861 1.00 98.88 375 ILE A O 1
ATOM 2802 N N . ILE A 1 376 ? -10.090 -8.571 11.810 1.00 98.81 376 ILE A N 1
ATOM 2803 C CA . ILE A 1 376 ? -10.152 -7.176 12.273 1.00 98.81 376 ILE A CA 1
ATOM 2804 C C . ILE A 1 376 ? -11.410 -6.944 13.113 1.00 98.81 376 ILE A C 1
ATOM 2806 O O . ILE A 1 376 ? -11.334 -6.430 14.230 1.00 98.81 376 ILE A O 1
ATOM 2810 N N . TYR A 1 377 ? -12.567 -7.365 12.613 1.00 98.56 377 TYR A N 1
ATOM 2811 C CA . TYR A 1 377 ? -13.857 -7.223 13.277 1.00 98.56 377 TYR A CA 1
ATOM 2812 C C . TYR A 1 377 ? -13.875 -7.930 14.627 1.00 98.56 377 TYR A C 1
ATOM 2814 O O . TYR A 1 377 ? -14.284 -7.335 15.624 1.00 98.56 377 TYR A O 1
ATOM 2822 N N . ASN A 1 378 ? -13.362 -9.156 14.712 1.00 98.56 378 ASN A N 1
ATOM 2823 C CA . ASN A 1 378 ? -13.300 -9.872 15.981 1.00 98.56 378 ASN A CA 1
ATOM 2824 C C . ASN A 1 378 ? -12.169 -9.366 16.916 1.00 98.56 378 ASN A C 1
ATOM 2826 O O . ASN A 1 378 ? -12.237 -9.585 18.132 1.00 98.56 378 ASN A O 1
ATOM 2830 N N . ALA A 1 379 ? -11.182 -8.621 16.398 1.00 98.75 379 ALA A N 1
ATOM 2831 C CA . ALA A 1 379 ? -10.120 -7.974 17.176 1.00 98.75 379 ALA A CA 1
ATOM 2832 C C . ALA A 1 379 ? -10.541 -6.628 17.791 1.00 98.75 379 ALA A C 1
ATOM 2834 O O . ALA A 1 379 ? -10.169 -6.348 18.931 1.00 98.75 379 ALA A O 1
ATOM 2835 N N . ILE A 1 380 ? -11.349 -5.811 17.104 1.00 98.69 380 ILE A N 1
ATOM 2836 C CA . ILE A 1 380 ? -11.818 -4.496 17.592 1.00 98.69 380 ILE A CA 1
ATOM 2837 C C . ILE A 1 380 ? -12.386 -4.545 19.025 1.00 98.69 380 ILE A C 1
ATOM 2839 O O . ILE A 1 380 ? -11.899 -3.797 19.876 1.00 98.69 380 ILE A O 1
ATOM 2843 N N . PRO A 1 381 ? -13.356 -5.418 19.373 1.00 98.44 381 PRO A N 1
ATOM 2844 C CA . PRO A 1 381 ? -13.893 -5.467 20.732 1.00 98.44 381 PRO A CA 1
ATOM 2845 C C . PRO A 1 381 ? -12.889 -6.009 21.760 1.00 98.44 381 PRO A C 1
ATOM 2847 O O . PRO A 1 381 ? -13.040 -5.732 22.950 1.00 98.44 381 PRO A O 1
ATOM 2850 N N . LYS A 1 382 ? -11.879 -6.783 21.339 1.00 98.56 382 LYS A N 1
ATOM 2851 C CA . LYS A 1 382 ? -10.793 -7.255 22.216 1.00 98.56 382 LYS A CA 1
ATOM 2852 C C . LYS A 1 382 ? -9.834 -6.111 22.530 1.00 98.56 382 LYS A C 1
ATOM 2854 O O . LYS A 1 382 ? -9.576 -5.846 23.698 1.00 98.56 382 LYS A O 1
ATOM 2859 N N . LEU A 1 383 ? -9.407 -5.377 21.503 1.00 98.69 383 LEU A N 1
ATOM 2860 C CA . LEU A 1 383 ? -8.573 -4.188 21.652 1.00 98.69 383 LEU A CA 1
ATOM 2861 C C . LEU A 1 383 ? -9.281 -3.105 22.473 1.00 98.69 383 LEU A C 1
ATOM 2863 O O . LEU A 1 383 ? -8.674 -2.516 23.357 1.00 98.69 383 LEU A O 1
ATOM 2867 N N . HIS A 1 384 ? -10.579 -2.890 22.255 1.00 98.56 384 HIS A N 1
ATOM 2868 C CA . HIS A 1 384 ? -11.354 -1.906 23.012 1.00 98.56 384 HIS A CA 1
ATOM 2869 C C . HIS A 1 384 ? -11.420 -2.221 24.518 1.00 98.56 384 HIS A C 1
ATOM 2871 O O . HIS A 1 384 ? -11.439 -1.306 25.337 1.00 98.56 384 HIS A O 1
ATOM 2877 N N . LYS A 1 385 ? -11.428 -3.504 24.910 1.00 98.44 385 LYS A N 1
ATOM 2878 C CA . LYS A 1 385 ? -11.364 -3.908 26.330 1.00 98.44 385 LYS A CA 1
ATOM 2879 C C . LYS A 1 385 ? -10.001 -3.628 26.961 1.00 98.44 385 LYS A C 1
ATOM 2881 O O . LYS A 1 385 ? -9.941 -3.341 28.149 1.00 98.44 385 LYS A O 1
ATOM 2886 N N . GLU A 1 386 ? -8.938 -3.695 26.166 1.00 98.44 386 GLU A N 1
ATOM 2887 C CA . GLU A 1 386 ? -7.547 -3.486 26.584 1.00 98.44 386 GLU A CA 1
ATOM 2888 C C . GLU A 1 386 ? -7.030 -2.089 26.188 1.00 98.44 386 GLU A C 1
ATOM 2890 O O . GLU A 1 386 ? -5.822 -1.855 26.108 1.00 98.44 386 GLU A O 1
ATOM 2895 N N . LEU A 1 387 ? -7.940 -1.144 25.924 1.00 98.25 387 LEU A N 1
ATOM 2896 C CA . LEU A 1 387 ? -7.601 0.152 25.342 1.00 98.25 387 LEU A CA 1
ATOM 2897 C C . LEU A 1 387 ? -6.672 0.972 26.247 1.00 98.25 387 LEU A C 1
ATOM 2899 O O . LEU A 1 387 ? -5.764 1.635 25.751 1.00 98.25 387 LEU A O 1
ATOM 2903 N N . ASP A 1 388 ? -6.848 0.885 27.566 1.00 98.50 388 ASP A N 1
ATOM 2904 C CA . ASP A 1 388 ? -5.965 1.544 28.535 1.00 98.50 388 ASP A CA 1
ATOM 2905 C C . ASP A 1 388 ? -4.522 1.028 28.425 1.00 98.50 388 ASP A C 1
ATOM 2907 O O . ASP A 1 388 ? -3.578 1.818 28.421 1.00 98.50 388 ASP A O 1
ATOM 2911 N N . ALA A 1 389 ? -4.339 -0.288 28.268 1.00 98.56 389 ALA A N 1
ATOM 2912 C CA . ALA A 1 389 ? -3.021 -0.890 28.090 1.00 98.56 389 ALA A CA 1
ATOM 2913 C C . ALA A 1 389 ? -2.402 -0.495 26.739 1.00 98.56 389 ALA A C 1
ATOM 2915 O O . ALA A 1 389 ? -1.230 -0.120 26.686 1.00 98.56 389 ALA A O 1
ATOM 2916 N N . ALA A 1 390 ? -3.195 -0.507 25.663 1.00 98.62 390 ALA A N 1
ATOM 2917 C CA . ALA A 1 390 ? -2.742 -0.078 24.342 1.00 98.62 390 ALA A CA 1
ATOM 2918 C C . ALA A 1 390 ? -2.325 1.405 24.335 1.00 98.62 390 ALA A C 1
ATOM 2920 O O . ALA A 1 390 ? -1.266 1.746 23.811 1.00 98.62 390 ALA A O 1
ATOM 2921 N N . ASN A 1 391 ? -3.103 2.284 24.971 1.00 98.62 391 ASN A N 1
ATOM 2922 C CA . ASN A 1 391 ? -2.773 3.705 25.110 1.00 98.62 391 ASN A CA 1
ATOM 2923 C C . ASN A 1 391 ? -1.536 3.943 25.984 1.00 98.62 391 ASN A C 1
ATOM 2925 O O . ASN A 1 391 ? -0.778 4.885 25.738 1.00 98.62 391 ASN A O 1
ATOM 2929 N N . GLN A 1 392 ? -1.312 3.101 26.995 1.00 98.38 392 GLN A N 1
ATOM 2930 C CA . GLN A 1 392 ? -0.111 3.170 27.819 1.00 98.38 392 GLN A CA 1
ATOM 2931 C C . GLN A 1 392 ? 1.142 2.817 27.008 1.00 98.38 392 GLN A C 1
ATOM 2933 O O . GLN A 1 392 ? 2.147 3.517 27.133 1.00 98.38 392 GLN A O 1
ATOM 2938 N N . GLU A 1 393 ? 1.096 1.779 26.163 1.00 98.25 393 GLU A N 1
ATOM 2939 C CA . GLU A 1 393 ? 2.204 1.464 25.248 1.00 98.25 393 GLU A CA 1
ATOM 2940 C C . GLU A 1 393 ? 2.438 2.581 24.234 1.00 98.25 393 GLU A C 1
ATOM 2942 O O . GLU A 1 393 ? 3.586 2.990 24.061 1.00 98.25 393 GLU A O 1
ATOM 2947 N N . LEU A 1 394 ? 1.367 3.126 23.646 1.00 98.06 394 LEU A N 1
ATOM 2948 C CA . LEU A 1 394 ? 1.447 4.281 22.753 1.00 98.06 394 LEU A CA 1
ATOM 2949 C C . LEU A 1 394 ? 2.167 5.433 23.442 1.00 98.06 394 LEU A C 1
ATOM 2951 O O . LEU A 1 394 ? 3.209 5.866 22.975 1.00 98.06 394 LEU A O 1
ATOM 2955 N N . THR A 1 395 ? 1.678 5.874 24.598 1.00 97.44 395 THR A N 1
ATOM 2956 C CA . THR A 1 395 ? 2.253 7.018 25.322 1.00 97.44 395 THR A CA 1
ATOM 2957 C C . THR A 1 395 ? 3.717 6.790 25.706 1.00 97.44 395 THR A C 1
ATOM 2959 O O . THR A 1 395 ? 4.517 7.719 25.647 1.00 97.44 395 THR A O 1
ATOM 2962 N N . ASN A 1 396 ? 4.080 5.566 26.095 1.00 97.38 396 ASN A N 1
ATOM 2963 C CA . ASN A 1 396 ? 5.436 5.249 26.545 1.00 97.38 396 ASN A CA 1
ATOM 2964 C C . ASN A 1 396 ? 6.454 5.154 25.405 1.00 97.38 396 ASN A C 1
ATOM 2966 O O . ASN A 1 396 ? 7.643 5.340 25.653 1.00 97.38 396 ASN A O 1
ATOM 2970 N N . ARG A 1 397 ? 6.004 4.799 24.198 1.00 96.50 397 ARG A N 1
ATOM 2971 C CA . ARG A 1 397 ? 6.878 4.484 23.058 1.00 96.50 397 ARG A CA 1
ATOM 2972 C C . ARG A 1 397 ? 6.771 5.497 21.922 1.00 96.50 397 ARG A C 1
ATOM 2974 O O . ARG A 1 397 ? 7.576 5.428 21.002 1.00 96.50 397 ARG A O 1
ATOM 2981 N N . PHE A 1 398 ? 5.788 6.398 21.960 1.00 96.62 398 PHE A N 1
ATOM 2982 C CA . PHE A 1 398 ? 5.552 7.367 20.897 1.00 96.62 398 PHE A CA 1
ATOM 2983 C C . PHE A 1 398 ? 6.784 8.232 20.655 1.00 96.62 398 PHE A C 1
ATOM 2985 O O . PHE A 1 398 ? 7.238 8.963 21.536 1.00 96.62 398 PHE A O 1
ATOM 2992 N N . GLU A 1 399 ? 7.275 8.188 19.424 1.00 93.38 399 GLU A N 1
ATOM 2993 C CA . GLU A 1 399 ? 8.418 8.967 18.979 1.00 93.38 399 GLU A CA 1
ATOM 2994 C C . GLU A 1 399 ? 8.235 9.296 17.498 1.00 93.38 399 GLU A C 1
ATOM 2996 O O . GLU A 1 399 ? 8.371 8.430 16.634 1.00 93.38 399 GLU A O 1
ATOM 3001 N N . PHE A 1 400 ? 7.860 10.545 17.217 1.00 95.25 400 PHE A N 1
ATOM 3002 C CA . PHE A 1 400 ? 7.794 11.087 15.863 1.00 95.25 400 PHE A CA 1
ATOM 3003 C C . PHE A 1 400 ? 7.723 12.616 15.911 1.00 95.25 400 PHE A C 1
ATOM 3005 O O . PHE A 1 400 ? 6.755 13.173 16.437 1.00 95.25 400 PHE A O 1
ATOM 3012 N N . ASP A 1 401 ? 8.716 13.302 15.342 1.00 93.38 401 ASP A N 1
ATOM 3013 C CA . ASP A 1 401 ? 8.676 14.753 15.150 1.00 93.38 401 ASP A CA 1
ATOM 3014 C C . ASP A 1 401 ? 8.493 15.089 13.668 1.00 93.38 401 ASP A C 1
ATOM 3016 O O . ASP A 1 401 ? 9.392 14.937 12.846 1.00 93.38 401 ASP A O 1
ATOM 3020 N N . ARG A 1 402 ? 7.308 15.600 13.323 1.00 92.38 402 ARG A N 1
ATOM 3021 C CA . ARG A 1 402 ? 6.952 15.960 11.942 1.00 92.38 402 ARG A CA 1
ATOM 3022 C C . ARG A 1 402 ? 7.872 17.031 11.364 1.00 92.38 402 ARG A C 1
ATOM 3024 O O . ARG A 1 402 ? 8.023 17.098 10.146 1.00 92.38 402 ARG A O 1
ATOM 3031 N N . VAL A 1 403 ? 8.451 17.885 12.213 1.00 92.06 403 VAL A N 1
ATOM 3032 C CA . VAL A 1 403 ? 9.305 19.000 11.785 1.00 92.06 403 VAL A CA 1
ATOM 3033 C C . VAL A 1 403 ? 10.561 18.482 11.086 1.00 92.06 403 VAL A C 1
ATOM 3035 O O . VAL A 1 403 ? 10.970 19.069 10.081 1.00 92.06 403 VAL A O 1
ATOM 3038 N N . GLU A 1 404 ? 11.104 17.349 11.543 1.00 93.50 404 GLU A N 1
ATOM 3039 C CA . GLU A 1 404 ? 12.299 16.706 10.977 1.00 93.50 404 GLU A CA 1
ATOM 3040 C C . GLU A 1 404 ? 12.118 16.272 9.515 1.00 93.50 404 GLU A C 1
ATOM 3042 O O . GLU A 1 404 ? 13.094 16.194 8.772 1.00 93.50 404 GLU A O 1
ATOM 3047 N N . TYR A 1 405 ? 10.876 16.039 9.081 1.00 95.06 405 TYR A N 1
ATOM 3048 C CA . TYR A 1 405 ? 10.557 15.483 7.761 1.00 95.06 405 TYR A CA 1
ATOM 3049 C C . TYR A 1 405 ? 9.883 16.489 6.823 1.00 95.06 405 TYR A C 1
ATOM 3051 O O . TYR A 1 405 ? 9.466 16.132 5.724 1.00 95.06 405 TYR A O 1
ATOM 3059 N N . THR A 1 406 ? 9.787 17.764 7.213 1.00 90.88 406 THR A N 1
ATOM 3060 C CA . THR A 1 406 ? 9.148 18.803 6.378 1.00 90.88 406 THR A CA 1
ATOM 3061 C C . THR A 1 406 ? 9.850 19.039 5.040 1.00 90.88 406 THR A C 1
ATOM 3063 O O . THR A 1 406 ? 9.223 19.536 4.107 1.00 90.88 406 THR A O 1
ATOM 3066 N N . ASP A 1 407 ? 11.124 18.662 4.919 1.00 92.81 407 ASP A N 1
ATOM 3067 C CA . ASP A 1 407 ? 11.868 18.727 3.660 1.00 92.81 407 ASP A CA 1
ATOM 3068 C C . ASP A 1 407 ? 11.373 17.719 2.612 1.00 92.81 407 ASP A C 1
ATOM 3070 O O . ASP A 1 407 ? 11.559 17.969 1.427 1.00 92.81 407 ASP A O 1
ATOM 3074 N N . LEU A 1 408 ? 10.689 16.639 3.015 1.00 92.44 408 LEU A N 1
ATOM 3075 C CA . LEU A 1 408 ? 10.080 15.679 2.081 1.00 92.44 408 LEU A CA 1
ATOM 3076 C C . LEU A 1 408 ? 8.858 16.258 1.343 1.00 92.44 408 LEU A C 1
ATOM 3078 O O . LEU A 1 408 ? 8.416 15.697 0.346 1.00 92.44 408 LEU A O 1
ATOM 3082 N N . LEU A 1 409 ? 8.309 17.376 1.833 1.00 91.50 409 LEU A N 1
ATOM 3083 C CA . LEU A 1 409 ? 7.120 18.046 1.288 1.00 91.50 409 LEU A CA 1
ATOM 3084 C C . LEU A 1 409 ? 7.463 19.221 0.352 1.00 91.50 409 LEU A C 1
ATOM 3086 O O . LEU A 1 409 ? 6.565 19.950 -0.074 1.00 91.50 409 LEU A O 1
ATOM 3090 N N . LYS A 1 410 ? 8.753 19.470 0.102 1.00 84.81 410 LYS A N 1
ATOM 3091 C CA . LYS A 1 410 ? 9.256 20.563 -0.745 1.00 84.81 410 LYS A CA 1
ATOM 3092 C C . LYS A 1 410 ? 9.682 20.027 -2.099 1.00 84.81 410 LYS A C 1
ATOM 3094 O O . LYS A 1 410 ? 9.363 20.701 -3.104 1.00 84.81 410 LYS A O 1
#

Secondary structure (DSSP, 8-state):
--EEE-SSSS-SEEEEEEEETT--EEGGGEEEETTHHHHHHHHHHHHHS----BEEEEEEETTTTEEEEEETTS-EEEEEBTT---HHHHHHHGGGTTSBGGGHHHHHHHHHS---TTTTSHHHHHHHHHHHHHHHHHHHHH-TTT-EEEE--STTB--EEEEEEEEETTEEEEEEEEEE-BTBS-----TT-TT---HHHHHHHHHHTTTSS-EEEEEEEEE-TTTGGG-SS-EEEEE--TTTS-HHHHHHHHHHHHHHT--EEEESS-S--S-SHHHHHHHHHHHHHHHHHHHHHH--SHHHHHHHHHHHHHIIIIITHHHHSS-HHHHHHHTTTT--TTSEEEEEEE--HHHHHHHSS----HHHHHHHHHHHHHHHHHHHHTHHHHHHHHHHH----GGGGGGGG-

Mean predicted aligned error: 3.07 Å

Foldseek 3Di:
DQKAADPDFAFQEEQEAEAQQQLQFAAQGKGWRFLQRQLLLLVSVCRHVPDFQAWQDWFADQVQQKIWTATPLGFIFMAHAQPGADPVLRVLRRQSHRPGLSFLLVSLCSRPVDGFAQNLCLSSSRSSRGSSRSSLRSCCSRCVPFKDKDADLQPQFRKIKIWGWMAQVNGIYIYIYIYQGGHNRRDDAPQPFDQQLADPSVVRCVSRVLLQHAYEYEGIAMAHPPVQAPDPFKAKEKEAAPQWEQVLLSVLLVVLCVVVVGHYDYDNNDQAAQDCVLVVLVVVLVVLLVVLVVQCVVDDDPVSNVVSVVVVSCSSRHHVSNRNHHDSVSCRQANPRNHFTLHYMYMYMYGHPVVCVPSVHDTDDPVNSVSVNSSVSSSVVSCVVCRVVSSVSCVVNGDDDNVVCVVSSD